Protein AF-0000000066006371 (afdb_homodimer)

Nearest PDB structures (foldseek):
  4v02-assembly1_C  TM=9.378E-01  e=5.968E-17  Aquifex aeolicus
  4v02-assembly1_D  TM=9.259E-01  e=2.250E-16  Aquifex aeolicus
  1hf2-assembly2_C  TM=5.634E-01  e=5.583E-12  Thermotoga maritima
  1hf2-assembly1_A  TM=4.937E-01  e=1.628E-10  Thermotoga maritima
  5xdm-assembly1_B  TM=8.281E-01  e=1.863E-06  Escherichia coli K-12

InterPro domains:
  IPR005526 Septum formation inhibitor MinC, C-terminal [PF03775] (88-187)
  IPR013033 Septum formation inhibitor MinC [MF_00267] (1-191)
  IPR013033 Septum formation inhibitor MinC [PTHR34108] (2-194)
  IPR013033 Septum formation inhibitor MinC [TIGR01222] (77-190)
  IPR016098 Cyclase-associated protein CAP/septum formation inhibitor MinC, C-terminal [G3DSA:2.160.20.70] (82-201)
  IPR036145 Septum formation inhibitor MinC, C-terminal domain superfamily [SSF63848] (86-191)

Foldseek 3Di:
DDAFADDDAAEAEAEDDADDDLVVVLVVLLVVLVDPVNAAHEYEYEPLVNDDPVSSVSSLVSCVVRYVYYDHDYPDPDPPPPPPLEAEACDEDDAPAEAEEAHEYEYNEEDADNYEYHYCAEYEYAEAYAEYYAHVCRPHQFHKYKYQFYNYCKYHRHHAIDGADNVGDGGPRFIWMWHDDPRHIDIDGDVPRVVVVVVVD/DDAFADDDAAEAEDEDDADDDLVVVLVVLLVVLVDPVNAAHEYEYEPLVNDDPVSSVSSLVSCVVRYVYYDHDYPDPDPPPPPDLEAEACDEDDAPAEAEEAHEYEYNEEDADNYEYHYCAEYEYAEAYAEYYAHVCRPHQFHKYKYQFYNYQKYHRHHAIDGADNVGDGGPRFIWMWHDDPRHIDIDGDVPRVVVVVVVD

Radius of gyration: 22.54 Å; Cα contacts (8 Å, |Δi|>4): 1048; chains: 2; bounding box: 61×61×44 Å

pLDDT: mean 82.86, std 14.33, range [37.41, 98.12]

Organism: Aquifex aeolicus (strain VF5) (NCBI:txid224324)

Structure (mmCIF, N/CA/C/O backbone):
data_AF-0000000066006371-model_v1
#
loop_
_entity.id
_entity.type
_entity.pdbx_description
1 polymer 'Probable septum site-determining protein MinC'
#
loop_
_atom_site.group_PDB
_atom_site.id
_atom_site.type_symbol
_atom_site.label_atom_id
_atom_site.label_alt_id
_atom_site.label_comp_id
_atom_site.label_asym_id
_atom_site.label_entity_id
_atom_site.label_seq_id
_atom_site.pdbx_PDB_ins_code
_atom_site.Cartn_x
_atom_site.Cartn_y
_atom_site.Cartn_z
_atom_site.occupancy
_atom_site.B_iso_or_equiv
_atom_site.auth_seq_id
_atom_site.auth_comp_id
_atom_site.auth_asym_id
_atom_site.auth_atom_id
_atom_site.pdbx_PDB_model_num
ATOM 1 N N . MET A 1 1 ? 25.875 15.867 5.223 1 70.38 1 MET A N 1
ATOM 2 C CA . MET A 1 1 ? 25.125 14.664 4.863 1 70.38 1 MET A CA 1
ATOM 3 C C . MET A 1 1 ? 23.656 14.812 5.238 1 70.38 1 MET A C 1
ATOM 5 O O . MET A 1 1 ? 23.328 15.438 6.246 1 70.38 1 MET A O 1
ATOM 9 N N . ILE A 1 2 ? 22.828 14.633 4.234 1 76.44 2 ILE A N 1
ATOM 10 C CA . ILE A 1 2 ? 21.406 14.836 4.473 1 76.44 2 ILE A CA 1
ATOM 11 C C . ILE A 1 2 ? 20.688 13.484 4.504 1 76.44 2 ILE A C 1
ATOM 13 O O . ILE A 1 2 ? 21.062 12.562 3.789 1 76.44 2 ILE A O 1
ATOM 17 N N . GLU A 1 3 ? 19.922 13.398 5.52 1 77.31 3 GLU A N 1
ATOM 18 C CA . GLU A 1 3 ? 19.031 12.242 5.57 1 77.31 3 GLU A CA 1
ATOM 19 C C . GLU A 1 3 ? 17.625 12.625 5.141 1 77.31 3 GLU A C 1
ATOM 21 O O . GLU A 1 3 ? 17.078 13.641 5.586 1 77.31 3 GLU A O 1
ATOM 26 N N . ILE A 1 4 ? 17.141 11.867 4.199 1 71.06 4 ILE A N 1
ATOM 27 C CA . ILE A 1 4 ? 15.789 12.125 3.709 1 71.06 4 ILE A CA 1
ATOM 28 C C . ILE A 1 4 ? 14.914 10.898 3.957 1 71.06 4 ILE A C 1
ATOM 30 O O . ILE A 1 4 ? 15.305 9.773 3.643 1 71.06 4 ILE A O 1
ATOM 34 N N . LYS A 1 5 ? 13.789 11.195 4.727 1 69.19 5 LYS A N 1
ATOM 35 C CA . LYS A 1 5 ? 12.82 10.133 4.992 1 69.19 5 LYS A CA 1
ATOM 36 C C . LYS A 1 5 ? 11.414 10.547 4.57 1 69.19 5 LYS A C 1
ATOM 38 O O . LYS A 1 5 ? 10.961 11.641 4.914 1 69.19 5 LYS A O 1
ATOM 43 N N . GLY A 1 6 ? 10.844 9.766 3.76 1 64.5 6 GLY A N 1
ATOM 44 C CA . GLY A 1 6 ? 9.453 10 3.391 1 64.5 6 GLY A CA 1
ATOM 45 C C . GLY A 1 6 ? 8.469 9.398 4.375 1 64.5 6 GLY A C 1
ATOM 46 O O . GLY A 1 6 ? 8.695 8.312 4.906 1 64.5 6 GLY A O 1
ATOM 47 N N . LYS A 1 7 ? 7.473 10.266 4.781 1 64.75 7 LYS A N 1
ATOM 48 C CA . LYS A 1 7 ? 6.391 9.805 5.648 1 64.75 7 LYS A CA 1
ATOM 49 C C . LYS A 1 7 ? 5.031 10.203 5.082 1 64.75 7 LYS A C 1
ATOM 51 O O . LYS A 1 7 ? 4.949 10.953 4.109 1 64.75 7 LYS A O 1
ATOM 56 N N . THR A 1 8 ? 4.039 9.516 5.523 1 63.09 8 THR A N 1
ATOM 57 C CA . THR A 1 8 ? 2.676 9.914 5.191 1 63.09 8 THR A CA 1
ATOM 58 C C . THR A 1 8 ? 1.874 10.195 6.461 1 63.09 8 THR A C 1
ATOM 60 O O . THR A 1 8 ? 2.131 9.602 7.508 1 63.09 8 THR A O 1
ATOM 63 N N . LEU A 1 9 ? 1.104 11.266 6.434 1 65.38 9 LEU A N 1
ATOM 64 C CA . LEU A 1 9 ? 0.211 11.602 7.535 1 65.38 9 LEU A CA 1
ATOM 65 C C . LEU A 1 9 ? -1.224 11.195 7.215 1 65.38 9 LEU A C 1
ATOM 67 O O . LEU A 1 9 ? -1.752 11.547 6.16 1 65.38 9 LEU A O 1
ATOM 71 N N . PRO A 1 10 ? -1.776 10.422 8.117 1 69.06 10 PRO A N 1
ATOM 72 C CA . PRO A 1 10 ? -3.178 10.062 7.891 1 69.06 10 PRO A CA 1
ATOM 73 C C . PRO A 1 10 ? -4.133 11.227 8.117 1 69.06 10 PRO A C 1
ATOM 75 O O . PRO A 1 10 ? -4.004 11.953 9.109 1 69.06 10 PRO A O 1
ATOM 78 N N . VAL A 1 11 ? -4.941 11.438 7.168 1 73.25 11 VAL A N 1
ATOM 79 C CA . VAL A 1 11 ? -5.938 12.5 7.254 1 73.25 11 VAL A CA 1
ATOM 80 C C . VAL A 1 11 ? -7.316 11.938 6.914 1 73.25 11 VAL A C 1
ATOM 82 O O . VAL A 1 11 ? -7.465 11.156 5.973 1 73.25 11 VAL A O 1
ATOM 85 N N . ILE A 1 12 ? -8.273 12.297 7.77 1 74.56 12 ILE A N 1
ATOM 86 C CA . ILE A 1 12 ? -9.664 11.938 7.496 1 74.56 12 ILE A CA 1
ATOM 87 C C . ILE A 1 12 ? -10.453 13.188 7.125 1 74.56 12 ILE A C 1
ATOM 89 O O . ILE A 1 12 ? -10.422 14.188 7.848 1 74.56 12 ILE A O 1
ATOM 93 N N . GLN A 1 13 ? -10.992 13.109 6.043 1 78.88 13 GLN A N 1
ATOM 94 C CA . GLN A 1 13 ? -11.898 14.18 5.621 1 78.88 13 GLN A CA 1
ATOM 95 C C . GLN A 1 13 ? -13.344 13.836 5.965 1 78.88 13 GLN A C 1
ATOM 97 O O . GLN A 1 13 ? -13.852 12.789 5.57 1 78.88 13 GLN A O 1
ATOM 102 N N . ILE A 1 14 ? -14.031 14.656 6.707 1 83.75 14 ILE A N 1
ATOM 103 C CA . ILE A 1 14 ? -15.438 14.492 7.062 1 83.75 14 ILE A CA 1
ATOM 104 C C . ILE A 1 14 ? -16.266 15.609 6.422 1 83.75 14 ILE A C 1
ATOM 106 O O . ILE A 1 14 ? -16.031 16.797 6.68 1 83.75 14 ILE A O 1
ATOM 110 N N . LYS A 1 15 ? -17.172 15.18 5.637 1 83.69 15 LYS A N 1
ATOM 111 C CA . LYS A 1 15 ? -18.062 16.141 4.988 1 83.69 15 LYS A CA 1
ATOM 112 C C . LYS A 1 15 ? -19.484 16 5.508 1 83.69 15 LYS A C 1
ATOM 114 O O . LYS A 1 15 ? -20.062 14.906 5.484 1 83.69 15 LYS A O 1
ATOM 119 N N . ILE A 1 16 ? -20.016 17.094 5.918 1 84.19 16 ILE A N 1
ATOM 120 C CA . ILE A 1 16 ? -21.406 17.109 6.379 1 84.19 16 ILE A CA 1
ATOM 121 C C . ILE A 1 16 ? -22.328 17.453 5.219 1 84.19 16 ILE A C 1
ATOM 123 O O . ILE A 1 16 ? -22.297 18.578 4.703 1 84.19 16 ILE A O 1
ATOM 127 N N . LYS A 1 17 ? -23.062 16.578 4.656 1 79 17 LYS A N 1
ATOM 128 C CA . LYS A 1 17 ? -23.891 16.766 3.465 1 79 17 LYS A CA 1
ATOM 129 C C . LYS A 1 17 ? -25.203 17.453 3.809 1 79 17 LYS A C 1
ATOM 131 O O . LYS A 1 17 ? -25.656 18.359 3.092 1 79 17 LYS A O 1
ATOM 136 N N . GLU A 1 18 ? -26.031 16.875 4.578 1 72.19 18 GLU A N 1
ATOM 137 C CA . GLU A 1 18 ? -27.344 17.469 4.812 1 72.19 18 GLU A CA 1
ATOM 138 C C . GLU A 1 18 ? -27.609 17.625 6.305 1 72.19 18 GLU A C 1
ATOM 140 O O . GLU A 1 18 ? -27.047 16.906 7.125 1 72.19 18 GLU A O 1
ATOM 145 N N . LYS A 1 19 ? -28.344 18.75 6.453 1 69.88 19 LYS A N 1
ATOM 146 C CA . LYS A 1 19 ? -28.875 18.984 7.801 1 69.88 19 LYS A CA 1
ATOM 147 C C . LYS A 1 19 ? -29.812 17.859 8.219 1 69.88 19 LYS A C 1
ATOM 149 O O . LYS A 1 19 ? -30.781 17.562 7.516 1 69.88 19 LYS A O 1
ATOM 154 N N . GLY A 1 20 ? -29.312 16.812 8.82 1 73.69 20 GLY A N 1
ATOM 155 C CA . GLY A 1 20 ? -30.172 15.758 9.328 1 73.69 20 GLY A CA 1
ATOM 156 C C . GLY A 1 20 ? -30.266 15.734 10.844 1 73.69 20 GLY A C 1
ATOM 157 O O . GLY A 1 20 ? -30.031 16.75 11.5 1 73.69 20 GLY A O 1
ATOM 158 N N . ASN A 1 21 ? -30.844 14.672 11.32 1 84.62 21 ASN A N 1
ATOM 159 C CA . ASN A 1 21 ? -30.906 14.453 12.758 1 84.62 21 ASN A CA 1
ATOM 160 C C . ASN A 1 21 ? -29.516 14.445 13.391 1 84.62 21 ASN A C 1
ATOM 162 O O . ASN A 1 21 ? -28.719 13.555 13.117 1 84.62 21 ASN A O 1
ATOM 166 N N . ILE A 1 22 ? -29.359 15.453 14.18 1 86.88 22 ILE A N 1
ATOM 167 C CA . ILE A 1 22 ? -28.047 15.68 14.766 1 86.88 22 ILE A CA 1
ATOM 168 C C . ILE A 1 22 ? -27.641 14.477 15.625 1 86.88 22 ILE A C 1
ATOM 170 O O . ILE A 1 22 ? -26.469 14.086 15.656 1 86.88 22 ILE A O 1
ATOM 174 N N . ASP A 1 23 ? -28.609 13.93 16.25 1 89.94 23 ASP A N 1
ATOM 175 C CA . ASP A 1 23 ? -28.297 12.789 17.094 1 89.94 23 ASP A CA 1
ATOM 176 C C . ASP A 1 23 ? -27.812 11.594 16.281 1 89.94 23 ASP A C 1
ATOM 178 O O . ASP A 1 23 ? -26.891 10.891 16.688 1 89.94 23 ASP A O 1
ATOM 182 N N . LYS A 1 24 ? -28.422 11.531 15.172 1 88.62 24 LYS A N 1
ATOM 183 C CA . LYS A 1 24 ? -28.016 10.453 14.266 1 88.62 24 LYS A CA 1
ATOM 184 C C . LYS A 1 24 ? -26.609 10.711 13.711 1 88.62 24 LYS A C 1
ATOM 186 O O . LYS A 1 24 ? -25.797 9.781 13.609 1 88.62 24 LYS A O 1
ATOM 191 N N . LEU A 1 25 ? -26.359 11.875 13.414 1 87.25 25 LEU A N 1
ATOM 192 C CA . LEU A 1 25 ? -25.062 12.266 12.875 1 87.25 25 LEU A CA 1
ATOM 193 C C . LEU A 1 25 ? -23.953 12.016 13.898 1 87.25 25 LEU A C 1
ATOM 195 O O . LEU A 1 25 ? -22.906 11.453 13.555 1 87.25 25 LEU A O 1
ATOM 199 N N . LEU A 1 26 ? -24.266 12.367 15.117 1 89.69 26 LEU A N 1
ATOM 200 C CA . LEU A 1 26 ? -23.281 12.227 16.172 1 89.69 26 LEU A CA 1
ATOM 201 C C . LEU A 1 26 ? -22.984 10.75 16.453 1 89.69 26 LEU A C 1
ATOM 203 O O . LEU A 1 26 ? -21.828 10.375 16.672 1 89.69 26 LEU A O 1
ATOM 207 N N . LYS A 1 27 ? -23.969 10.016 16.375 1 88.69 27 LYS A N 1
ATOM 208 C CA . LYS A 1 27 ? -23.812 8.578 16.578 1 88.69 27 LYS A CA 1
ATOM 209 C C . LYS A 1 27 ? -22.953 7.953 15.484 1 88.69 27 LYS A C 1
ATOM 211 O O . LYS A 1 27 ? -22.062 7.156 15.766 1 88.69 27 LYS A O 1
ATOM 216 N N . GLU A 1 28 ? -23.203 8.383 14.32 1 84.56 28 GLU A N 1
ATOM 217 C CA . GLU A 1 28 ? -22.453 7.863 13.18 1 84.56 28 GLU A CA 1
ATOM 218 C C . GLU A 1 28 ? -20.984 8.266 13.258 1 84.56 28 GLU A C 1
ATOM 220 O O . GLU A 1 28 ? -20.094 7.449 12.992 1 84.56 28 GLU A O 1
ATOM 225 N N . LEU A 1 29 ? -20.781 9.469 13.602 1 85.88 29 LEU A N 1
ATOM 226 C CA . LEU A 1 29 ? -19.422 9.992 13.727 1 85.88 29 LEU A CA 1
ATOM 227 C C . LEU A 1 29 ? -18.641 9.227 14.789 1 85.88 29 LEU A C 1
ATOM 229 O O . LEU A 1 29 ? -17.516 8.805 14.547 1 85.88 29 LEU A O 1
ATOM 233 N N . LYS A 1 30 ? -19.266 9 15.906 1 86.19 30 LYS A N 1
ATOM 234 C CA . LYS A 1 30 ? -18.609 8.281 17 1 86.19 30 LYS A CA 1
ATOM 235 C C . LYS A 1 30 ? -18.312 6.84 16.609 1 86.19 30 LYS A C 1
ATOM 237 O O . LYS A 1 30 ? -17.219 6.332 16.891 1 86.19 30 LYS A O 1
ATOM 242 N N . GLU A 1 31 ? -19.219 6.297 15.961 1 82.69 31 GLU A N 1
ATOM 243 C CA . GLU A 1 31 ? -19.047 4.91 15.539 1 82.69 31 GLU A CA 1
ATOM 244 C C . GLU A 1 31 ? -17.891 4.77 14.555 1 82.69 31 GLU A C 1
ATOM 246 O O . GLU A 1 31 ? -17.047 3.885 14.711 1 82.69 31 GLU A O 1
ATOM 251 N N . LYS A 1 32 ? -17.828 5.602 13.648 1 77.19 32 LYS A N 1
ATOM 252 C CA . LYS A 1 32 ? -16.797 5.512 12.609 1 77.19 32 LYS A CA 1
ATOM 253 C C . LYS A 1 32 ? -15.422 5.859 13.164 1 77.19 32 LYS A C 1
ATOM 255 O O . LYS A 1 32 ? -14.445 5.148 12.906 1 77.19 32 LYS A O 1
ATOM 260 N N . LEU A 1 33 ? -15.414 6.879 13.93 1 80.19 33 LEU A N 1
ATOM 261 C CA . LEU A 1 33 ? -14.141 7.398 14.406 1 80.19 33 LEU A CA 1
ATOM 262 C C . LEU A 1 33 ? -13.57 6.512 15.508 1 80.19 33 LEU A C 1
ATOM 264 O O . LEU A 1 33 ? -12.375 6.57 15.805 1 80.19 33 LEU A O 1
ATOM 268 N N . SER A 1 34 ? -14.375 5.703 16.016 1 76.75 34 SER A N 1
ATOM 269 C CA . SER A 1 34 ? -13.922 4.816 17.078 1 76.75 34 SER A CA 1
ATOM 270 C C . SER A 1 34 ? -13.141 3.629 16.516 1 76.75 34 SER A C 1
ATOM 272 O O . SER A 1 34 ? -12.43 2.943 17.25 1 76.75 34 SER A O 1
ATOM 274 N N . HIS A 1 35 ? -13.312 3.432 15.227 1 74.25 35 HIS A N 1
ATOM 275 C CA . HIS A 1 35 ? -12.555 2.348 14.602 1 74.25 35 HIS A CA 1
ATOM 276 C C . HIS A 1 35 ? -11.062 2.648 14.602 1 74.25 35 HIS A C 1
ATOM 278 O O . HIS A 1 35 ? -10.656 3.795 14.406 1 74.25 35 HIS A O 1
ATOM 284 N N . ASN A 1 36 ? -10.305 1.678 14.789 1 70.69 36 ASN A N 1
ATOM 285 C CA . ASN A 1 36 ? -8.859 1.801 14.922 1 70.69 36 ASN A CA 1
ATOM 286 C C . ASN A 1 36 ? -8.227 2.428 13.68 1 70.69 36 ASN A C 1
ATOM 288 O O . ASN A 1 36 ? -7.211 3.117 13.773 1 70.69 36 ASN A O 1
ATOM 292 N N . ILE A 1 37 ? -8.914 2.291 12.625 1 69.94 37 ILE A N 1
ATOM 293 C CA . ILE A 1 37 ? -8.328 2.742 11.375 1 69.94 37 ILE A CA 1
ATOM 294 C C . ILE A 1 37 ? -8.336 4.27 11.312 1 69.94 37 ILE A C 1
ATOM 296 O O . ILE A 1 37 ? -7.594 4.871 10.539 1 69.94 37 ILE A O 1
ATOM 300 N N . PHE A 1 38 ? -9.164 4.883 12.156 1 73.62 38 PHE A N 1
ATOM 301 C CA . PHE A 1 38 ? -9.266 6.34 12.102 1 73.62 38 PHE A CA 1
ATOM 302 C C . PHE A 1 38 ? -8.516 6.973 13.266 1 73.62 38 PHE A C 1
ATOM 304 O O . PHE A 1 38 ? -8.273 8.18 13.273 1 73.62 38 PHE A O 1
ATOM 311 N N . LYS A 1 39 ? -8.164 6.117 14.156 1 69.06 39 LYS A N 1
ATOM 312 C CA . LYS A 1 39 ? -7.555 6.633 15.383 1 69.06 39 LYS A CA 1
ATOM 313 C C . LYS A 1 39 ? -6.27 7.395 15.07 1 69.06 39 LYS A C 1
ATOM 315 O O . LYS A 1 39 ? -5.445 6.938 14.281 1 69.06 39 LYS A O 1
ATOM 320 N N . GLY A 1 40 ? -6.137 8.586 15.727 1 68.38 40 GLY A N 1
ATOM 321 C CA . GLY A 1 40 ? -4.914 9.375 15.656 1 68.38 40 GLY A CA 1
ATOM 322 C C . GLY A 1 40 ? -4.773 10.148 14.359 1 68.38 40 GLY A C 1
ATOM 323 O O . GLY A 1 40 ? -3.709 10.703 14.07 1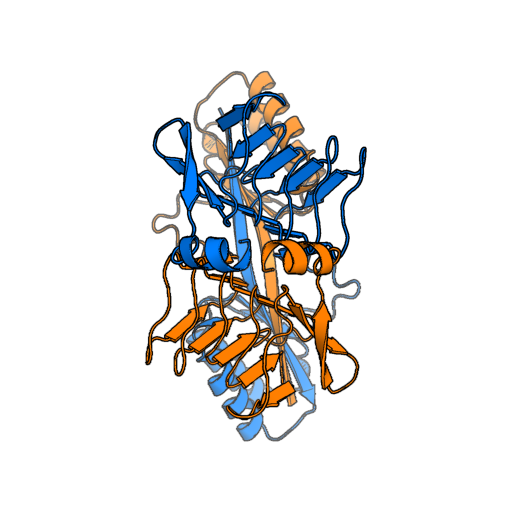 68.38 40 GLY A O 1
ATOM 324 N N . SER A 1 41 ? -5.777 10.188 13.562 1 74.75 41 SER A N 1
ATOM 325 C CA . SER A 1 41 ? -5.734 10.938 12.312 1 74.75 41 SER A CA 1
ATOM 326 C C . SER A 1 41 ? -5.984 12.422 12.539 1 74.75 41 SER A C 1
ATOM 328 O O . SER A 1 41 ? -6.551 12.812 13.562 1 74.75 41 SER A O 1
ATOM 330 N N . LEU A 1 42 ? -5.453 13.148 11.648 1 74.38 42 LEU A N 1
ATOM 331 C CA . LEU A 1 42 ? -5.926 14.523 11.539 1 74.38 42 LEU A CA 1
ATOM 332 C C . LEU A 1 42 ? -7.246 14.586 10.773 1 74.38 42 LEU A C 1
ATOM 334 O O . LEU A 1 42 ? -7.422 13.875 9.773 1 74.38 42 LEU A O 1
ATOM 338 N N . ILE A 1 43 ? -8.172 15.43 11.273 1 79.75 43 ILE A N 1
ATOM 339 C CA . ILE A 1 43 ? -9.484 15.484 10.633 1 79.75 43 ILE A CA 1
ATOM 340 C C . ILE A 1 43 ? -9.648 16.828 9.914 1 79.75 43 ILE A C 1
ATOM 342 O O . ILE A 1 43 ? -9.297 17.875 10.461 1 79.75 43 ILE A O 1
ATOM 346 N N . ILE A 1 44 ? -10.055 16.766 8.734 1 78 44 ILE A N 1
ATOM 347 C CA . ILE A 1 44 ? -10.523 17.953 8.008 1 78 44 ILE A CA 1
ATOM 348 C C . ILE A 1 44 ? -12.047 17.953 7.938 1 78 44 ILE A C 1
ATOM 350 O O . ILE A 1 44 ? -12.648 17.062 7.312 1 78 44 ILE A O 1
ATOM 354 N N . LEU A 1 45 ? -12.664 18.875 8.594 1 84.94 45 LEU A N 1
ATOM 355 C CA . LEU A 1 45 ? -14.117 19 8.609 1 84.94 45 LEU A CA 1
ATOM 356 C C . LEU A 1 45 ? -14.594 19.953 7.527 1 84.94 45 LEU A C 1
ATOM 358 O O . LEU A 1 45 ? -14.195 21.125 7.508 1 84.94 45 LEU A O 1
ATOM 362 N N . GLU A 1 46 ? -15.367 19.344 6.691 1 82.25 46 GLU A N 1
ATOM 363 C CA . GLU A 1 46 ? -15.891 20.156 5.605 1 82.25 46 GLU A CA 1
ATOM 364 C C . GLU A 1 46 ? -17.359 20.516 5.832 1 82.25 46 GLU A C 1
ATOM 366 O O . GLU A 1 46 ? -18.125 19.688 6.352 1 82.25 46 GLU A O 1
ATOM 371 N N . ASN A 1 47 ? -17.75 21.656 5.395 1 83.44 47 ASN A N 1
ATOM 372 C CA . ASN A 1 47 ? -19.109 22.203 5.438 1 83.44 47 ASN A CA 1
ATOM 373 C C . ASN A 1 47 ? -19.641 22.25 6.863 1 83.44 47 ASN A C 1
ATOM 375 O O . ASN A 1 47 ? -20.766 21.812 7.121 1 83.44 47 ASN A O 1
ATOM 379 N N . PRO A 1 48 ? -18.859 22.797 7.758 1 82.25 48 PRO A N 1
ATOM 380 C CA . PRO A 1 48 ? -19.344 22.875 9.133 1 82.25 48 PRO A CA 1
ATOM 381 C C . PRO A 1 48 ? -20.484 23.891 9.289 1 82.25 48 PRO A C 1
ATOM 383 O O . PRO A 1 48 ? -21.203 23.859 10.297 1 82.25 48 PRO A O 1
ATOM 386 N N . GLU A 1 49 ? -20.703 24.641 8.266 1 83.75 49 GLU A N 1
ATOM 387 C CA . GLU A 1 49 ? -21.688 25.719 8.32 1 83.75 49 GLU A CA 1
ATOM 388 C C . GLU A 1 49 ? -23.109 25.172 8.289 1 83.75 49 GLU A C 1
ATOM 390 O O . GLU A 1 49 ? -24.062 25.875 8.625 1 83.75 49 GLU A O 1
ATOM 395 N N . VAL A 1 50 ? -23.25 23.969 7.82 1 85.25 50 VAL A N 1
ATOM 396 C CA . VAL A 1 50 ? -24.578 23.344 7.77 1 85.25 50 VAL A CA 1
ATOM 397 C C . VAL A 1 50 ? -25.078 23.078 9.188 1 85.25 50 VAL A C 1
ATOM 399 O O . VAL A 1 50 ? -26.281 22.984 9.414 1 85.25 50 VAL A O 1
ATOM 402 N N . LEU A 1 51 ? -24.188 23.078 10.156 1 87.12 51 LEU A N 1
ATOM 403 C CA . LEU A 1 51 ? -24.531 22.734 11.531 1 87.12 51 LEU A CA 1
ATOM 404 C C . LEU A 1 51 ? -24.812 23.984 12.352 1 87.12 51 LEU A C 1
ATOM 406 O O . LEU A 1 51 ? -24.219 25.047 12.109 1 87.12 51 LEU A O 1
ATOM 410 N N . LYS A 1 52 ? -25.75 23.828 13.203 1 89.12 52 LYS A N 1
ATOM 411 C CA . LYS A 1 52 ? -25.969 24.875 14.188 1 89.12 52 LYS A CA 1
ATOM 412 C C . LYS A 1 52 ? -24.781 24.984 15.141 1 89.12 52 LYS A C 1
ATOM 414 O O . LYS A 1 52 ? -24.031 24.016 15.336 1 89.12 52 LYS A O 1
ATOM 419 N N . PRO A 1 53 ? -24.625 26.125 15.672 1 90.38 53 PRO A N 1
ATOM 420 C CA . PRO A 1 53 ? -23.484 26.344 16.562 1 90.38 53 PRO A CA 1
ATOM 421 C C . PRO A 1 53 ? -23.391 25.297 17.672 1 90.38 53 PRO A C 1
ATOM 423 O O . PRO A 1 53 ? -22.312 24.797 17.969 1 90.38 53 PRO A O 1
ATOM 426 N N . GLU A 1 54 ? -24.562 25 18.188 1 91 54 GLU A N 1
ATOM 427 C CA . GLU A 1 54 ? -24.562 24 19.25 1 91 54 GLU A CA 1
ATOM 428 C C . GLU A 1 54 ? -24.156 22.625 18.719 1 91 54 GLU A C 1
ATOM 430 O O . GLU A 1 54 ? -23.453 21.875 19.406 1 91 54 GLU A O 1
ATOM 435 N N . GLU A 1 55 ? -24.594 22.391 17.5 1 88.75 55 GLU A N 1
ATOM 436 C CA . GLU A 1 55 ? -24.281 21.125 16.859 1 88.75 55 GLU A CA 1
ATOM 437 C C . GLU A 1 55 ? -22.812 21.047 16.484 1 88.75 55 GLU A C 1
ATOM 439 O O . GLU A 1 55 ? -22.188 19.984 16.641 1 88.75 55 GLU A O 1
ATOM 444 N N . ARG A 1 56 ? -22.312 22.078 16.047 1 88.69 56 ARG A N 1
ATOM 445 C CA . ARG A 1 56 ? -20.891 22.156 15.68 1 88.69 56 ARG A CA 1
ATOM 446 C C . ARG A 1 56 ? -20 21.875 16.891 1 88.69 56 ARG A C 1
ATOM 448 O O . ARG A 1 56 ? -19 21.172 16.766 1 88.69 56 ARG A O 1
ATOM 455 N N . LYS A 1 57 ? -20.422 22.422 17.953 1 90.5 57 LYS A N 1
ATOM 456 C CA . LYS A 1 57 ? -19.641 22.219 19.172 1 90.5 57 LYS A CA 1
ATOM 457 C C . LYS A 1 57 ? -19.609 20.734 19.547 1 90.5 57 LYS A C 1
ATOM 459 O O . LYS A 1 57 ? -18.562 20.219 19.953 1 90.5 57 LYS A O 1
ATOM 464 N N . LYS A 1 58 ? -20.75 20.156 19.406 1 90.94 58 LYS A N 1
ATOM 465 C CA . LYS A 1 58 ? -20.844 18.734 19.719 1 90.94 58 LYS A CA 1
ATOM 466 C C . LYS A 1 58 ? -19.969 17.906 18.781 1 90.94 58 LYS A C 1
ATOM 468 O O . LYS A 1 58 ? -19.281 16.984 19.219 1 90.94 58 LYS A O 1
ATOM 473 N N . VAL A 1 59 ? -19.969 18.281 17.531 1 90.5 59 VAL A N 1
ATOM 474 C CA . VAL A 1 59 ? -19.172 17.578 16.531 1 90.5 59 VAL A CA 1
ATOM 475 C C . VAL A 1 59 ? -17.688 17.766 16.828 1 90.5 59 VAL A C 1
ATOM 477 O O . VAL A 1 59 ? -16.906 16.797 16.797 1 90.5 59 VAL A O 1
ATOM 480 N N . GLU A 1 60 ? -17.312 18.922 17.172 1 88.81 60 GLU A N 1
ATOM 481 C CA . GLU A 1 60 ? -15.922 19.25 17.438 1 88.81 60 GLU A CA 1
ATOM 482 C C . GLU A 1 60 ? -15.414 18.484 18.656 1 88.81 60 GLU A C 1
ATOM 484 O O . GLU A 1 60 ? -14.258 18.062 18.703 1 88.81 60 GLU A O 1
ATOM 489 N N . GLU A 1 61 ? -16.25 18.344 19.609 1 90.38 61 GLU A N 1
ATOM 490 C CA . GLU A 1 61 ? -15.875 17.594 20.812 1 90.38 61 GLU A CA 1
ATOM 491 C C . GLU A 1 61 ? -15.562 16.141 20.484 1 90.38 61 GLU A C 1
ATOM 493 O O . GLU A 1 61 ? -14.602 15.57 21 1 90.38 61 GLU A O 1
ATOM 498 N N . ILE A 1 62 ? -16.344 15.625 19.594 1 88 62 ILE A N 1
ATOM 499 C CA . ILE A 1 62 ? -16.141 14.242 19.188 1 88 62 ILE A CA 1
ATOM 500 C C . ILE A 1 62 ? -14.836 14.125 18.406 1 88 62 ILE A C 1
ATOM 502 O O . ILE A 1 62 ? -14.055 13.195 18.625 1 88 62 ILE A O 1
ATOM 506 N N . LEU A 1 63 ? -14.648 15.078 17.547 1 87.5 63 LEU A N 1
ATOM 507 C CA . LEU A 1 63 ? -13.445 15.07 16.734 1 87.5 63 LEU A CA 1
ATOM 508 C C . LEU A 1 63 ? -12.195 15.188 17.594 1 87.5 63 LEU A C 1
ATOM 510 O O . LEU A 1 63 ? -11.188 14.523 17.344 1 87.5 63 LEU A O 1
ATOM 514 N N . LYS A 1 64 ? -12.227 15.922 18.641 1 85.88 64 LYS A N 1
ATOM 515 C CA . LYS A 1 64 ? -11.094 16.125 19.547 1 85.88 64 LYS A CA 1
ATOM 516 C C . LYS A 1 64 ? -10.805 14.852 20.344 1 85.88 64 LYS A C 1
ATOM 518 O O . LYS A 1 64 ? -9.648 14.578 20.688 1 85.88 64 LYS A O 1
ATOM 523 N N . GLU A 1 65 ? -11.828 14.164 20.547 1 85.25 65 GLU A N 1
ATOM 524 C CA . GLU A 1 65 ? -11.703 12.953 21.359 1 85.25 65 GLU A CA 1
ATOM 525 C C . GLU A 1 65 ? -10.992 11.844 20.594 1 85.25 65 GLU A C 1
ATOM 527 O O . GLU A 1 65 ? -10.242 11.062 21.172 1 85.25 65 GLU A O 1
ATOM 532 N N . PHE A 1 66 ? -11.211 11.82 19.266 1 79.12 66 PHE A N 1
ATOM 533 C CA . PHE A 1 66 ? -10.805 10.633 18.531 1 79.12 66 PHE A CA 1
ATOM 534 C C . PHE A 1 66 ? -9.633 10.938 17.609 1 79.12 66 PHE A C 1
ATOM 536 O O . PHE A 1 66 ? -9.039 10.031 17.016 1 79.12 66 PHE A O 1
ATOM 543 N N . SER A 1 67 ? -9.367 12.195 17.469 1 77.12 67 SER A N 1
ATOM 544 C CA . SER A 1 67 ? -8.359 12.562 16.469 1 77.12 67 SER A CA 1
ATOM 545 C C . SER A 1 67 ? -7.211 13.344 17.109 1 77.12 67 SER A C 1
ATOM 547 O O . SER A 1 67 ? -7.301 13.75 18.266 1 77.12 67 SER A O 1
ATOM 549 N N . ARG A 1 68 ? -6.113 13.391 16.422 1 74.25 68 ARG A N 1
ATOM 550 C CA . ARG A 1 68 ? -4.969 14.18 16.859 1 74.25 68 ARG A CA 1
ATOM 551 C C . ARG A 1 68 ? -5.27 15.672 16.766 1 74.25 68 ARG A C 1
ATOM 553 O O . ARG A 1 68 ? -4.668 16.484 17.484 1 74.25 68 ARG A O 1
ATOM 560 N N . GLY A 1 69 ? -6.207 16.047 15.93 1 74.62 69 GLY A N 1
ATOM 561 C CA . GLY A 1 69 ? -6.617 17.422 15.672 1 74.62 69 GLY A CA 1
ATOM 562 C C . GLY A 1 69 ? -7.566 17.547 14.492 1 74.62 69 GLY A C 1
ATOM 563 O O . GLY A 1 69 ? -7.805 16.578 13.773 1 74.62 69 GLY A O 1
ATOM 564 N N . PHE A 1 70 ? -8.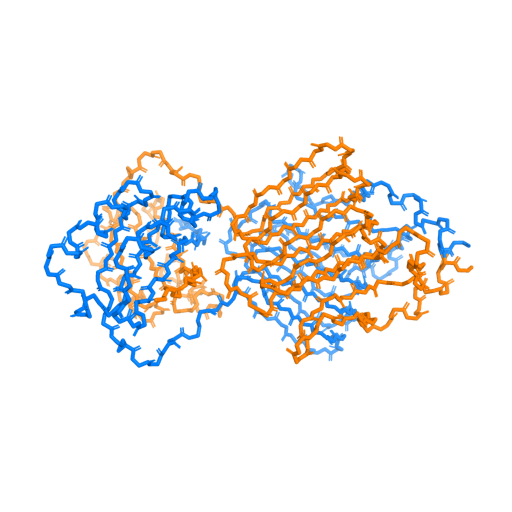312 18.609 14.477 1 74.06 70 PHE A N 1
ATOM 565 C CA . PHE A 1 70 ? -9.164 18.812 13.312 1 74.06 70 PHE A CA 1
ATOM 566 C C . PHE A 1 70 ? -9.094 20.25 12.828 1 74.06 70 PHE A C 1
ATOM 568 O O . PHE A 1 70 ? -8.758 21.156 13.594 1 74.06 70 PHE A O 1
ATOM 575 N N . ILE A 1 71 ? -9.062 20.328 11.578 1 75 71 ILE A N 1
ATOM 576 C CA . ILE A 1 71 ? -9.102 21.656 10.977 1 75 71 ILE A CA 1
ATOM 577 C C . ILE A 1 71 ? -10.352 21.797 10.109 1 75 71 ILE A C 1
ATOM 579 O O . ILE A 1 71 ? -10.906 20.797 9.656 1 75 71 ILE A O 1
ATOM 583 N N . GLU A 1 72 ? -10.852 23.047 10.148 1 76.12 72 GLU A N 1
ATOM 584 C CA . GLU A 1 72 ? -11.961 23.312 9.227 1 76.12 72 GLU A CA 1
ATOM 585 C C . GLU A 1 72 ? -11.453 23.531 7.805 1 76.12 72 GLU A C 1
ATOM 587 O O . GLU A 1 72 ? -10.492 24.25 7.582 1 76.12 72 GLU A O 1
ATOM 592 N N . GLY A 1 73 ? -11.805 22.594 6.93 1 64.25 73 GLY A N 1
ATOM 593 C CA . GLY A 1 73 ? -11.344 22.688 5.555 1 64.25 73 GLY A CA 1
ATOM 594 C C . GLY A 1 73 ? -12.266 23.484 4.664 1 64.25 73 GLY A C 1
ATOM 595 O O . GLY A 1 73 ? -13.461 23.609 4.945 1 64.25 73 GLY A O 1
ATOM 596 N N . LYS A 1 74 ? -11.797 24.594 3.9 1 59.25 74 LYS A N 1
ATOM 597 C CA . LYS A 1 74 ? -12.57 25.25 2.848 1 59.25 74 LYS A CA 1
ATOM 598 C C . LYS A 1 74 ? -12.805 24.297 1.674 1 59.25 74 LYS A C 1
ATOM 600 O O . LYS A 1 74 ? -12.031 23.375 1.451 1 59.25 74 LYS A O 1
ATOM 605 N N . LYS A 1 75 ? -14.07 24.516 0.931 1 50.94 75 LYS A N 1
ATOM 606 C CA . LYS A 1 75 ? -14.398 23.906 -0.35 1 50.94 75 LYS A CA 1
ATOM 607 C C . LYS A 1 75 ? -13.172 23.828 -1.255 1 50.94 75 LYS A C 1
ATOM 609 O O . LYS A 1 75 ? -12.844 24.797 -1.939 1 50.94 75 LYS A O 1
ATOM 614 N N . GLU A 1 76 ? -12.039 23.703 -0.881 1 45.44 76 GLU A N 1
ATOM 615 C CA . GLU A 1 76 ? -11.086 23.938 -1.96 1 45.44 76 GLU A CA 1
ATOM 616 C C . GLU A 1 76 ? -11.344 23.016 -3.139 1 45.44 76 GLU A C 1
ATOM 618 O O . GLU A 1 76 ? -11.688 21.844 -2.951 1 45.44 76 GLU A O 1
ATOM 623 N N . GLY A 1 77 ? -11.547 23.719 -4.324 1 41.16 77 GLY A N 1
ATOM 624 C CA . GLY A 1 77 ? -11.734 23.141 -5.645 1 41.16 77 GLY A CA 1
ATOM 625 C C . GLY A 1 77 ? -11 21.828 -5.832 1 41.16 77 GLY A C 1
ATOM 626 O O . GLY A 1 77 ? -11.617 20.75 -5.797 1 41.16 77 GLY A O 1
ATOM 627 N N . LYS A 1 78 ? -9.773 22.125 -6.629 1 41.59 78 LYS A N 1
ATOM 628 C CA . LYS A 1 78 ? -9.047 21.078 -7.328 1 41.59 78 LYS A CA 1
ATOM 629 C C . LYS A 1 78 ? -8.445 20.078 -6.344 1 41.59 78 LYS A C 1
ATOM 631 O O . LYS A 1 78 ? -7.555 20.422 -5.562 1 41.59 78 LYS A O 1
ATOM 636 N N . GLU A 1 79 ? -9.156 19.391 -5.773 1 44.28 79 GLU A N 1
ATOM 637 C CA . GLU A 1 79 ? -8.766 18.219 -5.008 1 44.28 79 GLU A CA 1
ATOM 638 C C . GLU A 1 79 ? -7.406 17.688 -5.469 1 44.28 79 GLU A C 1
ATOM 640 O O . GLU A 1 79 ? -7.273 17.188 -6.59 1 44.28 79 GLU A O 1
ATOM 645 N N . LYS A 1 80 ? -6.414 18.484 -5.316 1 44.44 80 LYS A N 1
ATOM 646 C CA . LYS A 1 80 ? -5.129 17.906 -5.691 1 44.44 80 LYS A CA 1
ATOM 647 C C . LYS A 1 80 ? -5.086 16.406 -5.387 1 44.44 80 LYS A C 1
ATOM 649 O O . LYS A 1 80 ? -5.539 15.977 -4.328 1 44.44 80 LYS A O 1
ATOM 654 N N . ARG A 1 81 ? -5.121 15.672 -6.391 1 42.47 81 ARG A N 1
ATOM 655 C CA . ARG A 1 81 ? -5.133 14.227 -6.559 1 42.47 81 ARG A CA 1
ATOM 656 C C . ARG A 1 81 ? -4.371 13.539 -5.43 1 42.47 81 ARG A C 1
ATOM 658 O O . ARG A 1 81 ? -3.186 13.805 -5.223 1 42.47 81 ARG A O 1
ATOM 665 N N . GLU A 1 82 ? -5.117 13.297 -4.305 1 47.44 82 GLU A N 1
ATOM 666 C CA . GLU A 1 82 ? -4.754 12.406 -3.207 1 47.44 82 GLU A CA 1
ATOM 667 C C . GLU A 1 82 ? -3.932 11.219 -3.711 1 47.44 82 GLU A C 1
ATOM 669 O O . GLU A 1 82 ? -4.414 10.422 -4.523 1 47.44 82 GLU A O 1
ATOM 674 N N . GLU A 1 83 ? -2.799 11.5 -4.117 1 50.03 83 GLU A N 1
ATOM 675 C CA . GLU A 1 83 ? -2.068 10.359 -4.664 1 50.03 83 GLU A CA 1
ATOM 676 C C . GLU A 1 83 ? -2.203 9.133 -3.766 1 50.03 83 GLU A C 1
ATOM 678 O O . GLU A 1 83 ? -1.985 9.219 -2.557 1 50.03 83 GLU A O 1
ATOM 683 N N . SER A 1 84 ? -3.068 8.297 -4.227 1 56.84 84 SER A N 1
ATOM 684 C CA . SER A 1 84 ? -3.203 7.004 -3.559 1 56.84 84 SER A CA 1
ATOM 685 C C . SER A 1 84 ? -1.848 6.469 -3.109 1 56.84 84 SER A C 1
ATOM 687 O O . SER A 1 84 ? -0.828 6.73 -3.75 1 56.84 84 SER A O 1
ATOM 689 N N . ARG A 1 85 ? -1.828 6 -1.859 1 70 85 ARG A N 1
ATOM 690 C CA . ARG A 1 85 ? -0.591 5.461 -1.304 1 70 85 ARG A CA 1
ATOM 691 C C . ARG A 1 85 ? -0.151 4.211 -2.057 1 70 85 ARG A C 1
ATOM 693 O O . ARG A 1 85 ? 1.044 3.994 -2.266 1 70 85 ARG A O 1
ATOM 700 N N . LEU A 1 86 ? -1.095 3.439 -2.588 1 87.38 86 LEU A N 1
ATOM 701 C CA . LEU A 1 86 ? -0.782 2.262 -3.389 1 87.38 86 LE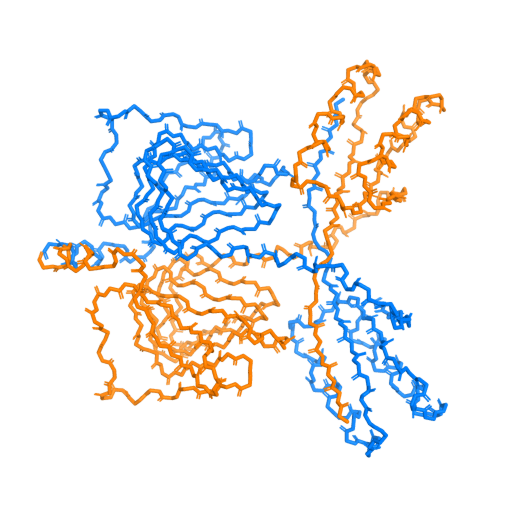U A CA 1
ATOM 702 C C . LEU A 1 86 ? -1.18 2.473 -4.848 1 87.38 86 LEU A C 1
ATOM 704 O O . LEU A 1 86 ? -2.363 2.633 -5.156 1 87.38 86 LEU A O 1
ATOM 708 N N . LEU A 1 87 ? -0.208 2.617 -5.691 1 90.06 87 LEU A N 1
ATOM 709 C CA . LEU A 1 87 ? -0.464 2.68 -7.125 1 90.06 87 LEU A CA 1
ATOM 710 C C . LEU A 1 87 ? -0.665 1.283 -7.703 1 90.06 87 LEU A C 1
ATOM 712 O O . LEU A 1 87 ? 0.212 0.425 -7.582 1 90.06 87 LEU A O 1
ATOM 716 N N . ILE A 1 88 ? -1.786 1.057 -8.312 1 94.31 88 ILE A N 1
ATOM 717 C CA . ILE A 1 88 ? -2.102 -0.254 -8.867 1 94.31 88 ILE A CA 1
ATOM 718 C C . ILE A 1 88 ? -1.969 -0.216 -10.391 1 94.31 88 ILE A C 1
ATOM 720 O O . ILE A 1 88 ? -2.65 0.565 -11.062 1 94.31 88 ILE A O 1
ATOM 724 N N . ILE A 1 89 ? -1.052 -0.98 -10.914 1 96.19 89 ILE A N 1
ATOM 725 C CA . ILE A 1 89 ? -0.85 -1.146 -12.344 1 96.19 89 ILE A CA 1
ATOM 726 C C . ILE A 1 89 ? -1.489 -2.455 -12.805 1 96.19 89 ILE A C 1
ATOM 728 O O . ILE A 1 89 ? -1.013 -3.539 -12.469 1 96.19 89 ILE A O 1
ATOM 732 N N . GLU A 1 90 ? -2.512 -2.363 -13.633 1 94.69 90 GLU A N 1
ATOM 733 C CA . GLU A 1 90 ? -3.287 -3.551 -13.992 1 94.69 90 GLU A CA 1
ATOM 734 C C . GLU A 1 90 ? -2.854 -4.109 -15.344 1 94.69 90 GLU A C 1
ATOM 736 O O . GLU A 1 90 ? -3.693 -4.461 -16.172 1 94.69 90 GLU A O 1
ATOM 741 N N . ARG A 1 91 ? -1.584 -4.074 -15.555 1 94.75 91 ARG A N 1
ATOM 742 C CA . ARG A 1 91 ? -1.034 -4.594 -16.797 1 94.75 91 ARG A CA 1
ATOM 743 C C . ARG A 1 91 ? 0.409 -5.051 -16.625 1 94.75 91 ARG A C 1
ATOM 745 O O . ARG A 1 91 ? 1.069 -4.66 -15.648 1 94.75 91 ARG A O 1
ATOM 752 N N . THR A 1 92 ? 0.81 -5.828 -17.594 1 96.31 92 THR A N 1
ATOM 753 C CA . THR A 1 92 ? 2.215 -6.211 -17.688 1 96.31 92 THR A CA 1
ATOM 754 C C . THR A 1 92 ? 3.059 -5.055 -18.219 1 96.31 92 THR A C 1
ATOM 756 O O . THR A 1 92 ? 2.643 -4.348 -19.125 1 96.31 92 THR A O 1
ATOM 759 N N . LEU A 1 93 ? 4.203 -4.91 -17.656 1 97.81 93 LEU A N 1
ATOM 760 C CA . LEU A 1 93 ? 5.145 -3.9 -18.125 1 97.81 93 LEU A CA 1
ATOM 761 C C . LEU A 1 93 ? 6.109 -4.496 -19.156 1 97.81 93 LEU A C 1
ATOM 763 O O . LEU A 1 93 ? 6.75 -5.516 -18.875 1 97.81 93 LEU A O 1
ATOM 767 N N . ARG A 1 94 ? 6.125 -3.889 -20.219 1 96.31 94 ARG A N 1
ATOM 768 C CA . ARG A 1 94 ? 6.988 -4.344 -21.312 1 96.31 94 ARG A CA 1
ATOM 769 C C . ARG A 1 94 ? 8.312 -3.592 -21.297 1 96.31 94 ARG A C 1
ATOM 771 O O . ARG A 1 94 ? 8.469 -2.592 -20.594 1 96.31 94 ARG A O 1
ATOM 778 N N . ALA A 1 95 ? 9.203 -4.125 -22.172 1 96.31 95 ALA A N 1
ATOM 779 C CA . ALA A 1 95 ? 10.531 -3.525 -22.281 1 96.31 95 ALA A CA 1
ATOM 780 C C . ALA A 1 95 ? 10.438 -2.025 -22.547 1 96.31 95 ALA A C 1
ATOM 782 O O . ALA A 1 95 ? 9.656 -1.585 -23.391 1 96.31 95 ALA A O 1
ATOM 783 N N . GLY A 1 96 ? 11.148 -1.337 -21.688 1 95.94 96 GLY A N 1
ATOM 784 C CA . GLY A 1 96 ? 11.227 0.099 -21.906 1 95.94 96 GLY A CA 1
ATOM 785 C C . GLY A 1 96 ? 10.219 0.879 -21.078 1 95.94 96 GLY A C 1
ATOM 786 O O . GLY A 1 96 ? 10.344 2.094 -20.922 1 95.94 96 GLY A O 1
ATOM 787 N N . GLN A 1 97 ? 9.219 0.212 -20.562 1 96.12 97 GLN A N 1
ATOM 788 C CA . GLN A 1 97 ? 8.227 0.89 -19.75 1 96.12 97 GLN A CA 1
ATOM 789 C C . GLN A 1 97 ? 8.75 1.117 -18.328 1 96.12 97 GLN A C 1
ATOM 791 O O . GLN A 1 97 ? 9.43 0.257 -17.766 1 96.12 97 GLN A O 1
ATOM 796 N N . ARG A 1 98 ? 8.469 2.342 -17.859 1 94.19 98 ARG A N 1
ATOM 797 C CA . ARG A 1 98 ? 8.922 2.734 -16.531 1 94.19 98 ARG A CA 1
ATOM 798 C C . ARG A 1 98 ? 7.773 3.281 -15.695 1 94.19 98 ARG A C 1
ATOM 800 O O . ARG A 1 98 ? 7.004 4.125 -16.172 1 94.19 98 ARG A O 1
ATOM 807 N N . ILE A 1 99 ? 7.578 2.678 -14.5 1 93.75 99 ILE A N 1
ATOM 808 C CA . ILE A 1 99 ? 6.598 3.164 -13.531 1 93.75 99 ILE A CA 1
ATOM 809 C C . ILE A 1 99 ? 7.312 3.719 -12.305 1 93.75 99 ILE A C 1
ATOM 811 O O . ILE A 1 99 ? 8.227 3.084 -11.773 1 93.75 99 ILE A O 1
ATOM 815 N N . GLU A 1 100 ? 6.945 4.898 -11.867 1 87.5 100 GLU A N 1
ATOM 816 C CA . GLU A 1 100 ? 7.5 5.52 -10.672 1 87.5 100 GLU A CA 1
ATOM 817 C C . GLU A 1 100 ? 6.395 6.066 -9.773 1 87.5 100 GLU A C 1
ATOM 819 O O . GLU A 1 100 ? 5.438 6.676 -10.258 1 87.5 100 GLU A O 1
ATOM 824 N N . HIS A 1 101 ? 6.504 5.738 -8.516 1 86.19 101 HIS A N 1
ATOM 825 C CA . HIS A 1 101 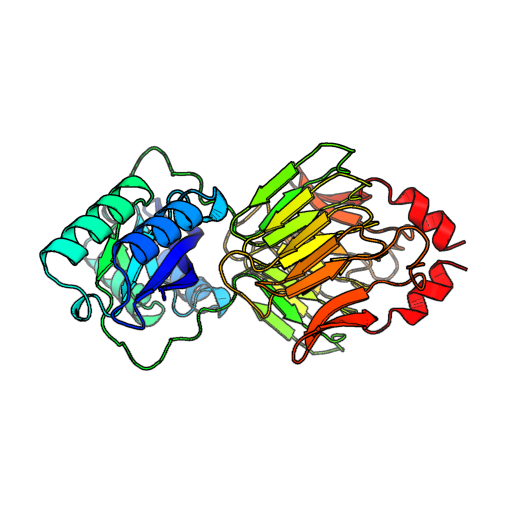? 5.508 6.199 -7.551 1 86.19 101 HIS A CA 1
ATOM 826 C C . HIS A 1 101 ? 6.137 6.434 -6.18 1 86.19 101 HIS A C 1
ATOM 828 O O . HIS A 1 101 ? 6.961 5.637 -5.727 1 86.19 101 HIS A O 1
ATOM 834 N N . ARG A 1 102 ? 5.754 7.387 -5.504 1 78.75 102 ARG A N 1
ATOM 835 C CA . ARG A 1 102 ? 6.32 7.75 -4.211 1 78.75 102 ARG A CA 1
ATOM 836 C C . ARG A 1 102 ? 5.934 6.742 -3.137 1 78.75 102 ARG A C 1
ATOM 838 O O . ARG A 1 102 ? 6.68 6.527 -2.18 1 78.75 102 ARG A O 1
ATOM 845 N N . GLY A 1 103 ? 4.777 6.148 -3.256 1 84.38 103 GLY A N 1
ATOM 846 C CA . GLY A 1 103 ? 4.285 5.156 -2.312 1 84.38 103 GLY A CA 1
ATOM 847 C C . GLY A 1 103 ? 4.59 3.73 -2.732 1 84.38 103 GLY A C 1
ATOM 848 O O . GLY A 1 103 ? 5.688 3.438 -3.203 1 84.38 103 GLY A O 1
ATOM 849 N N . ASP A 1 104 ? 3.678 2.811 -2.432 1 91.31 104 ASP A N 1
ATOM 850 C CA . ASP A 1 104 ? 3.797 1.403 -2.801 1 91.31 104 ASP A CA 1
ATOM 851 C C . ASP A 1 104 ? 3.227 1.152 -4.195 1 91.31 104 ASP A C 1
ATOM 853 O O . ASP A 1 104 ? 2.35 1.886 -4.656 1 91.31 104 ASP A O 1
ATOM 857 N N . ILE A 1 105 ? 3.729 0.193 -4.859 1 93.88 105 ILE A N 1
ATOM 858 C CA . ILE A 1 105 ? 3.25 -0.149 -6.191 1 93.88 105 ILE A CA 1
ATOM 859 C C . ILE A 1 105 ? 2.826 -1.616 -6.23 1 93.88 105 ILE A C 1
ATOM 861 O O . ILE A 1 105 ? 3.545 -2.488 -5.738 1 93.88 105 ILE A O 1
ATOM 865 N N . LEU A 1 106 ? 1.655 -1.826 -6.707 1 97.38 106 LEU A N 1
ATOM 866 C CA . LEU A 1 106 ? 1.129 -3.158 -6.984 1 97.38 106 LEU A CA 1
ATOM 867 C C . LEU A 1 106 ? 0.971 -3.379 -8.484 1 97.38 106 LEU A C 1
ATOM 869 O O . LEU A 1 106 ? 0.239 -2.643 -9.148 1 97.38 106 LEU A O 1
ATOM 873 N N . ILE A 1 107 ? 1.674 -4.328 -8.961 1 97.75 107 ILE A N 1
ATOM 874 C CA . ILE A 1 107 ? 1.574 -4.699 -10.367 1 97.75 107 ILE A CA 1
ATOM 875 C C . ILE A 1 107 ? 0.716 -5.957 -10.508 1 97.75 107 ILE A C 1
ATOM 877 O O . ILE A 1 107 ? 1.09 -7.027 -10.031 1 97.75 107 ILE A O 1
ATOM 881 N N . LEU A 1 108 ? -0.377 -5.805 -11.117 1 96.62 108 LEU A N 1
ATOM 882 C CA . LEU A 1 108 ? -1.217 -6.945 -11.453 1 96.62 108 LEU A CA 1
ATOM 883 C C . LEU A 1 108 ? -0.853 -7.5 -12.828 1 96.62 108 LEU A C 1
ATOM 885 O O . LEU A 1 108 ? -1.645 -7.406 -13.766 1 96.62 108 LEU A O 1
ATOM 889 N N . GLY A 1 109 ? 0.186 -8.109 -12.93 1 95.75 109 GLY A N 1
ATOM 890 C CA . GLY A 1 109 ? 0.842 -8.625 -14.117 1 95.75 109 GLY A CA 1
ATOM 891 C C . GLY A 1 109 ? 2.324 -8.875 -13.922 1 95.75 109 GLY A C 1
ATOM 892 O O . GLY A 1 109 ? 2.779 -9.078 -12.797 1 95.75 109 GLY A O 1
ATOM 893 N N . ASP A 1 110 ? 3.033 -8.898 -15.094 1 95.94 110 ASP A N 1
ATOM 894 C CA . ASP A 1 110 ? 4.469 -9.164 -15.062 1 95.94 110 ASP A CA 1
ATOM 895 C C . ASP A 1 110 ? 5.266 -7.871 -15.234 1 95.94 110 ASP A C 1
ATOM 897 O O . ASP A 1 110 ? 4.734 -6.867 -15.719 1 95.94 110 ASP A O 1
ATOM 901 N N . VAL A 1 111 ? 6.422 -7.898 -14.758 1 97.44 111 VAL A N 1
ATOM 902 C CA . VAL A 1 111 ? 7.438 -6.906 -15.102 1 97.44 111 VAL A CA 1
ATOM 903 C C . VAL A 1 111 ? 8.508 -7.551 -15.977 1 97.44 111 VAL A C 1
ATOM 905 O O . VAL A 1 111 ? 9.359 -8.297 -15.484 1 97.44 111 VAL A O 1
ATOM 908 N N . ASN A 1 112 ? 8.453 -7.246 -17.203 1 96.56 112 ASN A N 1
ATOM 909 C CA . ASN A 1 112 ? 9.328 -7.945 -18.141 1 96.56 112 ASN A CA 1
ATOM 910 C C . ASN A 1 112 ? 10.727 -7.328 -18.172 1 96.56 112 ASN A C 1
ATOM 912 O O . ASN A 1 112 ? 10.961 -6.297 -17.531 1 96.56 112 ASN A O 1
ATOM 916 N N . LYS A 1 113 ? 11.594 -8.047 -18.859 1 95.94 113 LYS A N 1
ATOM 917 C CA . LYS A 1 113 ? 12.984 -7.621 -18.984 1 95.94 113 LYS A CA 1
ATOM 918 C C . LYS A 1 113 ? 13.078 -6.188 -19.5 1 95.94 113 LYS A C 1
ATOM 920 O O . LYS A 1 113 ? 12.352 -5.809 -20.422 1 95.94 113 LYS A O 1
ATOM 925 N N . ASP A 1 114 ? 13.812 -5.367 -18.906 1 96.5 114 ASP A N 1
ATOM 926 C CA . ASP A 1 114 ? 14.156 -4.004 -19.297 1 96.5 114 ASP A CA 1
ATOM 927 C C . ASP A 1 114 ? 13.031 -3.031 -18.953 1 96.5 114 ASP A C 1
ATOM 929 O O . ASP A 1 114 ? 13.102 -1.849 -19.297 1 96.5 114 ASP A O 1
ATOM 933 N N . ALA A 1 115 ? 12.016 -3.543 -18.312 1 97.62 115 ALA A N 1
ATOM 934 C CA . ALA A 1 115 ? 11.055 -2.652 -17.672 1 97.62 115 ALA A CA 1
ATOM 935 C C . ALA A 1 115 ? 11.539 -2.248 -16.281 1 97.62 115 ALA A C 1
ATOM 937 O O . ALA A 1 115 ? 12.336 -2.955 -15.656 1 97.62 115 ALA A O 1
ATOM 938 N N . GLU A 1 116 ? 11.023 -1.051 -15.766 1 96.81 116 GLU A N 1
ATOM 939 C CA . GLU A 1 116 ? 11.516 -0.567 -14.477 1 96.81 116 GLU A CA 1
ATOM 940 C C . GLU A 1 116 ? 10.359 -0.106 -13.586 1 96.81 116 GLU A C 1
ATOM 942 O O . GLU A 1 116 ? 9.469 0.612 -14.039 1 96.81 116 GLU A O 1
ATOM 947 N N . VAL A 1 117 ? 10.414 -0.572 -12.359 1 97.5 117 VAL A N 1
ATOM 948 C CA . VAL A 1 117 ? 9.477 -0.129 -11.336 1 97.5 117 VAL A CA 1
ATOM 949 C C . VAL A 1 117 ? 10.227 0.555 -10.203 1 97.5 117 VAL A C 1
ATOM 951 O O . VAL A 1 117 ? 11.078 -0.06 -9.555 1 97.5 117 VAL A O 1
ATOM 954 N N . LEU A 1 118 ? 9.961 1.846 -9.93 1 92.81 118 LEU A N 1
ATOM 955 C CA . LEU A 1 118 ? 10.609 2.65 -8.898 1 92.81 118 LEU A CA 1
ATOM 956 C C . LEU A 1 118 ? 9.602 3.133 -7.867 1 92.81 118 LEU A C 1
ATOM 958 O O . LEU A 1 118 ? 8.703 3.912 -8.188 1 92.81 118 LEU A O 1
ATOM 962 N N . ALA A 1 119 ? 9.773 2.658 -6.652 1 91.12 119 ALA A N 1
ATOM 963 C CA . ALA A 1 119 ? 8.805 2.988 -5.605 1 91.12 119 ALA A CA 1
ATOM 964 C C . ALA A 1 119 ? 9.5 3.609 -4.395 1 91.12 119 ALA A C 1
ATOM 966 O O . ALA A 1 119 ? 10.586 3.172 -4 1 91.12 119 ALA A O 1
ATOM 967 N N . GLY A 1 120 ? 8.883 4.586 -3.865 1 84.81 120 GLY A N 1
ATOM 968 C CA . GLY A 1 120 ? 9.344 5.078 -2.576 1 84.81 120 GLY A CA 1
ATOM 969 C C . GLY A 1 120 ? 9.148 4.078 -1.452 1 84.81 120 GLY A C 1
ATOM 970 O O . GLY A 1 120 ? 9.898 4.078 -0.475 1 84.81 120 GLY A O 1
ATOM 971 N N . GLY A 1 121 ? 8.086 3.223 -1.6 1 89.06 121 GLY A N 1
ATOM 972 C CA . GLY A 1 121 ? 7.793 2.197 -0.611 1 89.06 121 GLY A CA 1
ATOM 973 C C . GLY A 1 121 ? 8.031 0.79 -1.119 1 89.06 121 GLY A C 1
ATOM 974 O O . GLY A 1 121 ? 9.117 0.481 -1.616 1 89.06 121 GLY A O 1
ATOM 975 N N . ASN A 1 122 ? 7.027 -0.061 -1.041 1 94 122 ASN A N 1
ATOM 976 C CA . ASN A 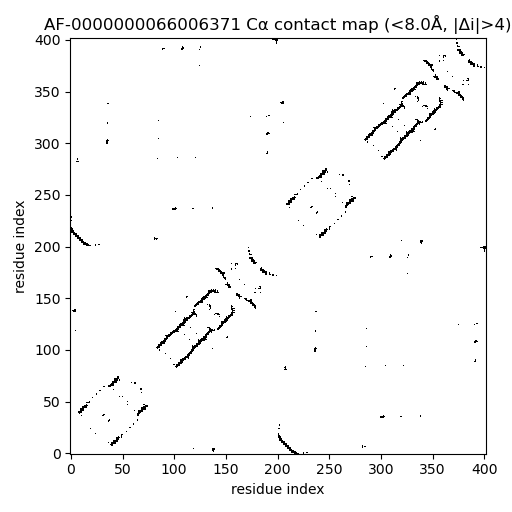1 122 ? 7.105 -1.478 -1.383 1 94 122 ASN A CA 1
ATOM 977 C C . ASN A 1 122 ? 6.688 -1.729 -2.828 1 94 122 ASN A C 1
ATOM 979 O O . ASN A 1 122 ? 6.008 -0.9 -3.436 1 94 122 ASN A O 1
ATOM 983 N N . ILE A 1 123 ? 7.129 -2.807 -3.361 1 97.69 123 ILE A N 1
ATOM 984 C CA . ILE A 1 123 ? 6.723 -3.248 -4.691 1 97.69 123 ILE A CA 1
ATOM 985 C C . ILE A 1 123 ? 6.156 -4.664 -4.617 1 97.69 123 ILE A C 1
ATOM 987 O O . ILE A 1 123 ? 6.801 -5.57 -4.078 1 97.69 123 ILE A O 1
ATOM 991 N N . ILE A 1 124 ? 4.992 -4.816 -5.086 1 97.81 124 ILE A N 1
ATOM 992 C CA . ILE A 1 124 ? 4.348 -6.125 -5.129 1 97.81 124 ILE A CA 1
ATOM 993 C C . ILE A 1 124 ? 4 -6.48 -6.574 1 97.81 124 ILE A C 1
ATOM 995 O O . ILE A 1 124 ? 3.275 -5.742 -7.246 1 97.81 124 ILE A O 1
ATOM 999 N N . VAL A 1 125 ? 4.516 -7.57 -7.039 1 97.25 125 VAL A N 1
ATOM 1000 C CA . VAL A 1 125 ? 4.266 -8.039 -8.398 1 97.25 125 VAL A CA 1
ATOM 1001 C C . VAL A 1 125 ? 3.459 -9.336 -8.352 1 97.25 125 VAL A C 1
ATOM 1003 O O . VAL A 1 125 ? 3.979 -10.383 -7.969 1 97.25 125 VAL A O 1
ATOM 1006 N N . MET A 1 126 ? 2.24 -9.219 -8.773 1 94.88 126 MET A N 1
ATOM 1007 C CA . MET A 1 126 ? 1.4 -10.414 -8.875 1 94.88 126 MET A CA 1
ATOM 1008 C C . MET A 1 126 ? 1.663 -11.164 -10.172 1 94.88 126 MET A C 1
ATOM 1010 O O . MET A 1 126 ? 0.735 -11.422 -10.938 1 94.88 126 MET A O 1
ATOM 1014 N N . GLY A 1 127 ? 2.795 -11.453 -10.453 1 93.69 127 GLY A N 1
ATOM 1015 C CA . GLY A 1 127 ? 3.334 -12.148 -11.609 1 93.69 127 GLY A CA 1
ATOM 1016 C C . GLY A 1 127 ? 4.836 -12.336 -11.547 1 93.69 127 GLY A C 1
ATOM 1017 O O . GLY A 1 127 ? 5.398 -12.539 -10.469 1 93.69 127 GLY A O 1
ATOM 1018 N N . LYS A 1 128 ? 5.418 -12.398 -12.703 1 94.25 128 LYS A N 1
ATOM 1019 C CA . LYS A 1 128 ? 6.863 -12.578 -12.805 1 94.25 128 LYS A CA 1
ATOM 1020 C C . LYS A 1 128 ? 7.594 -11.234 -12.789 1 94.25 128 LYS A C 1
ATOM 1022 O O . LYS A 1 128 ? 7.164 -10.289 -13.453 1 94.25 128 LYS A O 1
ATOM 1027 N N . LEU A 1 129 ? 8.609 -11.188 -11.992 1 96.06 129 LEU A N 1
ATOM 1028 C CA . LEU A 1 129 ? 9.516 -10.047 -12.023 1 96.06 129 LEU A CA 1
ATOM 1029 C C . LEU A 1 129 ? 10.82 -10.406 -12.734 1 96.06 129 LEU A C 1
ATOM 1031 O O . LEU A 1 129 ? 11.664 -11.102 -12.172 1 96.06 129 LEU A O 1
ATOM 1035 N N . ARG A 1 130 ? 10.914 -9.875 -13.914 1 95.69 130 ARG A N 1
ATOM 1036 C CA . ARG A 1 130 ? 12.094 -10.164 -14.711 1 95.69 130 ARG A CA 1
ATOM 1037 C C . ARG A 1 130 ? 12.906 -8.898 -14.969 1 95.69 130 ARG A C 1
ATOM 1039 O O . ARG A 1 130 ? 14.062 -8.969 -15.391 1 95.69 130 ARG A O 1
ATOM 1046 N N . GLY A 1 131 ? 12.305 -7.738 -14.688 1 96.88 131 GLY A N 1
ATOM 1047 C CA . GLY A 1 131 ? 12.969 -6.473 -14.953 1 96.88 131 GLY A CA 1
ATOM 1048 C C . GLY A 1 131 ? 13.68 -5.91 -13.734 1 96.88 131 GLY A C 1
ATOM 1049 O O . GLY A 1 131 ? 14.328 -6.648 -12.992 1 96.88 131 GLY A O 1
ATOM 1050 N N . VAL A 1 132 ? 13.602 -4.574 -13.641 1 96.75 132 VAL A N 1
ATOM 1051 C CA . VAL A 1 132 ? 14.281 -3.842 -12.578 1 96.75 132 VAL A CA 1
ATOM 1052 C C . VAL A 1 132 ? 13.258 -3.342 -11.562 1 96.75 132 VAL A C 1
ATOM 1054 O O . VAL A 1 132 ? 12.227 -2.768 -11.93 1 96.75 132 VAL A O 1
ATOM 1057 N N . ALA A 1 133 ? 13.531 -3.625 -10.305 1 98 133 ALA A N 1
ATOM 1058 C CA . ALA A 1 13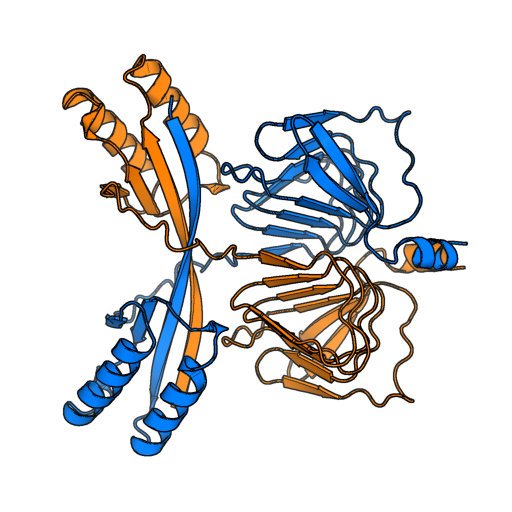3 ? 12.664 -3.137 -9.227 1 98 133 ALA A CA 1
ATOM 1059 C C . ALA A 1 133 ? 13.477 -2.416 -8.156 1 98 133 ALA A C 1
ATOM 1061 O O . ALA A 1 133 ? 14.414 -2.984 -7.59 1 98 133 ALA A O 1
ATOM 1062 N N . LYS A 1 134 ? 13.148 -1.133 -7.902 1 95.25 134 LYS A N 1
ATOM 1063 C CA . LYS A 1 134 ? 13.805 -0.326 -6.875 1 95.25 134 LYS A CA 1
ATOM 1064 C C . LYS A 1 134 ? 12.797 0.165 -5.84 1 95.25 134 LYS A C 1
ATOM 1066 O O . LYS A 1 134 ? 11.945 1.005 -6.145 1 95.25 134 LYS A O 1
ATOM 1071 N N . ALA A 1 135 ? 12.898 -0.368 -4.652 1 94.5 135 ALA A N 1
ATOM 1072 C CA . ALA A 1 135 ? 11.961 -0.057 -3.572 1 94.5 135 ALA A CA 1
ATOM 1073 C C . ALA A 1 135 ? 12.648 0.766 -2.482 1 94.5 135 ALA A C 1
ATOM 1075 O O . ALA A 1 135 ? 13.875 0.8 -2.398 1 94.5 135 ALA A O 1
ATOM 1076 N N . GLY A 1 136 ? 11.836 1.425 -1.678 1 88.44 136 GLY A N 1
ATOM 1077 C CA . GLY A 1 136 ? 12.359 2.172 -0.544 1 88.44 136 GLY A CA 1
ATOM 1078 C C . GLY A 1 136 ? 13.211 3.357 -0.953 1 88.44 136 GLY A C 1
ATOM 1079 O O . GLY A 1 136 ? 14.148 3.73 -0.239 1 88.44 136 GLY A O 1
ATOM 1080 N N . LEU A 1 137 ? 12.914 3.934 -2.043 1 83.69 137 LEU A N 1
ATOM 1081 C CA . LEU A 1 137 ? 13.797 4.934 -2.627 1 83.69 137 LEU A CA 1
ATOM 1082 C C . LEU A 1 137 ? 13.734 6.242 -1.841 1 83.69 137 LEU A C 1
ATOM 1084 O O . LEU A 1 137 ? 14.602 7.105 -1.999 1 83.69 137 LEU A O 1
ATOM 1088 N N . ILE A 1 138 ? 12.734 6.359 -1.045 1 74.88 138 ILE A N 1
ATOM 1089 C CA . ILE A 1 138 ? 12.641 7.574 -0.243 1 74.88 138 ILE A CA 1
ATOM 1090 C C . ILE A 1 138 ? 13.281 7.34 1.124 1 74.88 138 ILE A C 1
ATOM 1092 O O . ILE A 1 138 ? 12.867 7.945 2.119 1 74.88 138 ILE A O 1
ATOM 1096 N N . GLY A 1 139 ? 14.148 6.402 1.203 1 74.69 139 GLY A N 1
ATOM 1097 C CA . GLY A 1 139 ? 14.922 6.152 2.41 1 74.69 139 GLY A CA 1
ATOM 1098 C C . GLY A 1 139 ? 14.312 5.086 3.299 1 74.69 139 GLY A C 1
ATOM 1099 O O . GLY A 1 139 ? 14.57 5.051 4.504 1 74.69 139 GLY A O 1
ATOM 1100 N N . ASP A 1 140 ? 13.398 4.27 2.855 1 80.25 140 ASP A N 1
ATOM 1101 C CA . ASP A 1 140 ? 12.781 3.188 3.617 1 80.25 140 ASP A CA 1
ATOM 1102 C C . ASP A 1 140 ? 13.555 1.881 3.436 1 80.25 140 ASP A C 1
ATOM 1104 O O . ASP A 1 140 ? 13.273 1.118 2.506 1 80.25 140 ASP A O 1
ATOM 1108 N N . HIS A 1 141 ? 14.398 1.584 4.332 1 85.75 141 HIS A N 1
ATOM 1109 C CA . HIS A 1 141 ? 15.227 0.385 4.242 1 85.75 141 HIS A CA 1
ATOM 1110 C C . HIS A 1 141 ? 14.438 -0.86 4.625 1 85.75 141 HIS A C 1
ATOM 1112 O O . HIS A 1 141 ? 14.898 -1.984 4.406 1 85.75 141 HIS A O 1
ATOM 1118 N N . SER A 1 142 ? 13.312 -0.654 5.105 1 88.56 142 SER A N 1
ATOM 1119 C CA . SER A 1 142 ? 12.484 -1.79 5.504 1 88.56 142 SER A CA 1
ATOM 1120 C C . SER A 1 142 ? 11.539 -2.205 4.383 1 88.56 142 SER A C 1
ATOM 1122 O O . SER A 1 142 ? 10.781 -3.168 4.531 1 88.56 142 SER A O 1
ATOM 1124 N N . ALA A 1 143 ? 11.594 -1.517 3.268 1 91.75 143 ALA A N 1
ATOM 1125 C CA . ALA A 1 143 ? 10.727 -1.849 2.139 1 91.75 143 ALA A CA 1
ATOM 1126 C C . ALA A 1 143 ? 11 -3.264 1.638 1 91.75 143 ALA A C 1
ATOM 1128 O O . ALA A 1 143 ? 12.102 -3.797 1.828 1 91.75 143 ALA A O 1
ATOM 1129 N N . VAL A 1 144 ? 9.977 -3.824 0.976 1 96.75 144 VAL A N 1
ATOM 1130 C CA . VAL A 1 144 ? 10.133 -5.172 0.438 1 96.75 144 VAL A CA 1
ATOM 1131 C C . VAL A 1 144 ? 9.719 -5.191 -1.032 1 96.75 144 VAL A C 1
ATOM 1133 O O . VAL A 1 144 ? 9.008 -4.297 -1.497 1 96.75 144 VAL A O 1
ATOM 1136 N N . ILE A 1 145 ? 10.203 -6.145 -1.716 1 98.12 145 ILE A N 1
ATOM 1137 C CA . ILE A 1 145 ? 9.781 -6.488 -3.07 1 98.12 145 ILE A CA 1
ATOM 1138 C C . ILE A 1 145 ? 9.258 -7.922 -3.098 1 98.12 145 ILE A C 1
ATOM 1140 O O . ILE A 1 145 ? 9.953 -8.852 -2.691 1 98.12 145 ILE A O 1
ATOM 1144 N N . VAL A 1 146 ? 8.055 -8.062 -3.5 1 97.56 146 VAL A N 1
ATOM 1145 C CA . VAL A 1 146 ? 7.414 -9.367 -3.525 1 97.56 146 VAL A CA 1
ATOM 1146 C C . VAL A 1 146 ? 7.047 -9.742 -4.961 1 97.56 146 VAL A C 1
ATOM 1148 O O . VAL A 1 146 ? 6.582 -8.891 -5.727 1 97.56 146 VAL A O 1
ATOM 1151 N N . ALA A 1 147 ? 7.195 -10.992 -5.27 1 95.56 147 ALA A N 1
ATOM 1152 C CA . ALA A 1 147 ? 6.777 -11.469 -6.586 1 95.56 147 ALA A CA 1
ATOM 1153 C C . ALA A 1 147 ? 6.398 -12.945 -6.543 1 95.56 147 ALA A C 1
ATOM 1155 O O . ALA A 1 147 ? 6.887 -13.695 -5.691 1 95.56 147 ALA A O 1
ATOM 1156 N N . LEU A 1 148 ? 5.621 -13.32 -7.492 1 92.25 148 LEU A N 1
ATOM 1157 C CA . LEU A 1 148 ? 5.285 -14.727 -7.621 1 92.25 148 LEU A CA 1
ATOM 1158 C C . LEU A 1 148 ? 6.461 -15.523 -8.188 1 92.25 148 LEU A C 1
ATOM 1160 O O . LEU A 1 148 ? 6.703 -16.656 -7.777 1 92.25 148 LEU A O 1
ATOM 1164 N N . LYS A 1 149 ? 7.086 -14.938 -9.078 1 91.56 149 LYS A N 1
ATOM 1165 C CA . LYS A 1 149 ? 8.336 -15.445 -9.633 1 91.56 149 LYS A CA 1
ATOM 1166 C C . LYS A 1 149 ? 9.406 -14.359 -9.672 1 91.56 149 LYS A C 1
ATOM 1168 O O . LYS A 1 149 ? 9.25 -13.352 -10.359 1 91.56 149 LYS A O 1
ATOM 1173 N N . MET A 1 150 ? 10.477 -14.602 -8.945 1 92.88 150 MET A N 1
ATOM 1174 C CA . MET A 1 150 ? 11.516 -13.594 -8.75 1 92.88 150 MET A CA 1
ATOM 1175 C C . MET A 1 150 ? 12.742 -13.891 -9.609 1 92.88 150 MET A C 1
ATOM 1177 O O . MET A 1 150 ? 13.617 -14.656 -9.203 1 92.88 150 MET A O 1
ATOM 1181 N N . GLU A 1 151 ? 12.805 -13.312 -10.789 1 94.25 151 GLU A N 1
ATOM 1182 C CA . GLU A 1 151 ? 13.938 -13.445 -11.703 1 94.25 151 GLU A CA 1
ATOM 1183 C C . GLU A 1 151 ? 14.367 -12.086 -12.242 1 94.25 151 GLU A C 1
ATOM 1185 O O . GLU A 1 151 ? 14.453 -11.891 -13.453 1 94.25 151 GLU A O 1
ATOM 1190 N N . PRO A 1 152 ? 14.742 -11.188 -11.352 1 95.69 152 PRO A N 1
ATOM 1191 C CA . PRO A 1 152 ? 14.977 -9.797 -11.758 1 95.69 152 PRO A CA 1
ATOM 1192 C C . PRO A 1 152 ? 16.359 -9.594 -12.391 1 95.69 152 PRO A C 1
ATOM 1194 O O . PRO A 1 152 ? 17.266 -10.375 -12.148 1 95.69 152 PRO A O 1
ATOM 1197 N N . GLN A 1 153 ? 16.375 -8.547 -13.188 1 95.25 153 GLN A N 1
ATOM 1198 C CA . GLN A 1 153 ? 17.672 -8.039 -13.625 1 95.25 153 GLN A CA 1
ATOM 1199 C C . GLN A 1 153 ? 18.406 -7.336 -12.477 1 95.25 153 GLN A C 1
ATOM 1201 O O . GLN A 1 153 ? 19.609 -7.465 -12.328 1 95.25 153 GLN A O 1
ATOM 1206 N N . LEU A 1 154 ? 17.656 -6.594 -11.742 1 95.44 154 LEU A N 1
ATOM 1207 C CA . LEU A 1 154 ? 18.203 -5.812 -10.641 1 95.44 154 LEU A CA 1
ATOM 1208 C C . LEU A 1 154 ? 17.156 -5.562 -9.562 1 95.44 154 LEU A C 1
ATOM 1210 O O . LEU A 1 154 ? 16.016 -5.242 -9.875 1 95.44 154 LEU A O 1
ATOM 1214 N N . LEU A 1 155 ? 17.594 -5.812 -8.305 1 97.06 155 LEU A N 1
ATOM 1215 C CA . LEU A 1 155 ? 16.797 -5.406 -7.148 1 97.06 155 LEU A CA 1
ATOM 1216 C C . LEU A 1 155 ? 17.547 -4.352 -6.328 1 97.06 155 LEU A C 1
ATOM 1218 O O . LEU A 1 155 ? 18.75 -4.488 -6.082 1 97.06 155 LEU A O 1
ATOM 1222 N N . GLN A 1 156 ? 16.781 -3.365 -6.012 1 95.69 156 GLN A N 1
ATOM 1223 C CA . GLN A 1 156 ? 17.328 -2.385 -5.074 1 95.69 156 GLN A CA 1
ATOM 1224 C C . GLN A 1 156 ? 16.328 -2.084 -3.959 1 95.69 156 GLN A C 1
ATOM 1226 O O . GLN A 1 156 ? 15.125 -1.938 -4.211 1 95.69 156 GLN A O 1
ATOM 1231 N N . ILE A 1 157 ? 16.828 -2.08 -2.789 1 95.44 157 ILE A N 1
ATOM 1232 C CA . ILE A 1 157 ? 16.047 -1.632 -1.644 1 95.44 157 ILE A CA 1
ATOM 1233 C C . ILE A 1 157 ? 16.828 -0.592 -0.852 1 95.44 157 ILE A C 1
ATOM 1235 O O . ILE A 1 157 ? 17.891 -0.896 -0.303 1 95.44 157 ILE A O 1
ATOM 1239 N N . GLY A 1 158 ? 16.203 0.652 -0.802 1 87.88 158 GLY A N 1
ATOM 1240 C CA . GLY A 1 158 ? 17.016 1.73 -0.256 1 87.88 158 GLY A CA 1
ATOM 1241 C C . GLY A 1 158 ? 18.297 1.952 -1.017 1 87.88 158 GLY A C 1
ATOM 1242 O O . GLY A 1 158 ? 18.281 2.23 -2.217 1 87.88 158 GLY A O 1
ATOM 1243 N N . LYS A 1 159 ? 19.344 1.785 -0.34 1 85.06 159 LYS A N 1
ATOM 1244 C CA . LYS A 1 159 ? 20.641 2.021 -0.963 1 85.06 159 LYS A CA 1
ATOM 1245 C C . LYS A 1 159 ? 21.297 0.709 -1.402 1 85.06 159 LYS A C 1
ATOM 1247 O O . LYS A 1 159 ? 22.297 0.714 -2.113 1 85.06 159 LYS A O 1
ATOM 1252 N N . LYS A 1 160 ? 20.766 -0.398 -1.047 1 93.25 160 LYS A N 1
ATOM 1253 C CA . LYS A 1 160 ? 21.359 -1.697 -1.34 1 93.25 160 LYS A CA 1
ATOM 1254 C C . LYS A 1 160 ? 20.891 -2.227 -2.693 1 93.25 160 LYS A C 1
ATOM 1256 O O . LYS A 1 160 ? 19.719 -2.104 -3.039 1 93.25 160 LYS A O 1
ATOM 1261 N N . LYS A 1 161 ? 21.812 -2.83 -3.381 1 94.25 161 LYS A N 1
ATOM 1262 C CA . LYS A 1 161 ? 21.516 -3.357 -4.707 1 94.25 161 LYS A CA 1
ATOM 1263 C C . LYS A 1 161 ? 21.922 -4.82 -4.828 1 94.25 161 LYS A C 1
ATOM 1265 O O . LYS A 1 161 ? 22.938 -5.234 -4.242 1 94.25 161 LYS A O 1
ATOM 1270 N N . ALA A 1 162 ? 21.141 -5.559 -5.492 1 92.31 162 ALA A N 1
ATOM 1271 C CA . ALA A 1 162 ? 21.453 -6.934 -5.875 1 92.31 162 ALA A CA 1
ATOM 1272 C C . ALA A 1 162 ? 21.266 -7.141 -7.375 1 92.31 162 ALA A C 1
ATOM 1274 O O . ALA A 1 162 ? 20.141 -7.055 -7.883 1 92.31 162 ALA A O 1
ATOM 1275 N N . ILE A 1 163 ? 22.375 -7.348 -8.094 1 87.56 163 ILE A N 1
ATOM 1276 C CA . ILE A 1 163 ? 22.344 -7.586 -9.539 1 87.56 163 ILE A CA 1
ATOM 1277 C C . ILE A 1 163 ? 22.312 -9.086 -9.812 1 87.56 163 ILE A C 1
ATOM 1279 O O . ILE A 1 163 ? 23.047 -9.859 -9.188 1 87.56 163 ILE A O 1
ATOM 1283 N N . MET A 1 164 ? 21.312 -9.414 -10.547 1 81.69 164 MET A N 1
ATOM 1284 C CA . MET A 1 164 ? 21.25 -10.836 -10.875 1 81.69 164 MET A CA 1
ATOM 1285 C C . MET A 1 164 ? 21.672 -11.078 -12.32 1 81.69 164 MET A C 1
ATOM 1287 O O . MET A 1 164 ? 21.344 -10.281 -13.211 1 81.69 164 MET A O 1
ATOM 1291 N N . SER A 1 165 ? 22.609 -11.891 -12.555 1 66.06 165 SER A N 1
ATOM 1292 C CA . SER A 1 165 ? 23 -12.242 -13.914 1 66.06 165 SER A CA 1
ATOM 1293 C C . SER A 1 165 ? 21.953 -13.141 -14.57 1 66.06 165 SER A C 1
ATOM 1295 O O . SER A 1 165 ? 21.203 -13.836 -13.891 1 66.06 165 SER A O 1
ATOM 1297 N N . GLU A 1 166 ? 21.516 -12.875 -15.844 1 56.38 166 GLU A N 1
ATOM 1298 C CA . GLU A 1 166 ? 20.547 -13.633 -16.625 1 56.38 166 GLU A CA 1
ATOM 1299 C C . GLU A 1 166 ? 20.656 -15.125 -16.344 1 56.38 166 GLU A C 1
ATOM 1301 O O . GLU A 1 166 ? 19.641 -15.82 -16.234 1 56.38 166 GLU A O 1
ATOM 1306 N N . ALA A 1 167 ? 21.922 -15.594 -16.453 1 56.34 167 ALA A N 1
ATOM 1307 C CA . ALA A 1 167 ? 22.266 -17.016 -16.312 1 56.34 167 ALA A CA 1
ATOM 1308 C C . ALA A 1 167 ? 22.062 -17.484 -14.875 1 56.34 167 ALA A C 1
ATOM 1310 O O . ALA A 1 167 ? 22.047 -18.688 -14.602 1 56.34 167 ALA A O 1
ATOM 1311 N N . ASP A 1 168 ? 21.672 -16.516 -13.992 1 62.19 168 ASP A N 1
ATOM 1312 C CA . ASP A 1 168 ? 22.047 -16.859 -12.625 1 62.19 168 ASP A CA 1
ATOM 1313 C C . ASP A 1 168 ? 20.812 -17.297 -11.82 1 62.19 168 ASP A C 1
ATOM 1315 O O . ASP A 1 168 ? 20.891 -18.25 -11.039 1 62.19 168 ASP A O 1
ATOM 1319 N N . ARG A 1 169 ? 19.609 -16.469 -12.008 1 74.19 169 ARG A N 1
ATOM 1320 C CA . ARG A 1 169 ? 18.688 -16.938 -10.977 1 74.19 169 ARG A CA 1
ATOM 1321 C C . ARG A 1 169 ? 17.438 -17.547 -11.602 1 74.19 169 ARG A C 1
ATOM 1323 O O . ARG A 1 169 ? 16.766 -16.922 -12.422 1 74.19 169 ARG A O 1
ATOM 1330 N N . ASN A 1 170 ? 17.312 -18.812 -11.375 1 81.19 170 ASN A N 1
ATOM 1331 C CA . ASN A 1 170 ? 16.031 -19.469 -11.602 1 81.19 170 ASN A CA 1
ATOM 1332 C C . ASN A 1 170 ? 15.156 -19.438 -10.352 1 81.19 170 ASN A C 1
ATOM 1334 O O . ASN A 1 170 ? 15.57 -19.906 -9.289 1 81.19 170 ASN A O 1
ATOM 1338 N N . SER A 1 171 ? 14.078 -18.859 -10.547 1 83.88 171 SER A N 1
ATOM 1339 C CA . SER A 1 171 ? 13.148 -18.812 -9.422 1 83.88 171 SER A CA 1
ATOM 1340 C C . SER A 1 171 ? 12.828 -20.219 -8.922 1 83.88 171 SER A C 1
ATOM 1342 O O . SER A 1 171 ? 12.695 -21.156 -9.719 1 83.88 171 SER A O 1
ATOM 1344 N N . PRO A 1 172 ? 12.664 -20.391 -7.637 1 81.62 172 PRO A N 1
ATOM 1345 C CA . PRO A 1 172 ? 12.32 -21.703 -7.086 1 81.62 172 PRO A CA 1
ATOM 1346 C C . PRO A 1 172 ? 10.898 -22.141 -7.434 1 81.62 172 PRO A C 1
ATOM 1348 O O . PRO A 1 172 ? 10.523 -23.281 -7.18 1 81.62 172 PRO A O 1
ATOM 1351 N N . GLY A 1 173 ? 10.133 -21.281 -8.039 1 80.25 173 GLY A N 1
ATOM 1352 C CA . GLY A 1 173 ? 8.797 -21.672 -8.453 1 80.25 173 GLY A CA 1
ATOM 1353 C C . GLY A 1 173 ? 7.723 -21.312 -7.441 1 80.25 173 GLY A C 1
ATOM 1354 O O . GLY A 1 173 ? 6.602 -21.828 -7.508 1 80.25 173 GLY A O 1
ATOM 1355 N N . TYR A 1 174 ? 8.109 -20.609 -6.438 1 85.88 174 TYR A N 1
ATOM 1356 C CA . TYR A 1 174 ? 7.145 -20.125 -5.453 1 85.88 174 TYR A CA 1
ATOM 1357 C C . TYR A 1 174 ? 7.367 -18.656 -5.152 1 85.88 174 TYR A C 1
ATOM 1359 O O . TYR A 1 174 ? 8.445 -18.109 -5.426 1 85.88 174 TYR A O 1
ATOM 1367 N N . PRO A 1 175 ? 6.367 -18.016 -4.609 1 91.75 175 PRO A N 1
ATOM 1368 C CA . PRO A 1 175 ? 6.5 -16.594 -4.312 1 91.75 175 PRO A CA 1
ATOM 1369 C C . PRO A 1 175 ? 7.586 -16.297 -3.279 1 91.75 175 PRO A C 1
ATOM 1371 O O . PRO A 1 175 ? 7.758 -17.062 -2.326 1 91.75 175 PRO A O 1
ATOM 1374 N N . GLU A 1 176 ? 8.195 -15.242 -3.498 1 94.38 176 GLU A N 1
ATOM 1375 C CA . GLU A 1 176 ? 9.289 -14.844 -2.617 1 94.38 176 GLU A CA 1
ATOM 1376 C C . GLU A 1 176 ? 9.188 -13.367 -2.246 1 94.38 176 GLU A C 1
ATOM 1378 O O . GLU A 1 176 ? 8.555 -12.578 -2.961 1 94.38 176 GLU A O 1
ATOM 1383 N N . VAL A 1 177 ? 9.781 -13.039 -1.168 1 96.44 177 VAL A N 1
ATOM 1384 C CA . VAL A 1 177 ? 9.922 -11.656 -0.712 1 96.44 177 VAL A CA 1
ATOM 1385 C C . VAL A 1 177 ? 11.398 -11.305 -0.584 1 96.44 177 VAL A C 1
ATOM 1387 O O . VAL A 1 177 ? 12.195 -12.094 -0.07 1 96.44 177 VAL A O 1
ATOM 1390 N N . ALA A 1 178 ? 11.781 -10.211 -1.186 1 97.38 178 ALA A N 1
ATOM 1391 C CA . ALA A 1 178 ? 13.117 -9.641 -1.014 1 97.38 178 ALA A CA 1
ATOM 1392 C C . ALA A 1 178 ? 13.117 -8.57 0.073 1 97.38 178 ALA A C 1
ATOM 1394 O O . ALA A 1 178 ? 12.273 -7.672 0.07 1 97.38 178 ALA A O 1
ATOM 1395 N N . LYS A 1 179 ? 14.023 -8.664 0.935 1 97.06 179 LYS A N 1
ATOM 1396 C CA . LYS A 1 179 ? 14.156 -7.684 2.014 1 97.06 179 LYS A CA 1
ATOM 1397 C C . LYS A 1 179 ? 15.609 -7.527 2.439 1 97.06 179 LYS A C 1
ATOM 1399 O O . LYS A 1 179 ? 16.469 -8.328 2.061 1 97.06 179 LYS A O 1
ATOM 1404 N N . ILE A 1 180 ? 15.82 -6.469 3.201 1 95.81 180 ILE A N 1
ATOM 1405 C CA . ILE A 1 180 ? 17.172 -6.242 3.697 1 95.81 180 ILE A CA 1
ATOM 1406 C C . ILE A 1 180 ? 17.359 -6.965 5.027 1 95.81 180 ILE A C 1
ATOM 1408 O O . ILE A 1 180 ? 16.547 -6.836 5.934 1 95.81 180 ILE A O 1
ATOM 1412 N N . GLU A 1 181 ? 18.312 -7.777 5.066 1 93.94 181 GLU A N 1
ATOM 1413 C CA . GLU A 1 181 ? 18.812 -8.398 6.293 1 93.94 181 GLU A CA 1
ATOM 1414 C C . GLU A 1 181 ? 20.312 -8.148 6.469 1 93.94 181 GLU A C 1
ATOM 1416 O O . GLU A 1 181 ? 21.125 -8.695 5.723 1 93.94 181 GLU A O 1
ATOM 1421 N N . GLY A 1 182 ? 20.641 -7.336 7.465 1 91.25 182 GLY A N 1
ATOM 1422 C CA . GLY A 1 182 ? 22.016 -6.902 7.574 1 91.25 182 GLY A CA 1
ATOM 1423 C C . GLY A 1 182 ? 22.438 -5.961 6.465 1 91.25 182 GLY A C 1
ATOM 1424 O O . GLY A 1 182 ? 21.891 -4.863 6.336 1 91.25 182 GLY A O 1
ATOM 1425 N N . GLU A 1 183 ? 23.406 -6.383 5.68 1 90.25 183 GLU A N 1
ATOM 1426 C CA . GLU A 1 183 ? 23.922 -5.52 4.621 1 90.25 183 GLU A CA 1
ATOM 1427 C C . GLU A 1 183 ? 23.531 -6.047 3.242 1 90.25 183 GLU A C 1
ATOM 1429 O O . GLU A 1 183 ? 23.984 -5.523 2.223 1 90.25 183 GLU A O 1
ATOM 1434 N N . ASP A 1 184 ? 22.688 -6.996 3.299 1 94.5 184 ASP A N 1
ATOM 1435 C CA . ASP A 1 184 ? 22.391 -7.641 2.021 1 94.5 184 ASP A CA 1
ATOM 1436 C C . ASP A 1 184 ? 20.891 -7.73 1.782 1 94.5 184 ASP A C 1
ATOM 1438 O O . ASP A 1 184 ? 20.094 -7.703 2.73 1 94.5 184 ASP A O 1
ATOM 1442 N N . ILE A 1 185 ? 20.578 -7.84 0.562 1 95.94 185 ILE A N 1
ATOM 1443 C CA . ILE A 1 185 ? 19.234 -8.234 0.177 1 95.94 185 ILE A CA 1
ATOM 1444 C C . ILE A 1 185 ? 19.109 -9.758 0.199 1 95.94 185 ILE A C 1
ATOM 1446 O O . ILE A 1 185 ? 19.938 -10.461 -0.396 1 95.94 185 ILE A O 1
ATOM 1450 N N . VAL A 1 186 ? 18.141 -10.219 0.884 1 95.81 186 VAL A N 1
ATOM 1451 C CA . VAL A 1 186 ? 17.906 -11.664 0.942 1 95.81 186 VAL A CA 1
ATOM 1452 C C . VAL A 1 186 ? 16.531 -11.984 0.343 1 95.81 186 VAL A C 1
ATOM 1454 O O . VAL A 1 186 ? 15.617 -11.164 0.406 1 95.81 186 VAL A O 1
ATOM 1457 N N . LEU A 1 187 ? 16.453 -13.172 -0.218 1 94.5 187 LEU A N 1
ATOM 1458 C CA . LEU A 1 187 ? 15.195 -13.695 -0.729 1 94.5 187 LEU A CA 1
ATOM 1459 C C . LEU A 1 187 ? 14.648 -14.797 0.174 1 94.5 187 LEU A C 1
ATOM 1461 O O . LEU A 1 187 ? 15.391 -15.711 0.553 1 94.5 187 LEU A O 1
ATOM 1465 N N . GLU A 1 188 ? 13.375 -14.68 0.546 1 94.12 188 GLU A N 1
ATOM 1466 C CA . GLU A 1 188 ? 12.742 -15.68 1.396 1 94.12 188 GLU A CA 1
ATOM 1467 C C . GLU A 1 188 ? 11.414 -16.141 0.806 1 94.12 188 GLU A C 1
ATOM 1469 O O . GLU A 1 188 ? 10.664 -15.344 0.239 1 94.12 188 GLU A O 1
ATOM 1474 N N . PRO A 1 189 ? 11.188 -17.469 0.954 1 93.56 189 PRO A N 1
ATOM 1475 C CA . PRO A 1 189 ? 9.852 -17.922 0.562 1 93.56 189 PRO A CA 1
ATOM 1476 C C . PRO A 1 189 ? 8.742 -17.328 1.422 1 93.56 189 PRO A C 1
ATOM 1478 O O . PRO A 1 189 ? 8.953 -17.047 2.605 1 93.56 189 PRO A O 1
ATOM 1481 N N . ILE A 1 190 ? 7.637 -17.062 0.767 1 91.75 190 ILE A N 1
ATOM 1482 C CA . ILE A 1 190 ? 6.461 -16.672 1.537 1 91.75 190 ILE A CA 1
ATOM 1483 C C . ILE A 1 190 ? 5.879 -17.891 2.246 1 91.75 190 ILE A C 1
ATOM 1485 O O . ILE A 1 190 ? 5.926 -19 1.715 1 91.75 190 ILE A O 1
ATOM 1489 N N . GLU A 1 191 ? 5.398 -17.688 3.451 1 85.38 191 GLU A N 1
ATOM 1490 C CA . GLU A 1 191 ? 4.863 -18.812 4.203 1 85.38 191 GLU A CA 1
ATOM 1491 C C . GLU A 1 191 ? 3.826 -19.578 3.385 1 85.38 191 GLU A C 1
ATOM 1493 O O . GLU A 1 191 ? 2.906 -18.984 2.824 1 85.38 191 GLU A O 1
ATOM 1498 N N . GLY A 1 192 ? 4.039 -20.859 3.359 1 78.62 192 GLY A N 1
ATOM 1499 C CA . GLY A 1 192 ? 3.131 -21.734 2.635 1 78.62 192 GLY A CA 1
ATOM 1500 C C . GLY A 1 192 ? 3.459 -21.844 1.157 1 78.62 192 GLY A C 1
ATOM 1501 O O . GLY A 1 192 ? 2.701 -22.438 0.389 1 78.62 192 GLY A O 1
ATOM 1502 N N . ALA A 1 193 ? 4.508 -21.234 0.742 1 72.31 193 ALA A N 1
ATOM 1503 C CA . ALA A 1 193 ? 4.883 -21.141 -0.666 1 72.31 193 ALA A CA 1
ATOM 1504 C C . ALA A 1 193 ? 5.07 -22.531 -1.271 1 72.31 193 ALA A C 1
ATOM 1506 O O . ALA A 1 193 ? 4.82 -22.734 -2.461 1 72.31 193 ALA A O 1
ATOM 1507 N N . GLU A 1 194 ? 5.559 -23.406 -0.42 1 66.94 194 GLU A N 1
ATOM 1508 C CA . GLU A 1 194 ? 5.848 -24.75 -0.904 1 66.94 194 GLU A CA 1
ATOM 1509 C C . GLU A 1 194 ? 4.594 -25.422 -1.459 1 66.94 194 GLU A C 1
ATOM 1511 O O . GLU A 1 194 ? 4.68 -26.297 -2.318 1 66.94 194 GLU A O 1
ATOM 1516 N N . ARG A 1 195 ? 3.525 -24.953 -0.952 1 69.62 195 ARG A N 1
ATOM 1517 C CA . ARG A 1 195 ? 2.275 -25.562 -1.399 1 69.62 195 ARG A CA 1
ATOM 1518 C C . ARG A 1 195 ? 1.94 -25.125 -2.824 1 69.62 195 ARG A C 1
ATOM 1520 O O . ARG A 1 195 ? 1.207 -25.828 -3.531 1 69.62 195 ARG A O 1
ATOM 1527 N N . TRP A 1 196 ? 2.494 -24.078 -3.076 1 67.69 196 TRP A N 1
ATOM 1528 C CA . TRP A 1 196 ? 2.232 -23.547 -4.406 1 67.69 196 TRP A CA 1
ATOM 1529 C C . TRP A 1 196 ? 3.035 -24.297 -5.465 1 67.69 196 TRP A C 1
ATOM 1531 O O . TRP A 1 196 ? 2.646 -24.328 -6.637 1 67.69 196 TRP A O 1
ATOM 1541 N N . LEU A 1 197 ? 4.176 -24.75 -4.926 1 57.81 197 LEU A N 1
ATOM 1542 C CA . LEU A 1 197 ? 4.961 -25.594 -5.812 1 57.81 197 LEU A CA 1
ATOM 1543 C C . LEU A 1 197 ? 4.105 -26.719 -6.387 1 57.81 197 LEU A C 1
ATOM 1545 O O . LEU A 1 197 ? 4.262 -27.094 -7.555 1 57.81 197 LEU A O 1
ATOM 1549 N N . LYS A 1 198 ? 3.348 -27.219 -5.5 1 52.19 198 LYS A N 1
ATOM 1550 C CA . LYS A 1 198 ? 2.498 -28.312 -5.934 1 52.19 198 LYS A CA 1
ATOM 1551 C C . LYS A 1 198 ? 1.453 -27.844 -6.941 1 52.19 198 LYS A C 1
ATOM 1553 O O . LYS A 1 198 ? 1.011 -28.625 -7.793 1 52.19 198 LYS A O 1
ATOM 1558 N N . LEU A 1 199 ? 1.157 -26.688 -6.754 1 46.81 199 LEU A N 1
ATOM 1559 C CA . LEU A 1 199 ? 0.226 -26.125 -7.727 1 46.81 199 LEU A CA 1
ATOM 1560 C C . LEU A 1 199 ? 0.893 -25.969 -9.094 1 46.81 199 LEU A C 1
ATOM 1562 O O . LEU A 1 199 ? 0.218 -26 -10.125 1 46.81 199 LEU A O 1
ATOM 1566 N N . LEU A 1 200 ? 2.229 -25.766 -9.023 1 43.28 200 LEU A N 1
ATOM 1567 C CA . LEU A 1 200 ? 3.023 -25.594 -10.234 1 43.28 200 LEU A CA 1
ATOM 1568 C C . LEU A 1 200 ? 3.379 -26.953 -10.836 1 43.28 200 LEU A C 1
ATOM 1570 O O . LEU A 1 200 ? 3.691 -27.047 -12.023 1 43.28 200 LEU A O 1
ATOM 1574 N N . LEU A 1 201 ? 3.553 -27.984 -10.078 1 37.41 201 LEU A N 1
ATOM 1575 C CA . LEU A 1 201 ? 3.789 -29.312 -10.656 1 37.41 201 LEU A CA 1
ATOM 1576 C C . LEU A 1 201 ? 2.477 -29.953 -11.094 1 37.41 201 LEU A C 1
ATOM 1578 O O . LEU A 1 201 ? 1.468 -29.859 -10.391 1 37.41 201 LEU A O 1
ATOM 1582 N N . MET B 1 1 ? -26.328 13.18 6.906 1 70.38 1 MET B N 1
ATOM 1583 C CA . MET B 1 1 ? -25.484 12.133 6.332 1 70.38 1 MET B CA 1
ATOM 1584 C C . MET B 1 1 ? -24.031 12.602 6.203 1 70.38 1 MET B C 1
ATOM 1586 O O . MET B 1 1 ? -23.781 13.781 5.949 1 70.38 1 MET B O 1
ATOM 1590 N N . ILE B 1 2 ? -23.172 11.836 6.809 1 76.62 2 ILE B N 1
ATOM 1591 C CA . ILE B 1 2 ? -21.766 12.242 6.816 1 76.62 2 ILE B CA 1
ATOM 1592 C C . ILE B 1 2 ? -20.969 11.375 5.852 1 76.62 2 ILE B C 1
ATOM 1594 O O . ILE B 1 2 ? -21.266 10.188 5.68 1 76.62 2 ILE B O 1
ATOM 1598 N N . GLU B 1 3 ? -20.234 12.086 5.094 1 77.38 3 GLU B N 1
ATOM 1599 C CA . GLU B 1 3 ? -19.266 11.367 4.262 1 77.38 3 GLU B CA 1
ATOM 1600 C C . GLU B 1 3 ? -17.875 11.422 4.871 1 77.38 3 GLU B C 1
ATOM 1602 O O . GLU B 1 3 ? -17.406 12.492 5.289 1 77.38 3 GLU B O 1
ATOM 1607 N N . ILE B 1 4 ? -17.328 10.25 5.008 1 71.62 4 ILE B N 1
ATOM 1608 C CA . ILE B 1 4 ? -15.984 10.164 5.566 1 71.62 4 ILE B CA 1
ATOM 1609 C C . ILE B 1 4 ? -15.039 9.539 4.547 1 71.62 4 ILE B C 1
ATOM 1611 O O . ILE B 1 4 ? -15.344 8.5 3.955 1 71.62 4 ILE B O 1
ATOM 1615 N N . LYS B 1 5 ? -13.938 10.375 4.25 1 69.31 5 LYS B N 1
ATOM 1616 C CA . LYS B 1 5 ? -12.914 9.883 3.334 1 69.31 5 LYS B CA 1
ATOM 1617 C C . LYS B 1 5 ? -11.523 9.961 3.967 1 69.31 5 LYS B C 1
ATOM 1619 O O . LYS B 1 5 ? -11.148 11 4.512 1 69.31 5 LYS B O 1
ATOM 1624 N N . GLY B 1 6 ? -10.891 8.875 3.994 1 64.88 6 GLY B N 1
ATOM 1625 C CA . GLY B 1 6 ? -9.516 8.867 4.457 1 64.88 6 GLY B CA 1
ATOM 1626 C C . GLY B 1 6 ? -8.516 9.211 3.365 1 64.88 6 GLY B C 1
ATOM 1627 O O . GLY B 1 6 ? -8.688 8.805 2.213 1 64.88 6 GLY B O 1
ATOM 1628 N N . LYS B 1 7 ? -7.59 10.18 3.723 1 64.62 7 LYS B N 1
ATOM 1629 C CA . LYS B 1 7 ? -6.508 10.531 2.809 1 64.62 7 LYS B CA 1
ATOM 1630 C C . LYS B 1 7 ? -5.156 10.5 3.52 1 64.62 7 LYS B C 1
ATOM 1632 O O . LYS B 1 7 ? -5.094 10.359 4.742 1 64.62 7 LYS B O 1
ATOM 1637 N N . THR B 1 8 ? -4.133 10.383 2.746 1 63.03 8 THR B N 1
ATOM 1638 C CA . THR B 1 8 ? -2.789 10.516 3.293 1 63.03 8 THR B CA 1
ATOM 1639 C C . THR B 1 8 ? -2.037 11.656 2.613 1 63.03 8 THR B C 1
ATOM 1641 O O . THR B 1 8 ? -2.281 11.953 1.442 1 63.03 8 THR B O 1
ATOM 1644 N N . LEU B 1 9 ? -1.334 12.438 3.418 1 65.31 9 LEU B N 1
ATOM 1645 C CA . LEU B 1 9 ? -0.493 13.508 2.893 1 65.31 9 LEU B CA 1
ATOM 1646 C C . LEU B 1 9 ? 0.972 13.086 2.869 1 65.31 9 LEU B C 1
ATOM 1648 O O . LEU B 1 9 ? 1.506 12.625 3.881 1 65.31 9 LEU B O 1
ATOM 1652 N N . PRO B 1 10 ? 1.563 13.219 1.696 1 69.12 10 PRO B N 1
ATOM 1653 C CA . PRO B 1 10 ? 2.99 12.891 1.636 1 69.12 10 PRO B CA 1
ATOM 1654 C C . PRO B 1 10 ? 3.865 13.938 2.328 1 69.12 10 PRO B C 1
ATOM 1656 O O . PRO B 1 10 ? 3.666 15.141 2.135 1 69.12 10 PRO B O 1
ATOM 1659 N N . VAL B 1 11 ? 4.652 13.461 3.182 1 73.5 11 VAL B N 1
ATOM 1660 C CA . VAL B 1 11 ? 5.578 14.328 3.904 1 73.5 11 VAL B CA 1
ATOM 1661 C C . VAL B 1 11 ? 6.996 13.781 3.785 1 73.5 11 VAL B C 1
ATOM 1663 O O . VAL B 1 11 ? 7.215 12.57 3.895 1 73.5 11 VAL B O 1
ATOM 1666 N N . ILE B 1 12 ? 7.914 14.688 3.469 1 74.56 12 ILE B N 1
ATOM 1667 C CA . ILE B 1 12 ? 9.328 14.336 3.447 1 74.56 12 ILE B CA 1
ATOM 1668 C C . ILE B 1 12 ? 10.047 15 4.621 1 74.56 12 ILE B C 1
ATOM 1670 O O . ILE B 1 12 ? 9.93 16.203 4.824 1 74.56 12 ILE B O 1
ATOM 1674 N N . GLN B 1 13 ? 10.617 14.211 5.344 1 79 13 GLN B N 1
ATOM 1675 C CA . GLN B 1 13 ? 11.461 14.719 6.418 1 79 13 GLN B CA 1
ATOM 1676 C C . GLN B 1 13 ? 12.922 14.82 5.973 1 79 13 GLN B C 1
ATOM 1678 O O . GLN B 1 13 ? 13.508 13.836 5.52 1 79 13 GLN B O 1
ATOM 1683 N N . ILE B 1 14 ? 13.539 15.961 6.047 1 83.5 14 ILE B N 1
ATOM 1684 C CA . ILE B 1 14 ? 14.945 16.188 5.719 1 83.5 14 ILE B CA 1
ATOM 1685 C C . ILE B 1 14 ? 15.711 16.578 6.98 1 83.5 14 ILE B C 1
ATOM 1687 O O . ILE B 1 14 ? 15.398 17.578 7.633 1 83.5 14 ILE B O 1
ATOM 1691 N N . LYS B 1 15 ? 16.656 15.766 7.258 1 83.88 15 LYS B N 1
ATOM 1692 C CA . LYS B 1 15 ? 17.5 16.031 8.422 1 83.88 15 LYS B CA 1
ATOM 1693 C C . LYS B 1 15 ? 18.922 16.406 7.996 1 83.88 15 LYS B C 1
ATOM 1695 O O . LYS B 1 15 ? 19.562 15.648 7.262 1 83.88 15 LYS B O 1
ATOM 1700 N N . ILE B 1 16 ? 19.375 17.5 8.516 1 84.12 16 ILE B N 1
ATOM 1701 C CA . ILE B 1 16 ? 20.734 17.922 8.234 1 84.12 16 ILE B CA 1
ATOM 1702 C C . ILE B 1 16 ? 21.672 17.406 9.328 1 84.12 16 ILE B C 1
ATOM 1704 O O . ILE B 1 16 ? 21.562 17.812 10.484 1 84.12 16 ILE B O 1
ATOM 1708 N N . LYS B 1 17 ? 22.484 16.453 9.117 1 79.12 17 LYS B N 1
ATOM 1709 C CA . LYS B 1 17 ? 23.312 15.797 10.117 1 79.12 17 LYS B CA 1
ATOM 1710 C C . LYS B 1 17 ? 24.578 16.609 10.398 1 79.12 17 LYS B C 1
ATOM 1712 O O . LYS B 1 17 ? 24.984 16.75 11.547 1 79.12 17 LYS B O 1
ATOM 1717 N N . GLU B 1 18 ? 25.406 16.812 9.477 1 72.38 18 GLU B N 1
ATOM 1718 C CA . GLU B 1 18 ? 26.672 17.5 9.766 1 72.38 18 GLU B CA 1
ATOM 1719 C C . GLU B 1 18 ? 26.875 18.688 8.836 1 72.38 18 GLU B C 1
ATOM 1721 O O . GLU B 1 18 ? 26.328 18.719 7.734 1 72.38 18 GLU B O 1
ATOM 1726 N N . LYS B 1 19 ? 27.562 19.625 9.555 1 69.75 19 LYS B N 1
ATOM 1727 C CA . LYS B 1 19 ? 28.016 20.766 8.789 1 69.75 19 LYS B CA 1
ATOM 1728 C C . LYS B 1 19 ? 29.016 20.359 7.711 1 69.75 19 LYS B C 1
ATOM 1730 O O . LYS B 1 19 ? 30.031 19.703 8.008 1 69.75 19 LYS B O 1
ATOM 1735 N N . GLY B 1 20 ? 28.562 19.984 6.535 1 74.12 20 GLY B N 1
ATOM 1736 C CA . GLY B 1 20 ? 29.469 19.656 5.445 1 74.12 20 GLY B CA 1
ATOM 1737 C C . GLY B 1 20 ? 29.531 20.719 4.367 1 74.12 20 GLY B C 1
ATOM 1738 O O . GLY B 1 20 ? 29.219 21.891 4.625 1 74.12 20 GLY B O 1
ATOM 1739 N N . ASN B 1 21 ? 30.188 20.344 3.299 1 84.62 21 ASN B N 1
ATOM 1740 C CA . ASN B 1 21 ? 30.219 21.219 2.133 1 84.62 21 ASN B CA 1
ATOM 1741 C C . ASN B 1 21 ? 28.828 21.578 1.644 1 84.62 21 ASN B C 1
ATOM 1743 O O . ASN B 1 21 ? 28.078 20.703 1.178 1 84.62 21 ASN B O 1
ATOM 1747 N N . ILE B 1 22 ? 28.562 22.828 1.798 1 86.88 22 ILE B N 1
ATOM 1748 C CA . ILE B 1 22 ? 27.219 23.312 1.508 1 86.88 22 ILE B CA 1
ATOM 1749 C C . ILE B 1 22 ? 26.891 23.047 0.042 1 86.88 22 ILE B C 1
ATOM 1751 O O . ILE B 1 22 ? 25.75 22.734 -0.29 1 86.88 22 ILE B O 1
ATOM 1755 N N . ASP B 1 23 ? 27.875 23.172 -0.754 1 89.81 23 ASP B N 1
ATOM 1756 C CA . ASP B 1 23 ? 27.625 22.969 -2.176 1 89.81 23 ASP B CA 1
ATOM 1757 C C . ASP B 1 23 ? 27.234 21.516 -2.453 1 89.81 23 ASP B C 1
ATOM 1759 O O . ASP B 1 23 ? 26.344 21.25 -3.268 1 89.81 23 ASP B O 1
ATOM 1763 N N . LYS B 1 24 ? 27.891 20.719 -1.716 1 88.69 24 LYS B N 1
ATOM 1764 C CA . LYS B 1 24 ? 27.578 19.297 -1.855 1 88.69 24 LYS B CA 1
ATOM 1765 C C . LYS B 1 24 ? 26.188 18.984 -1.318 1 88.69 24 LYS B C 1
ATOM 1767 O O . LYS B 1 24 ? 25.438 18.203 -1.924 1 88.69 24 LYS B O 1
ATOM 1772 N N . LEU B 1 25 ? 25.859 19.578 -0.292 1 87.31 25 LEU B N 1
ATOM 1773 C CA . LEU B 1 25 ? 24.547 19.375 0.327 1 87.31 25 LEU B CA 1
ATOM 1774 C C . LEU B 1 25 ? 23.438 19.859 -0.6 1 87.31 25 LEU B C 1
ATOM 1776 O O . LEU B 1 25 ? 22.438 19.156 -0.782 1 87.31 25 LEU B O 1
ATOM 1780 N N . LEU B 1 26 ? 23.672 21 -1.195 1 89.56 26 LEU B N 1
ATOM 1781 C CA . LEU B 1 26 ? 22.672 21.578 -2.072 1 89.56 26 LEU B CA 1
ATOM 1782 C C . LEU B 1 26 ? 22.469 20.719 -3.316 1 89.56 26 LEU B C 1
ATOM 1784 O O . LEU B 1 26 ? 21.344 20.531 -3.771 1 89.56 26 LEU B O 1
ATOM 1788 N N . LYS B 1 27 ? 23.5 20.219 -3.754 1 88.75 27 LYS B N 1
ATOM 1789 C CA . LYS B 1 27 ? 23.438 19.359 -4.926 1 88.75 27 LYS B CA 1
ATOM 1790 C C . LYS B 1 27 ? 22.656 18.078 -4.621 1 88.75 27 LYS B C 1
ATOM 1792 O O . LYS B 1 27 ? 21.797 17.656 -5.41 1 88.75 27 LYS B O 1
ATOM 1797 N N . GLU B 1 28 ? 22.922 17.562 -3.498 1 84.56 28 GLU B N 1
ATOM 1798 C CA . GLU B 1 28 ? 22.234 16.344 -3.08 1 84.56 28 GLU B CA 1
ATOM 1799 C C . GLU B 1 28 ? 20.734 16.578 -2.891 1 84.56 28 GLU B C 1
ATOM 1801 O O . GLU B 1 28 ? 19.922 15.758 -3.307 1 84.56 28 GLU B O 1
ATOM 1806 N N . LEU B 1 29 ? 20.438 17.641 -2.285 1 85.81 29 LEU B N 1
ATOM 1807 C CA . LEU B 1 29 ? 19.047 18.016 -2.035 1 85.81 29 LEU B CA 1
ATOM 1808 C C . LEU B 1 29 ? 18.281 18.188 -3.346 1 85.81 29 LEU B C 1
ATOM 1810 O O . LEU B 1 29 ? 17.188 17.641 -3.506 1 85.81 29 LEU B O 1
ATOM 1814 N N . LYS B 1 30 ? 18.906 18.859 -4.27 1 8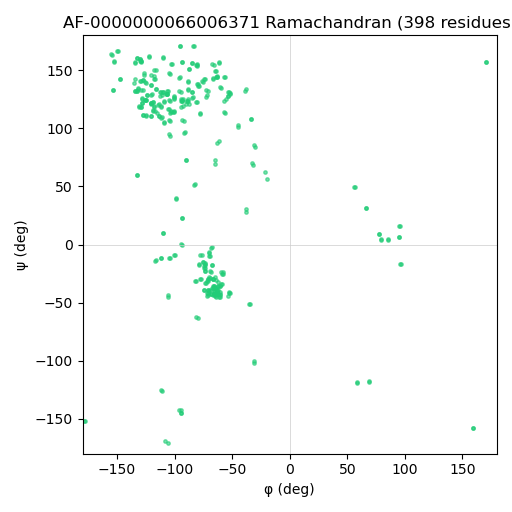6.06 30 LYS B N 1
ATOM 1815 C CA . LYS B 1 30 ? 18.266 19.094 -5.562 1 86.06 30 LYS B CA 1
ATOM 1816 C C . LYS B 1 30 ? 18.062 17.781 -6.324 1 86.06 30 LYS B C 1
ATOM 1818 O O . LYS B 1 30 ? 17 17.562 -6.914 1 86.06 30 LYS B O 1
ATOM 1823 N N . GLU B 1 31 ? 19.016 17 -6.238 1 82.81 31 GLU B N 1
ATOM 1824 C CA . GLU B 1 31 ? 18.953 15.727 -6.934 1 82.81 31 GLU B CA 1
ATOM 1825 C C . GLU B 1 31 ? 17.844 14.852 -6.371 1 82.81 31 GLU B C 1
ATOM 1827 O O . GLU B 1 31 ? 17.047 14.281 -7.129 1 82.81 31 GLU B O 1
ATOM 1832 N N . LYS B 1 32 ? 17.75 14.789 -5.145 1 77.38 32 LYS B N 1
ATOM 1833 C CA . LYS B 1 32 ? 16.766 13.922 -4.504 1 77.38 32 LYS B CA 1
ATOM 1834 C C . LYS B 1 32 ? 15.352 14.469 -4.688 1 77.38 32 LYS B C 1
ATOM 1836 O O . LYS B 1 32 ? 14.43 13.727 -5.035 1 77.38 32 LYS B O 1
ATOM 1841 N N . LEU B 1 33 ? 15.242 15.719 -4.496 1 80.19 33 LEU B N 1
ATOM 1842 C CA . LEU B 1 33 ? 13.922 16.344 -4.5 1 80.19 33 LEU B CA 1
ATOM 1843 C C . LEU B 1 33 ? 13.383 16.469 -5.922 1 80.19 33 LEU B C 1
ATOM 1845 O O . LEU B 1 33 ? 12.18 16.641 -6.121 1 80.19 33 LEU B O 1
ATOM 1849 N N . SER B 1 34 ? 14.234 16.312 -6.828 1 76.88 34 SER B N 1
ATOM 1850 C CA . SER B 1 34 ? 13.82 16.422 -8.227 1 76.88 34 SER B CA 1
ATOM 1851 C C . SER B 1 34 ? 13.133 15.141 -8.695 1 76.88 34 SER B C 1
ATOM 1853 O O . SER B 1 34 ? 12.453 15.141 -9.727 1 76.88 34 SER B O 1
ATOM 1855 N N . HIS B 1 35 ? 13.359 14.094 -7.918 1 74.44 35 HIS B N 1
ATOM 1856 C CA . HIS B 1 35 ? 12.695 12.844 -8.273 1 74.44 35 HIS B CA 1
ATOM 1857 C C . HIS B 1 35 ? 11.18 12.953 -8.109 1 74.44 35 HIS B C 1
ATOM 1859 O O . HIS B 1 35 ? 10.703 13.594 -7.172 1 74.44 35 HIS B O 1
ATOM 1865 N N . ASN B 1 36 ? 10.492 12.367 -8.961 1 71.19 36 ASN B N 1
ATOM 1866 C CA . ASN B 1 36 ? 9.031 12.453 -9.016 1 71.19 36 ASN B CA 1
ATOM 1867 C C . ASN B 1 36 ? 8.398 11.977 -7.715 1 71.19 36 ASN B C 1
ATOM 1869 O O . ASN B 1 36 ? 7.328 12.453 -7.324 1 71.19 36 ASN B O 1
ATOM 1873 N N . ILE B 1 37 ? 9.109 11.188 -7.043 1 70.56 37 ILE B N 1
ATOM 1874 C CA . ILE B 1 37 ? 8.523 10.57 -5.855 1 70.56 37 ILE B CA 1
ATOM 1875 C C . ILE B 1 37 ? 8.43 11.602 -4.734 1 70.56 37 ILE B C 1
ATOM 1877 O O . ILE B 1 37 ? 7.66 11.43 -3.785 1 70.56 37 ILE B O 1
ATOM 1881 N N . PHE B 1 38 ? 9.18 12.672 -4.863 1 73.81 38 PHE B N 1
ATOM 1882 C CA . PHE B 1 38 ? 9.18 13.664 -3.793 1 73.81 38 PHE B CA 1
ATOM 1883 C C . PHE B 1 38 ? 8.367 14.891 -4.188 1 73.81 38 PHE B C 1
ATOM 1885 O O . PHE B 1 38 ? 8.047 15.727 -3.344 1 73.81 38 PHE B O 1
ATOM 1892 N N . LYS B 1 39 ? 8.062 14.891 -5.434 1 69.19 39 LYS B N 1
ATOM 1893 C CA . LYS B 1 39 ? 7.391 16.078 -5.949 1 69.19 39 LYS B CA 1
ATOM 1894 C C . LYS B 1 39 ? 6.066 16.328 -5.223 1 69.19 39 LYS B C 1
ATOM 1896 O O . LYS B 1 39 ? 5.293 15.391 -5.008 1 69.19 39 LYS B O 1
ATOM 1901 N N . GLY B 1 40 ? 5.859 17.609 -4.844 1 68.44 40 GLY B N 1
ATOM 1902 C CA . GLY B 1 40 ? 4.594 18.047 -4.273 1 68.44 40 GLY B CA 1
ATOM 1903 C C . GLY B 1 40 ? 4.43 17.656 -2.814 1 68.44 40 GLY B C 1
ATOM 1904 O O . GLY B 1 40 ? 3.342 17.781 -2.252 1 68.44 40 GLY B O 1
ATOM 1905 N N . SER B 1 41 ? 5.438 17.172 -2.188 1 74.94 41 SER B N 1
ATOM 1906 C CA . SER B 1 41 ? 5.375 16.797 -0.778 1 74.94 41 SER B CA 1
ATOM 1907 C C . SER B 1 41 ? 5.52 18.031 0.125 1 74.94 41 SER B C 1
ATOM 1909 O O . SER B 1 41 ? 6.023 19.062 -0.304 1 74.94 41 SER B O 1
ATOM 1911 N N . LEU B 1 42 ? 4.973 17.859 1.246 1 74.31 42 LEU B N 1
ATOM 1912 C CA . LEU B 1 42 ? 5.352 18.781 2.318 1 74.31 42 LEU B CA 1
ATOM 1913 C C . LEU B 1 42 ? 6.68 18.359 2.943 1 74.31 42 LEU B C 1
ATOM 1915 O O . LEU B 1 42 ? 6.926 17.172 3.152 1 74.31 42 LEU B O 1
ATOM 1919 N N . ILE B 1 43 ? 7.531 19.375 3.205 1 79.69 43 ILE B N 1
ATOM 1920 C CA . ILE B 1 43 ? 8.852 19.047 3.736 1 79.69 43 ILE B CA 1
ATOM 1921 C C . ILE B 1 43 ? 8.945 19.484 5.195 1 79.69 43 ILE B C 1
ATOM 1923 O O . ILE B 1 43 ? 8.508 20.578 5.551 1 79.69 43 ILE B O 1
ATOM 1927 N N . ILE B 1 44 ? 9.383 18.641 6 1 78.25 44 ILE B N 1
ATOM 1928 C CA . ILE B 1 44 ? 9.789 18.984 7.363 1 78.25 44 ILE B CA 1
ATOM 1929 C C . ILE B 1 44 ? 11.312 19.031 7.449 1 78.25 44 ILE B C 1
ATOM 1931 O O . ILE B 1 44 ? 11.977 18.016 7.277 1 78.25 44 ILE B O 1
ATOM 1935 N N . LEU B 1 45 ? 11.844 20.172 7.68 1 84.75 45 LEU B N 1
ATOM 1936 C CA . LEU B 1 45 ? 13.281 20.375 7.793 1 84.75 45 LEU B CA 1
ATOM 1937 C C . LEU B 1 45 ? 13.727 20.312 9.25 1 84.75 45 LEU B C 1
ATOM 1939 O O . LEU B 1 45 ? 13.25 21.094 10.086 1 84.75 45 LEU B O 1
ATOM 1943 N N . GLU B 1 46 ? 14.555 19.344 9.414 1 82.38 46 GLU B N 1
ATOM 1944 C CA . GLU B 1 46 ? 15.055 19.172 10.781 1 82.38 46 GLU B CA 1
ATOM 1945 C C . GLU B 1 46 ? 16.484 19.672 10.906 1 82.38 46 GLU B C 1
ATOM 1947 O O . GLU B 1 46 ? 17.297 19.5 9.984 1 82.38 46 GLU B O 1
ATOM 1952 N N . ASN B 1 47 ? 16.828 20.188 12.047 1 83.31 47 ASN B N 1
ATOM 1953 C CA . ASN B 1 47 ? 18.141 20.688 12.438 1 83.31 47 ASN B CA 1
ATOM 1954 C C . ASN B 1 47 ? 18.641 21.766 11.477 1 83.31 47 ASN B C 1
ATOM 1956 O O . ASN B 1 47 ? 19.781 21.703 11.016 1 83.31 47 ASN B O 1
ATOM 1960 N N . PRO B 1 48 ? 17.797 22.734 11.219 1 82 48 PRO B N 1
ATOM 1961 C CA . PRO B 1 48 ? 18.25 23.812 10.328 1 82 48 PRO B CA 1
ATOM 1962 C C . PRO B 1 48 ? 19.312 24.688 10.961 1 82 48 PRO B C 1
ATOM 1964 O O . PRO B 1 48 ? 20 25.438 10.25 1 82 48 PRO B O 1
ATOM 1967 N N . GLU B 1 49 ? 19.5 24.484 12.219 1 83.56 49 GLU B N 1
ATOM 1968 C CA . GLU B 1 49 ? 20.406 25.344 12.977 1 83.56 49 GLU B CA 1
ATOM 1969 C C . GLU B 1 49 ? 21.859 25.031 12.648 1 83.56 49 GLU B C 1
ATOM 1971 O O . GLU B 1 49 ? 22.766 25.828 12.938 1 83.56 49 GLU B O 1
ATOM 1976 N N . VAL B 1 50 ? 22.094 23.875 12.133 1 85.06 50 VAL B N 1
ATOM 1977 C CA . VAL B 1 50 ? 23.453 23.484 11.766 1 85.06 50 VAL B CA 1
ATOM 1978 C C . VAL B 1 50 ? 23.938 24.328 10.594 1 85.06 50 VAL B C 1
ATOM 1980 O O . VAL B 1 50 ? 25.141 24.516 10.398 1 85.06 50 VAL B O 1
ATOM 1983 N N . LEU B 1 51 ? 23.031 24.969 9.875 1 87 51 LEU B N 1
ATOM 1984 C CA . LEU B 1 51 ? 23.344 25.734 8.672 1 87 51 LEU B CA 1
ATOM 1985 C C . LEU B 1 51 ? 23.531 27.203 9 1 87 51 LEU B C 1
ATOM 1987 O O . LEU B 1 51 ? 22.891 27.734 9.906 1 87 51 LEU B O 1
ATOM 1991 N N . LYS B 1 52 ? 24.438 27.766 8.305 1 89 52 LYS B N 1
ATOM 1992 C CA . LYS B 1 52 ? 24.562 29.219 8.375 1 89 52 LYS B CA 1
ATOM 1993 C C . LYS B 1 52 ? 23.344 29.891 7.742 1 89 52 LYS B C 1
ATOM 1995 O O . LYS B 1 52 ? 22.672 29.312 6.895 1 89 52 LYS B O 1
ATOM 2000 N N . PRO B 1 53 ? 23.109 31.078 8.18 1 90.25 53 PRO B N 1
ATOM 2001 C CA . PRO B 1 53 ? 21.922 31.781 7.668 1 90.25 53 PRO B CA 1
ATOM 2002 C C . PRO B 1 53 ? 21.875 31.828 6.145 1 90.25 53 PRO B C 1
ATOM 2004 O O . PRO B 1 53 ? 20.812 31.625 5.551 1 90.25 53 PRO B O 1
ATOM 2007 N N . GLU B 1 54 ? 23.047 32.062 5.602 1 90.81 54 GLU B N 1
ATOM 2008 C CA . GLU B 1 54 ? 23.094 32.094 4.145 1 90.81 54 GLU B CA 1
ATOM 2009 C C . GLU B 1 54 ? 22.797 30.75 3.527 1 90.81 54 GLU B C 1
ATOM 2011 O O . GLU B 1 54 ? 22.125 30.656 2.496 1 90.81 54 GLU B O 1
ATOM 2016 N N . GLU B 1 55 ? 23.281 29.75 4.242 1 88.69 55 GLU B N 1
ATOM 2017 C CA . GLU B 1 55 ? 23.062 28.375 3.779 1 88.69 55 GLU B CA 1
ATOM 2018 C C . GLU B 1 55 ? 21.609 27.953 3.941 1 88.69 55 GLU B C 1
ATOM 2020 O O . GLU B 1 55 ? 21.047 27.281 3.072 1 88.69 55 GLU B O 1
ATOM 2025 N N . ARG B 1 56 ? 21.047 28.344 4.969 1 88.62 56 ARG B N 1
ATOM 2026 C CA . ARG B 1 56 ? 19.641 28.047 5.238 1 88.62 56 ARG B CA 1
ATOM 2027 C C . ARG B 1 56 ? 18.734 28.625 4.168 1 88.62 56 ARG B C 1
ATOM 2029 O O . ARG B 1 56 ? 17.781 27.984 3.725 1 88.62 56 ARG B O 1
ATOM 2036 N N . LYS B 1 57 ? 19.078 29.812 3.83 1 90.25 57 LYS B N 1
ATOM 2037 C CA . LYS B 1 57 ? 18.297 30.484 2.801 1 90.25 57 LYS B CA 1
ATOM 2038 C C . LYS B 1 57 ? 18.344 29.719 1.481 1 90.25 57 LYS B C 1
ATOM 2040 O O . LYS B 1 57 ? 17.328 29.578 0.803 1 90.25 57 LYS B O 1
ATOM 2045 N N . LYS B 1 58 ? 19.531 29.297 1.201 1 90.75 58 LYS B N 1
ATOM 2046 C CA . LYS B 1 58 ? 19.703 28.531 -0.032 1 90.75 58 LYS B CA 1
ATOM 2047 C C . LYS B 1 58 ? 18.906 27.234 0.013 1 90.75 58 LYS B C 1
ATOM 2049 O O . LYS B 1 58 ? 18.281 26.844 -0.975 1 90.75 58 LYS B O 1
ATOM 2054 N N . VAL B 1 59 ? 18.922 26.578 1.151 1 90.44 59 VAL B N 1
ATOM 2055 C CA . VAL B 1 59 ? 18.203 25.328 1.334 1 90.44 59 VAL B CA 1
ATOM 2056 C C . VAL B 1 59 ? 16.703 25.578 1.217 1 90.44 59 VAL B C 1
ATOM 2058 O O . VAL B 1 59 ? 16 24.828 0.523 1 90.44 59 VAL B O 1
ATOM 2061 N N . GLU B 1 60 ? 16.25 26.609 1.793 1 88.56 60 GLU B N 1
ATOM 2062 C CA . GLU B 1 60 ? 14.836 26.938 1.783 1 88.56 60 GLU B CA 1
ATOM 2063 C C . GLU B 1 60 ? 14.344 27.234 0.368 1 88.56 60 GLU B C 1
ATOM 2065 O O . GLU B 1 60 ? 13.219 26.875 0.008 1 88.56 60 GLU B O 1
ATOM 2070 N N . GLU B 1 61 ? 15.164 27.859 -0.375 1 90.06 61 GLU B N 1
ATOM 2071 C CA . GLU B 1 61 ? 14.812 28.172 -1.758 1 90.06 61 GLU B CA 1
ATOM 2072 C C . GLU B 1 61 ? 14.602 26.891 -2.57 1 90.06 61 GLU B C 1
ATOM 2074 O O . GLU B 1 61 ? 13.664 26.797 -3.365 1 90.06 61 GLU B O 1
ATOM 2079 N N . ILE B 1 62 ? 15.445 25.953 -2.295 1 88 62 ILE B N 1
ATOM 2080 C CA . ILE B 1 62 ? 15.344 24.688 -2.994 1 88 62 ILE B CA 1
ATOM 2081 C C . ILE B 1 62 ? 14.07 23.953 -2.564 1 88 62 ILE B C 1
ATOM 2083 O O . ILE B 1 62 ? 13.344 23.422 -3.4 1 88 62 ILE B O 1
ATOM 2087 N N . LEU B 1 63 ? 13.844 24 -1.283 1 87.38 63 LEU B N 1
ATOM 2088 C CA . LEU B 1 63 ? 12.672 23.328 -0.745 1 87.38 63 LEU B CA 1
ATOM 2089 C C . LEU B 1 63 ? 11.391 23.938 -1.307 1 87.38 63 LEU B C 1
ATOM 2091 O O . LEU B 1 63 ? 10.445 23.219 -1.636 1 87.38 63 LEU B O 1
ATOM 2095 N N . LYS B 1 64 ? 11.336 25.203 -1.523 1 85.75 64 LYS B N 1
ATOM 2096 C CA . LYS B 1 64 ? 10.172 25.906 -2.051 1 85.75 64 LYS B CA 1
ATOM 2097 C C . LYS B 1 64 ? 9.945 25.578 -3.523 1 85.75 64 LYS B C 1
ATOM 2099 O O . LYS B 1 64 ? 8.805 25.547 -3.992 1 85.75 64 LYS B O 1
ATOM 2104 N N . GLU B 1 65 ? 11.023 25.312 -4.125 1 85.12 65 GLU B N 1
ATOM 2105 C CA . GLU B 1 65 ? 10.961 25.031 -5.555 1 85.12 65 GLU B CA 1
ATOM 2106 C C . GLU B 1 65 ? 10.344 23.656 -5.828 1 85.12 65 GLU B C 1
ATOM 2108 O O . GLU B 1 65 ? 9.633 23.484 -6.812 1 85.12 65 GLU B O 1
ATOM 2113 N N . PHE B 1 66 ? 10.594 22.703 -4.906 1 79.25 66 PHE B N 1
ATOM 2114 C CA . PHE B 1 66 ? 10.281 21.328 -5.242 1 79.25 66 PHE B CA 1
ATOM 2115 C C . PHE B 1 66 ? 9.109 20.812 -4.406 1 79.25 66 PHE B C 1
ATOM 2117 O O . PHE B 1 66 ? 8.586 19.734 -4.66 1 79.25 66 PHE B O 1
ATOM 2124 N N . SER B 1 67 ? 8.773 21.578 -3.416 1 77.12 67 SER B N 1
ATOM 2125 C CA . SER B 1 67 ? 7.773 21.062 -2.488 1 77.12 67 SER B CA 1
ATOM 2126 C C . SER B 1 67 ? 6.566 21.984 -2.41 1 77.12 67 SER B C 1
ATOM 2128 O O . SER B 1 67 ? 6.598 23.109 -2.936 1 77.12 67 SER B O 1
ATOM 2130 N N . ARG B 1 68 ? 5.48 21.469 -1.907 1 74.38 68 ARG B N 1
ATOM 2131 C CA . ARG B 1 68 ? 4.277 22.266 -1.679 1 74.38 68 ARG B CA 1
ATOM 2132 C C . ARG B 1 68 ? 4.488 23.266 -0.546 1 74.38 68 ARG B C 1
ATOM 2134 O O . ARG B 1 68 ? 3.816 24.297 -0.488 1 74.38 68 ARG B O 1
ATOM 2141 N N . GLY B 1 69 ? 5.445 22.969 0.324 1 75.25 69 GLY B N 1
ATOM 2142 C CA . GLY B 1 69 ? 5.773 23.781 1.486 1 75.25 69 GLY B CA 1
ATOM 2143 C C . GLY B 1 69 ? 6.738 23.094 2.438 1 75.25 69 GLY B C 1
ATOM 2144 O O . GLY B 1 69 ? 7.051 21.906 2.268 1 75.25 69 GLY B O 1
ATOM 2145 N N . PHE B 1 70 ? 7.355 23.906 3.146 1 73.75 70 PHE B N 1
ATOM 2146 C CA . PHE B 1 70 ? 8.219 23.281 4.145 1 73.75 70 PHE B CA 1
ATOM 2147 C C . PHE B 1 70 ? 8.047 23.953 5.504 1 73.75 70 PHE B C 1
ATOM 2149 O O . PHE B 1 70 ? 7.633 25.109 5.586 1 73.75 70 PHE B O 1
ATOM 2156 N N . ILE B 1 71 ? 8.094 23.094 6.484 1 74.69 71 ILE B N 1
ATOM 2157 C CA . ILE B 1 71 ? 8.062 23.594 7.855 1 74.69 71 ILE B CA 1
ATOM 2158 C C . ILE B 1 71 ? 9.328 23.156 8.594 1 74.69 71 ILE B C 1
ATOM 2160 O O . ILE B 1 71 ? 9.961 22.172 8.219 1 74.69 71 ILE B O 1
ATOM 2164 N N . GLU B 1 72 ? 9.75 24.078 9.484 1 75.88 72 GLU B N 1
ATOM 2165 C CA . GLU B 1 72 ? 10.859 23.688 10.352 1 75.88 72 GLU B CA 1
ATOM 2166 C C . GLU B 1 72 ? 10.383 22.781 11.492 1 75.88 72 GLU B C 1
ATOM 2168 O O . GLU B 1 72 ? 9.383 23.094 12.141 1 75.88 72 GLU B O 1
ATOM 2173 N N . GLY B 1 73 ? 10.789 21.562 11.461 1 64.19 73 GLY B N 1
ATOM 2174 C CA . GLY B 1 73 ? 10.359 20.625 12.477 1 64.19 73 GLY B CA 1
ATOM 2175 C C . GLY B 1 73 ? 11.258 20.609 13.703 1 64.19 73 GLY B C 1
ATOM 2176 O O . GLY B 1 73 ? 12.438 20.969 13.609 1 64.19 73 GLY B O 1
ATOM 2177 N N . LYS B 1 74 ? 10.734 20.859 15.055 1 58.72 74 LYS B N 1
ATOM 2178 C CA . LYS B 1 74 ? 11.492 20.609 16.281 1 58.72 74 LYS B CA 1
ATOM 2179 C C . LYS B 1 74 ? 11.805 19.125 16.438 1 58.72 74 LYS B C 1
ATOM 2181 O O . LYS B 1 74 ? 11.102 18.266 15.898 1 58.72 74 LYS B O 1
ATOM 2186 N N . LYS B 1 75 ? 13.055 18.844 17.141 1 50.88 75 LYS B N 1
ATOM 2187 C CA . LYS B 1 75 ? 13.453 17.516 17.625 1 50.88 75 LYS B CA 1
ATOM 2188 C C . LYS B 1 75 ? 12.25 16.75 18.172 1 50.88 75 LYS B C 1
ATOM 2190 O O . LYS B 1 75 ? 11.891 16.906 19.344 1 50.88 75 LYS B O 1
ATOM 2195 N N . GLU B 1 76 ? 11.109 16.906 17.812 1 45.19 76 GLU B N 1
ATOM 2196 C CA . GLU B 1 76 ? 10.18 16.25 18.719 1 45.19 76 GLU B CA 1
ATOM 2197 C C . GLU B 1 76 ? 10.508 14.766 18.875 1 45.19 76 GLU B C 1
ATOM 2199 O O . GLU B 1 76 ? 10.906 14.117 17.906 1 45.19 76 GLU B O 1
ATOM 2204 N N . GLY B 1 77 ? 10.688 14.406 20.203 1 41.06 77 GLY B N 1
ATOM 2205 C CA . GLY B 1 77 ? 10.938 13.078 20.734 1 41.06 77 GLY B CA 1
ATOM 2206 C C . GLY B 1 77 ? 10.297 11.977 19.922 1 41.06 77 GLY B C 1
ATOM 2207 O O . GLY B 1 77 ? 10.977 11.281 19.156 1 41.06 77 GLY B O 1
ATOM 2208 N N . LYS B 1 78 ? 9.039 11.57 20.625 1 41.19 78 LYS B N 1
ATOM 2209 C CA . LYS B 1 78 ? 8.406 10.281 20.359 1 41.19 78 LYS B CA 1
ATOM 2210 C C . LYS B 1 78 ? 7.898 10.195 18.922 1 41.19 78 LYS B C 1
ATOM 2212 O O . LYS B 1 78 ? 7.012 10.953 18.531 1 41.19 78 LYS B O 1
ATOM 2217 N N . GLU B 1 79 ? 8.664 10.078 18.062 1 44.28 79 GLU B N 1
ATOM 2218 C CA . GLU B 1 79 ? 8.375 9.672 16.688 1 44.28 79 GLU B CA 1
ATOM 2219 C C . GLU B 1 79 ? 7.035 8.945 16.594 1 44.28 79 GLU B C 1
ATOM 2221 O O . GLU B 1 79 ? 6.922 7.781 17 1 44.28 79 GLU B O 1
ATOM 2226 N N . LYS B 1 80 ? 6.012 9.586 17.031 1 44.56 80 LYS B N 1
ATOM 2227 C CA . LYS B 1 80 ? 4.77 8.836 16.844 1 44.56 80 LYS B CA 1
ATOM 2228 C C . LYS B 1 80 ? 4.812 8 15.57 1 44.56 80 LYS B C 1
ATOM 2230 O O . LYS B 1 80 ? 5.258 8.477 14.523 1 44.56 80 LYS B O 1
ATOM 2235 N N . ARG B 1 81 ? 4.926 6.77 15.766 1 42.47 81 ARG B N 1
ATOM 2236 C CA . ARG B 1 81 ? 5.027 5.637 14.844 1 42.47 81 ARG B CA 1
ATOM 2237 C C . ARG B 1 81 ? 4.273 5.914 13.547 1 42.47 81 ARG B C 1
ATOM 2239 O O . ARG B 1 81 ? 3.062 6.148 13.57 1 42.47 81 ARG B O 1
ATOM 2246 N N . GLU B 1 82 ? 4.973 6.633 12.617 1 47.69 82 GLU B N 1
ATOM 2247 C CA . GLU B 1 82 ? 4.605 6.777 11.211 1 47.69 82 GLU B CA 1
ATOM 2248 C C . GLU B 1 82 ? 3.92 5.52 10.688 1 47.69 82 GLU B C 1
ATOM 2250 O O . GLU B 1 82 ? 4.508 4.438 10.703 1 47.69 82 GLU B O 1
ATOM 2255 N N . GLU B 1 83 ? 2.789 5.316 11.133 1 50.19 83 GLU B N 1
ATOM 2256 C CA . GLU B 1 83 ? 2.172 4.074 10.68 1 50.19 83 GLU B CA 1
ATOM 2257 C C . GLU B 1 83 ? 2.357 3.875 9.18 1 50.19 83 GLU B C 1
ATOM 2259 O O . GLU B 1 83 ? 2.096 4.785 8.391 1 50.19 83 GLU B O 1
ATOM 2264 N N . SER B 1 84 ? 3.281 3.008 8.938 1 56.91 84 SER B N 1
ATOM 2265 C CA . SER B 1 84 ? 3.492 2.594 7.551 1 56.91 84 SER B CA 1
ATOM 2266 C C . SER B 1 84 ? 2.17 2.459 6.809 1 56.91 84 SER B C 1
ATOM 2268 O O . SER B 1 84 ? 1.146 2.119 7.406 1 56.91 84 SER B O 1
ATOM 2270 N N . ARG B 1 85 ? 2.139 3.055 5.621 1 69.62 85 ARG B N 1
ATOM 2271 C CA . ARG B 1 85 ? 0.931 3 4.805 1 69.62 85 ARG B CA 1
ATOM 2272 C C . ARG B 1 85 ? 0.587 1.562 4.43 1 69.62 85 ARG B C 1
ATOM 2274 O O . ARG B 1 85 ? -0.586 1.186 4.402 1 69.62 85 ARG B O 1
ATOM 2281 N N . LEU B 1 86 ? 1.574 0.683 4.258 1 87.38 86 LEU B N 1
ATOM 2282 C CA . LEU B 1 86 ? 1.356 -0.731 3.971 1 87.38 86 LEU B CA 1
ATOM 2283 C C . LEU B 1 86 ? 1.778 -1.596 5.152 1 87.38 86 LEU B C 1
ATOM 2285 O O . LEU B 1 86 ? 2.957 -1.626 5.52 1 87.38 86 LEU B O 1
ATOM 2289 N N . LEU B 1 87 ? 0.837 -2.168 5.812 1 90.06 87 LEU B N 1
ATOM 2290 C CA . LEU B 1 87 ? 1.126 -3.127 6.875 1 90.06 87 LEU B CA 1
ATOM 2291 C C . LEU B 1 87 ? 1.427 -4.504 6.293 1 90.06 87 LEU B C 1
ATOM 2293 O O . LEU B 1 87 ? 0.602 -5.074 5.574 1 90.06 87 LEU B O 1
ATOM 2297 N N . ILE B 1 88 ? 2.578 -5.031 6.598 1 94.31 88 ILE B N 1
ATOM 2298 C CA . ILE B 1 88 ? 2.988 -6.324 6.066 1 94.31 88 ILE B CA 1
ATOM 2299 C C . ILE B 1 88 ? 2.891 -7.387 7.156 1 94.31 88 ILE B C 1
ATOM 2301 O O . ILE B 1 88 ? 3.535 -7.273 8.203 1 94.31 88 ILE B O 1
ATOM 2305 N N . ILE B 1 89 ? 2.041 -8.352 6.945 1 96.19 89 ILE B N 1
ATOM 2306 C CA . ILE B 1 89 ? 1.885 -9.508 7.828 1 96.19 89 ILE B CA 1
ATOM 2307 C C . ILE B 1 89 ? 2.619 -10.711 7.238 1 96.19 89 ILE B C 1
ATOM 2309 O O . ILE B 1 89 ? 2.205 -11.258 6.215 1 96.19 89 ILE B O 1
ATOM 2313 N N . GLU B 1 90 ? 3.66 -11.156 7.926 1 94.75 90 GLU B N 1
ATOM 2314 C CA . GLU B 1 90 ? 4.516 -12.188 7.352 1 94.75 90 GLU B CA 1
ATOM 2315 C C . GLU B 1 90 ? 4.16 -13.57 7.898 1 94.75 90 GLU B C 1
ATOM 2317 O O . GLU B 1 90 ? 5.043 -14.344 8.266 1 94.75 90 GLU B O 1
ATOM 2322 N N . ARG B 1 91 ? 2.898 -13.789 8.023 1 94.81 91 ARG B N 1
ATOM 2323 C CA . ARG B 1 91 ? 2.414 -15.078 8.516 1 94.81 91 ARG B CA 1
ATOM 2324 C C . ARG B 1 91 ? 0.998 -15.352 8.031 1 94.81 91 ARG B C 1
ATOM 2326 O O . ARG B 1 91 ? 0.291 -14.438 7.609 1 94.81 91 ARG B O 1
ATOM 2333 N N . THR B 1 92 ? 0.67 -16.609 8.156 1 96.38 92 THR B N 1
ATOM 2334 C CA . THR B 1 92 ? -0.705 -17.031 7.906 1 96.38 92 THR B CA 1
ATOM 2335 C C . THR B 1 92 ? -1.606 -16.656 9.078 1 96.38 92 THR B C 1
ATOM 2337 O O . THR B 1 92 ? -1.213 -16.781 10.242 1 96.38 92 THR B O 1
ATOM 2340 N N . LEU B 1 93 ? -2.781 -16.234 8.758 1 97.75 93 LEU B N 1
ATOM 2341 C CA . LEU B 1 93 ? -3.77 -15.922 9.789 1 97.75 93 LEU B CA 1
ATOM 2342 C C . LEU B 1 93 ? -4.672 -17.125 10.047 1 97.75 93 LEU B C 1
ATOM 2344 O O . LEU B 1 93 ? -5.254 -17.688 9.117 1 97.75 93 LEU B O 1
ATOM 2348 N N . ARG B 1 94 ? -4.707 -17.469 11.242 1 96.38 94 ARG B N 1
ATOM 2349 C CA . ARG B 1 94 ? -5.512 -18.609 11.656 1 96.38 94 ARG B CA 1
ATOM 2350 C C . ARG B 1 94 ? -6.879 -18.172 12.156 1 96.38 94 ARG B C 1
ATOM 2352 O O . ARG B 1 94 ? -7.109 -16.984 12.375 1 96.38 94 ARG B O 1
ATOM 2359 N N . ALA B 1 95 ? -7.707 -19.219 12.359 1 96.31 95 ALA B N 1
ATOM 2360 C CA . ALA B 1 95 ? -9.07 -18.953 12.82 1 96.31 95 ALA B CA 1
ATOM 2361 C C . ALA B 1 95 ? -9.062 -18.094 14.078 1 96.31 95 ALA B C 1
ATOM 2363 O O . ALA B 1 95 ? -8.289 -18.344 15.008 1 96.31 95 ALA B O 1
ATOM 2364 N N . GLY B 1 96 ? -9.844 -17.047 13.945 1 96.06 96 GLY B N 1
ATOM 2365 C CA . GLY B 1 96 ? -10 -16.203 15.117 1 96.06 96 GLY B CA 1
ATOM 2366 C C . GLY B 1 96 ? -9.062 -15.008 15.125 1 96.06 96 GLY B C 1
ATOM 2367 O O . GLY B 1 96 ? -9.273 -14.055 15.883 1 96.06 96 GLY B O 1
ATOM 2368 N N . GLN B 1 97 ? -8.039 -15.047 14.32 1 96.06 97 GLN B N 1
ATOM 2369 C CA . GLN B 1 97 ? -7.109 -13.922 14.25 1 96.06 97 GLN B CA 1
ATOM 2370 C C . GLN B 1 97 ? -7.676 -12.789 13.406 1 96.06 97 GLN B C 1
ATOM 2372 O O . GLN B 1 97 ? -8.312 -13.031 12.375 1 96.06 97 GLN B O 1
ATOM 2377 N N . ARG B 1 98 ? -7.48 -11.586 13.961 1 94.19 98 ARG B N 1
ATOM 2378 C CA . ARG B 1 98 ? -7.996 -10.391 13.289 1 94.19 98 ARG B CA 1
ATOM 2379 C C . ARG B 1 98 ? -6.906 -9.344 13.125 1 94.19 98 ARG B C 1
ATOM 2381 O O . ARG B 1 98 ? -6.18 -9.039 14.078 1 94.19 98 ARG B O 1
ATOM 2388 N N . ILE B 1 99 ? -6.711 -8.891 11.859 1 93.75 99 ILE B N 1
ATOM 2389 C CA . ILE B 1 99 ? -5.793 -7.797 11.555 1 93.75 99 ILE B CA 1
ATOM 2390 C C . ILE B 1 99 ? -6.578 -6.582 11.07 1 93.75 99 ILE B C 1
ATOM 2392 O O . ILE B 1 99 ? -7.465 -6.707 10.227 1 93.75 99 ILE B O 1
ATOM 2396 N N . GLU B 1 100 ? -6.301 -5.422 11.609 1 87.31 100 GLU B N 1
ATOM 2397 C CA . GLU B 1 100 ? -6.926 -4.172 11.188 1 87.31 100 GLU B CA 1
ATOM 2398 C C . GLU B 1 100 ? -5.883 -3.076 10.977 1 87.31 100 GLU B C 1
ATOM 2400 O O . GLU B 1 100 ? -4.953 -2.934 11.773 1 87.31 100 GLU B O 1
ATOM 2405 N N . HIS B 1 101 ? -6 -2.416 9.859 1 86 101 HIS B N 1
ATOM 2406 C CA . HIS B 1 101 ? -5.059 -1.347 9.539 1 86 101 HIS B CA 1
ATOM 2407 C C . HIS B 1 101 ? -5.734 -0.247 8.727 1 86 101 HIS B C 1
ATOM 2409 O O . HIS B 1 101 ? -6.52 -0.532 7.816 1 86 101 HIS B O 1
ATOM 2415 N N . ARG B 1 102 ? -5.43 0.926 8.93 1 78.38 102 ARG B N 1
ATOM 2416 C CA . ARG B 1 102 ? -6.055 2.066 8.266 1 78.38 102 ARG B CA 1
ATOM 2417 C C . ARG B 1 102 ? -5.629 2.15 6.809 1 78.38 102 ARG B C 1
ATOM 2419 O O . ARG B 1 102 ? -6.387 2.637 5.961 1 78.38 102 ARG B O 1
ATOM 2426 N N . GLY B 1 103 ? -4.438 1.724 6.496 1 84.31 103 GLY B N 1
ATOM 2427 C CA . GLY B 1 103 ? -3.908 1.735 5.145 1 84.31 103 GLY B CA 1
ATOM 2428 C C . GLY B 1 103 ? -4.105 0.419 4.414 1 84.31 103 GLY B C 1
ATOM 2429 O O . GLY B 1 103 ? -5.168 -0.198 4.512 1 84.31 103 GLY B O 1
ATOM 2430 N N . ASP B 1 104 ? -3.148 0.047 3.574 1 91.31 104 ASP B N 1
ATOM 2431 C CA . ASP B 1 104 ? -3.164 -1.207 2.828 1 91.31 104 ASP B CA 1
ATOM 2432 C C . ASP B 1 104 ? -2.543 -2.34 3.645 1 91.31 104 ASP B C 1
ATOM 2434 O O . ASP B 1 104 ? -1.702 -2.098 4.512 1 91.31 104 ASP B O 1
ATOM 2438 N N . ILE B 1 105 ? -2.965 -3.518 3.408 1 93.88 105 ILE B N 1
ATOM 2439 C CA . ILE B 1 105 ? -2.434 -4.68 4.113 1 93.88 105 ILE B CA 1
ATOM 2440 C C . ILE B 1 105 ? -1.915 -5.703 3.107 1 93.88 105 ILE B C 1
ATOM 2442 O O . ILE B 1 105 ? -2.588 -6.008 2.119 1 93.88 105 ILE B O 1
ATOM 2446 N N . LEU B 1 106 ? -0.721 -6.113 3.33 1 97.44 106 LEU B N 1
ATOM 2447 C CA . LEU B 1 106 ? -0.104 -7.207 2.59 1 97.44 106 LEU B CA 1
ATOM 2448 C C . LEU B 1 106 ? 0.104 -8.422 3.49 1 97.44 106 LEU B C 1
ATOM 2450 O O . LEU B 1 106 ? 0.805 -8.336 4.5 1 97.44 106 LEU B O 1
ATOM 2454 N N . ILE B 1 107 ? -0.51 -9.477 3.117 1 97.75 107 ILE B N 1
ATOM 2455 C CA . ILE B 1 107 ? -0.352 -10.734 3.842 1 97.75 107 ILE B CA 1
ATOM 2456 C C . ILE B 1 107 ? 0.588 -11.656 3.07 1 97.75 107 ILE B C 1
ATOM 2458 O O . ILE B 1 107 ? 0.275 -12.078 1.956 1 97.75 107 ILE B O 1
ATOM 2462 N N . LEU B 1 108 ? 1.681 -11.914 3.645 1 96.62 108 LEU B N 1
ATOM 2463 C CA . LEU B 1 108 ? 2.598 -12.906 3.09 1 96.62 108 LEU B CA 1
ATOM 2464 C C . LEU B 1 108 ? 2.309 -14.289 3.652 1 96.62 108 LEU B C 1
ATOM 2466 O O . LEU B 1 108 ? 3.121 -14.852 4.395 1 96.62 108 LEU B O 1
ATOM 2470 N N . GLY B 1 109 ? 1.316 -14.852 3.262 1 95.69 109 GLY B N 1
ATOM 2471 C CA . GLY B 1 109 ? 0.724 -16.094 3.713 1 95.69 109 GLY B CA 1
ATOM 2472 C C . GLY B 1 109 ? -0.743 -16.234 3.35 1 95.69 109 GLY B C 1
ATOM 2473 O O . GLY B 1 109 ? -1.211 -15.602 2.398 1 95.69 109 GLY B O 1
ATOM 2474 N N . ASP B 1 110 ? -1.42 -17.125 4.145 1 95.88 110 ASP B N 1
ATOM 2475 C CA . ASP B 1 110 ? -2.836 -17.375 3.896 1 95.88 110 ASP B CA 1
ATOM 2476 C C . ASP B 1 110 ? -3.711 -16.656 4.914 1 95.88 110 ASP B C 1
ATOM 2478 O O . ASP B 1 110 ? -3.232 -16.25 5.977 1 95.88 110 ASP B O 1
ATOM 2482 N N . VAL B 1 111 ? -4.879 -16.406 4.523 1 97.38 111 VAL B N 1
ATOM 2483 C CA . VAL B 1 111 ? -5.945 -16.016 5.441 1 97.38 111 VAL B CA 1
ATOM 2484 C C . VAL B 1 111 ? -6.953 -17.156 5.57 1 97.38 111 VAL B C 1
ATOM 2486 O O . VAL B 1 111 ? -7.762 -17.391 4.664 1 97.38 111 VAL B O 1
ATOM 2489 N N . ASN B 1 112 ? -6.883 -17.797 6.66 1 96.56 112 ASN B N 1
ATOM 2490 C CA . ASN B 1 112 ? -7.684 -19.016 6.797 1 96.56 112 ASN B CA 1
ATOM 2491 C C . ASN B 1 112 ? -9.117 -18.688 7.223 1 96.56 112 ASN B C 1
ATOM 2493 O O . ASN B 1 112 ? -9.438 -17.547 7.512 1 96.56 112 ASN B O 1
ATOM 2497 N N . LYS B 1 113 ? -9.922 -19.766 7.172 1 95.94 113 LYS B N 1
ATOM 2498 C CA . LYS B 1 113 ? -11.336 -19.641 7.523 1 95.94 113 LYS B CA 1
ATOM 2499 C C . LYS B 1 113 ? -11.508 -19.016 8.906 1 95.94 113 LYS B C 1
ATOM 2501 O O . LYS B 1 113 ? -10.789 -19.359 9.844 1 95.94 113 LYS B O 1
ATOM 2506 N N . ASP B 1 114 ? -12.305 -18.062 9.055 1 96.44 114 ASP B N 1
ATOM 2507 C CA . ASP B 1 114 ? -12.734 -17.406 10.289 1 96.44 114 ASP B CA 1
ATOM 2508 C C . ASP B 1 114 ? -11.68 -16.422 10.766 1 96.44 114 ASP B C 1
ATOM 2510 O O . ASP B 1 114 ? -11.812 -15.836 11.852 1 96.44 114 ASP B O 1
ATOM 2514 N N . ALA B 1 115 ? -10.648 -16.25 9.984 1 97.62 115 ALA B N 1
ATOM 2515 C CA . ALA B 1 115 ? -9.766 -15.102 10.188 1 97.62 115 ALA B CA 1
ATOM 2516 C C . ALA B 1 115 ? -10.305 -13.859 9.484 1 97.62 115 ALA B C 1
ATOM 2518 O O . ALA B 1 115 ? -11.07 -13.969 8.523 1 97.62 115 ALA B O 1
ATOM 2519 N N . GLU B 1 116 ? -9.883 -12.617 9.992 1 96.75 116 GLU B N 1
ATOM 2520 C CA . GLU B 1 116 ? -10.438 -11.398 9.422 1 96.75 116 GLU B CA 1
ATOM 2521 C C . GLU B 1 116 ? -9.344 -10.367 9.156 1 96.75 116 GLU B C 1
ATOM 2523 O O . GLU B 1 116 ? -8.484 -10.133 10.008 1 96.75 116 GLU B O 1
ATOM 2528 N N . VAL B 1 117 ? -9.391 -9.82 7.973 1 97.44 117 VAL B N 1
ATOM 2529 C CA . VAL B 1 117 ? -8.508 -8.727 7.598 1 97.44 117 VAL B CA 1
ATOM 2530 C C . VAL B 1 117 ? -9.336 -7.484 7.266 1 97.44 117 VAL B C 1
ATOM 2532 O O . VAL B 1 117 ? -10.164 -7.508 6.352 1 97.44 117 VAL B O 1
ATOM 2535 N N . LEU B 1 118 ? -9.164 -6.367 7.992 1 92.81 118 LEU B N 1
ATOM 2536 C CA . LEU B 1 118 ? -9.891 -5.113 7.824 1 92.81 118 LEU B CA 1
ATOM 2537 C C . LEU B 1 118 ? -8.93 -3.977 7.469 1 92.81 118 LEU B C 1
ATOM 2539 O O . LEU B 1 118 ? -8.07 -3.611 8.273 1 92.81 118 LEU B O 1
ATOM 2543 N N . ALA B 1 119 ? -9.109 -3.451 6.281 1 90.88 119 ALA B N 1
ATOM 2544 C CA . ALA B 1 119 ? -8.195 -2.416 5.805 1 90.88 119 ALA B CA 1
ATOM 2545 C C . ALA B 1 119 ? -8.961 -1.165 5.375 1 90.88 119 ALA B C 1
ATOM 2547 O O . ALA B 1 119 ? -10.023 -1.259 4.758 1 90.88 119 ALA B O 1
ATOM 2548 N N . GLY B 1 120 ? -8.422 -0.065 5.707 1 84.69 120 GLY B N 1
ATOM 2549 C CA . GLY B 1 120 ? -8.938 1.165 5.137 1 84.69 120 GLY B CA 1
ATOM 2550 C C . GLY B 1 120 ? -8.703 1.275 3.643 1 84.69 120 GLY B C 1
ATOM 2551 O O . GLY B 1 120 ? -9.477 1.93 2.934 1 84.69 120 GLY B O 1
ATOM 2552 N N . GLY B 1 121 ? -7.59 0.646 3.172 1 88.88 121 GLY B N 1
ATOM 2553 C CA . GLY B 1 121 ? -7.246 0.652 1.759 1 88.88 121 GLY B CA 1
ATOM 2554 C C . GLY B 1 121 ? -7.387 -0.71 1.105 1 88.88 121 GLY B C 1
ATOM 2555 O O . GLY B 1 121 ? -8.438 -1.349 1.204 1 88.88 121 GLY B O 1
ATOM 2556 N N . ASN B 1 122 ? -6.34 -1.192 0.466 1 94 122 ASN B N 1
ATOM 2557 C CA . ASN B 1 122 ? -6.316 -2.43 -0.306 1 94 122 ASN B CA 1
ATOM 2558 C C . ASN B 1 122 ? -5.848 -3.609 0.541 1 94 122 ASN B C 1
ATOM 2560 O O . ASN B 1 122 ? -5.207 -3.42 1.575 1 94 122 ASN B O 1
ATOM 2564 N N . ILE B 1 123 ? -6.203 -4.777 0.135 1 97.69 123 ILE B N 1
ATOM 2565 C CA . ILE B 1 123 ? -5.734 -6.008 0.765 1 97.69 123 ILE B CA 1
ATOM 2566 C C . ILE B 1 123 ? -5.086 -6.906 -0.282 1 97.69 123 ILE B C 1
ATOM 2568 O O . ILE B 1 123 ? -5.684 -7.195 -1.32 1 97.69 123 ILE B O 1
ATOM 2572 N N . ILE B 1 124 ? -3.906 -7.266 -0.036 1 97.81 124 ILE B N 1
ATOM 2573 C CA . ILE B 1 124 ? -3.178 -8.172 -0.918 1 97.81 124 ILE B CA 1
ATOM 2574 C C . ILE B 1 124 ? -2.77 -9.43 -0.149 1 97.81 124 ILE B C 1
ATOM 2576 O O . ILE B 1 124 ? -2.068 -9.344 0.862 1 97.81 124 ILE B O 1
ATOM 2580 N N . VAL B 1 125 ? -3.197 -10.555 -0.606 1 97.19 125 VAL B N 1
ATOM 2581 C CA . VAL B 1 125 ? -2.881 -11.836 0.016 1 97.19 125 VAL B CA 1
ATOM 2582 C C . VAL B 1 125 ? -1.996 -12.656 -0.917 1 97.19 125 VAL B C 1
ATOM 2584 O O . VAL B 1 125 ? -2.459 -13.148 -1.951 1 97.19 125 VAL B O 1
ATOM 2587 N N . MET B 1 126 ? -0.78 -12.797 -0.508 1 94.88 126 MET B N 1
ATOM 2588 C CA . MET B 1 126 ? 0.134 -13.641 -1.272 1 94.88 126 MET B CA 1
ATOM 2589 C C . MET B 1 126 ? -0.044 -15.109 -0.904 1 94.88 126 MET B C 1
ATOM 2591 O O . MET B 1 126 ? 0.921 -15.789 -0.544 1 94.88 126 MET B O 1
ATOM 2595 N N . GLY B 1 127 ? -1.14 -15.586 -0.924 1 93.62 127 GLY B N 1
ATOM 2596 C CA . GLY B 1 127 ? -1.601 -16.938 -0.622 1 93.62 127 GLY B CA 1
ATOM 2597 C C . GLY B 1 127 ? -3.09 -17.109 -0.843 1 93.62 127 GLY B C 1
ATOM 2598 O O . GLY B 1 127 ? -3.666 -16.516 -1.756 1 93.62 127 GLY B O 1
ATOM 2599 N N . LYS B 1 128 ? -3.631 -18.031 -0.081 1 94.25 128 LYS B N 1
ATOM 2600 C CA . LYS B 1 128 ? -5.059 -18.312 -0.179 1 94.25 128 LYS B CA 1
ATOM 2601 C C . LYS B 1 128 ? -5.867 -17.422 0.747 1 94.25 128 LYS B C 1
ATOM 2603 O O . LYS B 1 128 ? -5.48 -17.188 1.896 1 94.25 128 LYS B O 1
ATOM 2608 N N . LEU B 1 129 ? -6.918 -16.891 0.195 1 96.06 129 LEU B N 1
ATOM 2609 C CA . LEU B 1 129 ? -7.891 -16.172 1.006 1 96.06 129 LEU B CA 1
ATOM 2610 C C . LEU B 1 129 ? -9.148 -17 1.209 1 96.06 129 LEU B C 1
ATOM 2612 O O . LEU B 1 129 ? -9.961 -17.141 0.291 1 96.06 129 LEU B O 1
ATOM 2616 N N . ARG B 1 130 ? -9.258 -17.469 2.41 1 95.69 130 ARG B N 1
ATOM 2617 C CA . ARG B 1 130 ? -10.398 -18.312 2.732 1 95.69 130 ARG B CA 1
ATOM 2618 C C . ARG B 1 130 ? -11.281 -17.672 3.795 1 95.69 130 ARG B C 1
ATOM 2620 O O . ARG B 1 130 ? -12.414 -18.094 4.008 1 95.69 130 ARG B O 1
ATOM 2627 N N . GLY B 1 131 ? -10.75 -16.641 4.445 1 96.88 131 GLY B N 1
ATOM 2628 C CA . GLY B 1 131 ? -11.492 -15.977 5.512 1 96.88 131 GLY B CA 1
ATOM 2629 C C . GLY B 1 131 ? -12.273 -14.766 5.035 1 96.88 131 GLY B C 1
ATOM 2630 O O . GLY B 1 131 ? -12.883 -14.789 3.967 1 96.88 131 GLY B O 1
ATOM 2631 N N . VAL B 1 132 ? -12.266 -13.75 5.93 1 96.69 132 VAL B N 1
ATOM 2632 C CA . VAL B 1 132 ? -13.023 -12.523 5.684 1 96.69 132 VAL B CA 1
ATOM 2633 C C . VAL B 1 132 ? -12.062 -11.383 5.352 1 96.69 132 VAL B C 1
ATOM 2635 O O . VAL B 1 132 ? -11.07 -11.18 6.051 1 96.69 132 VAL B O 1
ATOM 2638 N N . ALA B 1 133 ? -12.352 -10.703 4.258 1 98 133 ALA B N 1
ATOM 2639 C CA . ALA B 1 133 ? -11.547 -9.539 3.877 1 98 133 ALA B CA 1
ATOM 2640 C C . ALA B 1 133 ? -12.43 -8.328 3.615 1 98 133 ALA B C 1
ATOM 2642 O O . ALA B 1 133 ? -13.344 -8.383 2.785 1 98 133 ALA B O 1
ATOM 2643 N N . LYS B 1 134 ? -12.203 -7.223 4.352 1 95.19 134 LYS B N 1
ATOM 2644 C CA . LYS B 1 134 ? -12.93 -5.969 4.188 1 95.19 134 LYS B CA 1
ATOM 2645 C C . LYS B 1 134 ? -11.984 -4.824 3.842 1 95.19 134 LYS B C 1
ATOM 2647 O O . LYS B 1 134 ? -11.18 -4.398 4.68 1 95.19 134 LYS B O 1
ATOM 2652 N N . ALA B 1 135 ? -12.078 -4.352 2.631 1 94.44 135 ALA B N 1
ATOM 2653 C CA . ALA B 1 135 ? -11.195 -3.305 2.121 1 94.44 135 ALA B CA 1
ATOM 2654 C C . ALA B 1 135 ? -11.961 -1.998 1.922 1 94.44 135 ALA B C 1
ATOM 2656 O O . ALA B 1 135 ? -13.195 -1.995 1.848 1 94.44 135 ALA B O 1
ATOM 2657 N N . GLY B 1 136 ? -11.219 -0.914 1.844 1 88.31 136 GLY B N 1
ATOM 2658 C CA . GLY B 1 136 ? -11.82 0.381 1.564 1 88.31 136 GLY B CA 1
ATOM 2659 C C . GLY B 1 136 ? -12.734 0.863 2.672 1 88.31 136 GLY B C 1
ATOM 2660 O O . GLY B 1 136 ? -13.711 1.57 2.412 1 88.31 136 GLY B O 1
ATOM 2661 N N . LEU B 1 137 ? -12.445 0.509 3.854 1 83.56 137 LEU B N 1
ATOM 2662 C CA . LEU B 1 137 ? -13.383 0.736 4.953 1 83.56 137 LEU B CA 1
ATOM 2663 C C . LEU B 1 137 ? -13.422 2.211 5.332 1 83.56 137 LEU B C 1
ATOM 2665 O O . LEU B 1 137 ? -14.336 2.65 6.035 1 83.56 137 LEU B O 1
ATOM 2669 N N . ILE B 1 138 ? -12.438 2.93 4.898 1 74.5 138 ILE B N 1
ATOM 2670 C CA . ILE B 1 138 ? -12.445 4.355 5.207 1 74.5 138 ILE B CA 1
ATOM 2671 C C . ILE B 1 138 ? -13.102 5.129 4.062 1 74.5 138 ILE B C 1
ATOM 2673 O O . ILE B 1 138 ? -12.75 6.285 3.807 1 74.5 138 ILE B O 1
ATOM 2677 N N . GLY B 1 139 ? -13.906 4.48 3.305 1 74.31 139 GLY B N 1
ATOM 2678 C CA . GLY B 1 139 ? -14.688 5.125 2.26 1 74.31 139 GLY B CA 1
ATOM 2679 C C . GLY B 1 139 ? -14.039 5.051 0.893 1 74.31 139 GLY B C 1
ATOM 2680 O O . GLY B 1 139 ? -14.32 5.867 0.017 1 74.31 139 GLY B O 1
ATOM 2681 N N . ASP B 1 140 ? -13.078 4.215 0.645 1 79.88 140 ASP B N 1
ATOM 2682 C CA . ASP B 1 140 ? -12.414 4.039 -0.643 1 79.88 140 ASP B CA 1
ATOM 2683 C C . ASP B 1 140 ? -13.086 2.949 -1.468 1 79.88 140 ASP B C 1
ATOM 2685 O O . ASP B 1 140 ? -12.742 1.772 -1.358 1 79.88 140 ASP B O 1
ATOM 2689 N N . HIS B 1 141 ? -13.945 3.324 -2.32 1 85.75 141 HIS B N 1
ATOM 2690 C CA . HIS B 1 141 ? -14.695 2.377 -3.135 1 85.75 141 HIS B CA 1
ATOM 2691 C C . HIS B 1 141 ? -13.836 1.823 -4.266 1 85.75 141 HIS B C 1
ATOM 2693 O O . HIS B 1 141 ? -14.219 0.853 -4.926 1 85.75 141 HIS B O 1
ATOM 2699 N N . SER B 1 142 ? -12.727 2.383 -4.43 1 88.44 142 SER B N 1
ATOM 2700 C CA . SER B 1 142 ? -11.844 1.926 -5.496 1 88.44 142 SER B CA 1
ATOM 2701 C C . SER B 1 142 ? -10.844 0.899 -4.984 1 88.44 142 SER B C 1
ATOM 2703 O O . SER B 1 142 ? -10.031 0.379 -5.75 1 88.44 142 SER B O 1
ATOM 2705 N N . ALA B 1 143 ? -10.922 0.573 -3.709 1 91.81 143 ALA B N 1
ATOM 2706 C CA . ALA B 1 143 ? -10.008 -0.409 -3.133 1 91.81 143 ALA B CA 1
ATOM 2707 C C . ALA B 1 143 ? -10.172 -1.771 -3.799 1 91.81 143 ALA B C 1
ATOM 2709 O O . ALA B 1 143 ? -11.234 -2.076 -4.344 1 91.81 143 ALA B O 1
ATOM 2710 N N . VAL B 1 144 ? -9.094 -2.564 -3.705 1 96.81 144 VAL B N 1
ATOM 2711 C CA . VAL B 1 144 ? -9.148 -3.898 -4.293 1 96.81 144 VAL B CA 1
ATOM 2712 C C . VAL B 1 144 ? -8.695 -4.934 -3.264 1 96.81 144 VAL B C 1
ATOM 2714 O O . VAL B 1 144 ? -8.039 -4.598 -2.279 1 96.81 144 VAL B O 1
ATOM 2717 N N . ILE B 1 145 ? -9.102 -6.137 -3.473 1 98.12 145 ILE B N 1
ATOM 2718 C CA . ILE B 1 145 ? -8.633 -7.316 -2.758 1 98.12 145 ILE B CA 1
ATOM 2719 C C . ILE B 1 145 ? -8.016 -8.305 -3.744 1 98.12 145 ILE B C 1
ATOM 2721 O O . ILE B 1 145 ? -8.656 -8.711 -4.711 1 98.12 145 ILE B O 1
ATOM 2725 N N . VAL B 1 146 ? -6.789 -8.602 -3.531 1 97.56 146 VAL B N 1
ATOM 2726 C CA . VAL B 1 146 ? -6.066 -9.492 -4.43 1 97.56 146 VAL B CA 1
ATOM 2727 C C . VAL B 1 146 ? -5.641 -10.75 -3.676 1 97.56 146 VAL B C 1
ATOM 2729 O O . VAL B 1 146 ? -5.211 -10.68 -2.521 1 97.56 146 VAL B O 1
ATOM 2732 N N . ALA B 1 147 ? -5.699 -11.875 -4.355 1 95.5 147 ALA B N 1
ATOM 2733 C CA . ALA B 1 147 ? -5.219 -13.117 -3.756 1 95.5 147 ALA B CA 1
ATOM 2734 C C . ALA B 1 147 ? -4.746 -14.094 -4.828 1 95.5 147 ALA B C 1
ATOM 2736 O O . ALA B 1 147 ? -5.203 -14.039 -5.973 1 95.5 147 ALA B O 1
ATOM 2737 N N . LEU B 1 148 ? -3.914 -14.969 -4.398 1 92.25 148 LEU B N 1
ATOM 2738 C CA . LEU B 1 148 ? -3.482 -16.016 -5.305 1 92.25 148 LEU B CA 1
ATOM 2739 C C . LEU B 1 148 ? -4.586 -17.062 -5.504 1 92.25 148 LEU B C 1
ATOM 2741 O O . LEU B 1 148 ? -4.766 -17.578 -6.609 1 92.25 148 LEU B O 1
ATOM 2745 N N . LYS B 1 149 ? -5.219 -17.328 -4.484 1 91.5 149 LYS B N 1
ATOM 2746 C CA . LYS B 1 149 ? -6.418 -18.156 -4.496 1 91.5 149 LYS B CA 1
ATOM 2747 C C . LYS B 1 149 ? -7.555 -17.484 -3.723 1 91.5 149 LYS B C 1
ATOM 2749 O O . LYS B 1 149 ? -7.445 -17.266 -2.516 1 91.5 149 LYS B O 1
ATOM 2754 N N . MET B 1 150 ? -8.641 -17.219 -4.43 1 92.88 150 MET B N 1
ATOM 2755 C CA . MET B 1 150 ? -9.742 -16.438 -3.875 1 92.88 150 MET B CA 1
ATOM 2756 C C . MET B 1 150 ? -10.922 -17.344 -3.521 1 92.88 150 MET B C 1
ATOM 2758 O O . MET B 1 150 ? -11.766 -17.625 -4.375 1 92.88 150 MET B O 1
ATOM 2762 N N . GLU B 1 151 ? -11 -17.766 -2.285 1 94.19 151 GLU B N 1
ATOM 2763 C CA . GLU B 1 151 ? -12.094 -18.578 -1.769 1 94.19 151 GLU B CA 1
ATOM 2764 C C . GLU B 1 151 ? -12.602 -18.031 -0.433 1 94.19 151 GLU B C 1
ATOM 2766 O O . GLU B 1 151 ? -12.664 -18.766 0.554 1 94.19 151 GLU B O 1
ATOM 2771 N N . PRO B 1 152 ? -13.055 -16.812 -0.427 1 95.69 152 PRO B N 1
ATOM 2772 C CA . PRO B 1 152 ? -13.367 -16.141 0.84 1 95.69 152 PRO B CA 1
ATOM 2773 C C . PRO B 1 152 ? -14.742 -16.531 1.391 1 95.69 152 PRO B C 1
ATOM 2775 O O . PRO B 1 152 ? -15.609 -16.969 0.635 1 95.69 152 PRO B O 1
ATOM 2778 N N . GLN B 1 153 ? -14.812 -16.391 2.682 1 95.19 153 GLN B N 1
ATOM 2779 C CA . GLN B 1 153 ? -16.125 -16.422 3.312 1 95.19 153 GLN B CA 1
ATOM 2780 C C . GLN B 1 153 ? -16.922 -15.156 2.992 1 95.19 153 GLN B C 1
ATOM 2782 O O . GLN B 1 153 ? -18.125 -15.219 2.764 1 95.19 153 GLN B O 1
ATOM 2787 N N . LEU B 1 154 ? -16.25 -14.062 3.027 1 95.44 154 LEU B N 1
ATOM 2788 C CA . LEU B 1 154 ? -16.875 -12.766 2.797 1 95.44 154 LEU B CA 1
ATOM 2789 C C . LEU B 1 154 ? -15.875 -11.758 2.25 1 95.44 154 LEU B C 1
ATOM 2791 O O . LEU B 1 154 ? -14.742 -11.688 2.729 1 95.44 154 LEU B O 1
ATOM 2795 N N . LEU B 1 155 ? -16.312 -11.055 1.189 1 97.06 155 LEU B N 1
ATOM 2796 C CA . LEU B 1 155 ? -15.578 -9.898 0.689 1 97.06 155 LEU B CA 1
ATOM 2797 C C . LEU B 1 155 ? -16.406 -8.625 0.844 1 97.06 155 LEU B C 1
ATOM 2799 O O . LEU B 1 155 ? -17.609 -8.617 0.542 1 97.06 155 LEU B O 1
ATOM 2803 N N . GLN B 1 156 ? -15.727 -7.656 1.343 1 95.56 156 GLN B N 1
ATOM 2804 C CA . GLN B 1 156 ? -16.359 -6.34 1.369 1 95.56 156 GLN B CA 1
ATOM 2805 C C . GLN B 1 156 ? -15.406 -5.27 0.832 1 95.56 156 GLN B C 1
ATOM 2807 O O . GLN B 1 156 ? -14.211 -5.273 1.146 1 95.56 156 GLN B O 1
ATOM 2812 N N . ILE B 1 157 ? -15.938 -4.465 0.006 1 95.44 157 ILE B N 1
ATOM 2813 C CA . ILE B 1 157 ? -15.211 -3.287 -0.456 1 95.44 157 ILE B CA 1
ATOM 2814 C C . ILE B 1 157 ? -16.094 -2.047 -0.292 1 95.44 157 ILE B C 1
ATOM 2816 O O . ILE B 1 157 ? -17.141 -1.935 -0.923 1 95.44 157 ILE B O 1
ATOM 2820 N N . GLY B 1 158 ? -15.539 -1.104 0.576 1 87.81 158 GLY B N 1
ATOM 2821 C CA . GLY B 1 158 ? -16.422 -0.011 0.938 1 87.81 158 GLY B CA 1
ATOM 2822 C C . GLY B 1 158 ? -17.703 -0.479 1.594 1 87.81 158 GLY B C 1
ATOM 2823 O O . GLY B 1 158 ? -17.672 -1.139 2.635 1 87.81 158 GLY B O 1
ATOM 2824 N N . LYS B 1 159 ? -18.766 -0.192 0.96 1 85.19 159 LYS B N 1
ATOM 2825 C CA . LYS B 1 159 ? -20.047 -0.551 1.53 1 85.19 159 LYS B CA 1
ATOM 2826 C C . LYS B 1 159 ? -20.609 -1.82 0.886 1 85.19 159 LYS B C 1
ATOM 2828 O O . LYS B 1 159 ? -21.594 -2.385 1.359 1 85.19 159 LYS B O 1
ATOM 2833 N N . LYS B 1 160 ? -20.016 -2.295 -0.14 1 93.06 160 LYS B N 1
ATOM 2834 C CA . LYS B 1 160 ? -20.516 -3.449 -0.875 1 93.06 160 LYS B CA 1
ATOM 2835 C C . LYS B 1 160 ? -19.984 -4.754 -0.292 1 93.06 160 LYS B C 1
ATOM 2837 O O . LYS B 1 160 ? -18.812 -4.84 0.07 1 93.06 160 LYS B O 1
ATOM 2842 N N . LYS B 1 161 ? -20.891 -5.715 -0.259 1 94.06 161 LYS B N 1
ATOM 2843 C CA . LYS B 1 161 ? -20.516 -7.012 0.3 1 94.06 161 LYS B CA 1
ATOM 2844 C C . LYS B 1 161 ? -20.844 -8.141 -0.67 1 94.06 161 LYS B C 1
ATOM 2846 O O . LYS B 1 161 ? -21.844 -8.078 -1.397 1 94.06 161 LYS B O 1
ATOM 2851 N N . ALA B 1 162 ? -19.953 -9.102 -0.714 1 92.25 162 ALA B N 1
ATOM 2852 C CA . ALA B 1 162 ? -20.172 -10.359 -1.434 1 92.25 162 ALA B CA 1
ATOM 2853 C C . ALA B 1 162 ? -19.922 -11.562 -0.525 1 92.25 162 ALA B C 1
ATOM 2855 O O . ALA B 1 162 ? -18.797 -11.781 -0.064 1 92.25 162 ALA B O 1
ATOM 2856 N N . ILE B 1 163 ? -20.984 -12.289 -0.191 1 87.44 163 ILE B N 1
ATOM 2857 C CA . ILE B 1 163 ? -20.906 -13.484 0.647 1 87.44 163 ILE B CA 1
ATOM 2858 C C . ILE B 1 163 ? -20.781 -14.727 -0.231 1 87.44 163 ILE B C 1
ATOM 2860 O O . ILE B 1 163 ? -21.469 -14.859 -1.241 1 87.44 163 ILE B O 1
ATOM 2864 N N . MET B 1 164 ? -19.734 -15.406 0.064 1 81.56 164 MET B N 1
ATOM 2865 C CA . MET B 1 164 ? -19.562 -16.625 -0.718 1 81.56 164 MET B CA 1
ATOM 2866 C C . MET B 1 164 ? -19.938 -17.859 0.103 1 81.56 164 MET B C 1
ATOM 2868 O O . MET B 1 164 ? -19.656 -17.922 1.302 1 81.56 164 MET B O 1
ATOM 2872 N N . SER B 1 165 ? -20.828 -18.641 -0.34 1 65.38 165 SER B N 1
ATOM 2873 C CA . SER B 1 165 ? -21.172 -19.891 0.354 1 65.38 165 SER B CA 1
ATOM 2874 C C . SER B 1 165 ? -20.047 -20.922 0.222 1 65.38 165 SER B C 1
ATOM 2876 O O . SER B 1 165 ? -19.266 -20.875 -0.729 1 65.38 165 SER B O 1
ATOM 2878 N N . GLU B 1 166 ? -19.594 -21.594 1.317 1 56.22 166 GLU B N 1
ATOM 2879 C CA . GLU B 1 166 ? -18.547 -22.625 1.367 1 56.22 166 GLU B CA 1
ATOM 2880 C C . GLU B 1 166 ? -18.562 -23.484 0.111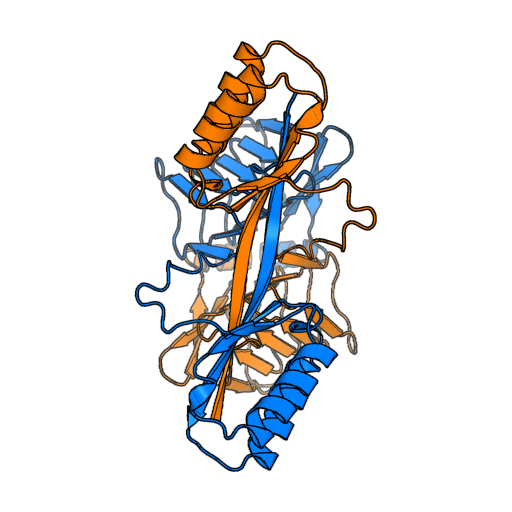 1 56.22 166 GLU B C 1
ATOM 2882 O O . GLU B 1 166 ? -17.516 -23.828 -0.43 1 56.22 166 GLU B O 1
ATOM 2887 N N . ALA B 1 167 ? -19.812 -23.984 -0.178 1 56 167 ALA B N 1
ATOM 2888 C CA . ALA B 1 167 ? -20.062 -24.906 -1.288 1 56 167 ALA B CA 1
ATOM 2889 C C . ALA B 1 167 ? -19.859 -24.203 -2.631 1 56 167 ALA B C 1
ATOM 2891 O O . ALA B 1 167 ? -19.766 -24.859 -3.67 1 56 167 ALA B O 1
ATOM 2892 N N . ASP B 1 168 ? -19.547 -22.891 -2.549 1 61.53 168 ASP B N 1
ATOM 2893 C CA . ASP B 1 168 ? -19.922 -22.188 -3.768 1 61.53 168 ASP B CA 1
ATOM 2894 C C . ASP B 1 168 ? -18.703 -21.844 -4.605 1 61.53 168 ASP B C 1
ATOM 2896 O O . ASP B 1 168 ? -18.719 -21.969 -5.832 1 61.53 168 ASP B O 1
ATOM 2900 N N . ARG B 1 169 ? -17.547 -21.281 -3.846 1 73.75 169 ARG B N 1
ATOM 2901 C CA . ARG B 1 169 ? -16.625 -20.812 -4.879 1 73.75 169 ARG B CA 1
ATOM 2902 C C . ARG B 1 169 ? -15.32 -21.594 -4.859 1 73.75 169 ARG B C 1
ATOM 2904 O O . ARG B 1 169 ? -14.656 -21.672 -3.822 1 73.75 169 ARG B O 1
ATOM 2911 N N . ASN B 1 170 ? -15.125 -22.328 -5.895 1 81.06 170 ASN B N 1
ATOM 2912 C CA . ASN B 1 170 ? -13.797 -22.875 -6.176 1 81.06 170 ASN B CA 1
ATOM 2913 C C . ASN B 1 170 ? -12.969 -21.891 -7 1 81.06 170 ASN B C 1
ATOM 2915 O O . ASN B 1 170 ? -13.375 -21.484 -8.086 1 81.06 170 ASN B O 1
ATOM 2919 N N . SER B 1 171 ? -11.914 -21.562 -6.418 1 83.94 171 SER B N 1
ATOM 2920 C CA . SER B 1 171 ? -11.031 -20.672 -7.16 1 83.94 171 SER B CA 1
ATOM 2921 C C . SER B 1 171 ? -10.633 -21.281 -8.5 1 83.94 171 SER B C 1
ATOM 2923 O O . SER B 1 171 ? -10.422 -22.484 -8.602 1 83.94 171 SER B O 1
ATOM 2925 N N . PRO B 1 172 ? -10.492 -20.469 -9.516 1 81.56 172 PRO B N 1
ATOM 2926 C CA . PRO B 1 172 ? -10.086 -20.969 -10.828 1 81.56 172 PRO B CA 1
ATOM 2927 C C . PRO B 1 172 ? -8.633 -21.438 -10.859 1 81.56 172 PRO B C 1
ATOM 2929 O O . PRO B 1 172 ? -8.188 -22.031 -11.836 1 81.56 172 PRO B O 1
ATOM 2932 N N . GLY B 1 173 ? -7.91 -21.203 -9.797 1 80.38 173 GLY B N 1
ATOM 2933 C CA . GLY B 1 173 ? -6.543 -21.688 -9.75 1 80.38 173 GLY B CA 1
ATOM 2934 C C . GLY B 1 173 ? -5.523 -20.656 -10.18 1 80.38 173 GLY B C 1
ATOM 2935 O O . GLY B 1 173 ? -4.371 -21 -10.469 1 80.38 173 GLY B O 1
ATOM 2936 N N . TYR B 1 174 ? -5.965 -19.484 -10.398 1 85.94 174 TYR B N 1
ATOM 2937 C CA . TYR B 1 174 ? -5.062 -18.375 -10.719 1 85.94 174 TYR B CA 1
ATOM 2938 C C . TYR B 1 174 ? -5.383 -17.141 -9.883 1 85.94 174 TYR B C 1
ATOM 2940 O O . TYR B 1 174 ? -6.48 -17.031 -9.336 1 85.94 174 TYR B O 1
ATOM 2948 N N . PRO B 1 175 ? -4.438 -16.25 -9.789 1 91.75 175 PRO B N 1
ATOM 2949 C CA . PRO B 1 175 ? -4.668 -15.047 -8.984 1 91.75 175 PRO B CA 1
ATOM 2950 C C . PRO B 1 175 ? -5.797 -14.18 -9.531 1 91.75 175 PRO B C 1
ATOM 2952 O O . PRO B 1 175 ? -5.945 -14.047 -10.75 1 91.75 175 PRO B O 1
ATOM 2955 N N . GLU B 1 176 ? -6.469 -13.633 -8.641 1 94.44 176 GLU B N 1
ATOM 2956 C CA . GLU B 1 176 ? -7.609 -12.797 -9 1 94.44 176 GLU B CA 1
ATOM 2957 C C . GLU B 1 176 ? -7.609 -11.492 -8.203 1 94.44 176 GLU B C 1
ATOM 2959 O O . GLU B 1 176 ? -7.016 -11.414 -7.129 1 94.44 176 GLU B O 1
ATOM 2964 N N . VAL B 1 177 ? -8.25 -10.539 -8.758 1 96.5 177 VAL B N 1
ATOM 2965 C CA . VAL B 1 177 ? -8.492 -9.258 -8.094 1 96.5 177 VAL B CA 1
ATOM 2966 C C . VAL B 1 177 ? -9.992 -9.016 -7.973 1 96.5 177 VAL B C 1
ATOM 2968 O O . VAL B 1 177 ? -10.75 -9.25 -8.922 1 96.5 177 VAL B O 1
ATOM 2971 N N . ALA B 1 178 ? -10.414 -8.688 -6.789 1 97.31 178 ALA B N 1
ATOM 2972 C CA . ALA B 1 178 ? -11.789 -8.25 -6.543 1 97.31 178 ALA B CA 1
ATOM 2973 C C . ALA B 1 178 ? -11.883 -6.73 -6.543 1 97.31 178 ALA B C 1
ATOM 2975 O O . ALA B 1 178 ? -11.102 -6.051 -5.875 1 97.31 178 ALA B O 1
ATOM 2976 N N . LYS B 1 179 ? -12.812 -6.238 -7.227 1 97.06 179 LYS B N 1
ATOM 2977 C CA . LYS B 1 179 ? -13.031 -4.793 -7.293 1 97.06 179 LYS B CA 1
ATOM 2978 C C . LYS B 1 179 ? -14.5 -4.473 -7.516 1 97.06 179 LYS B C 1
ATOM 2980 O O . LYS B 1 179 ? -15.297 -5.359 -7.844 1 97.06 179 LYS B O 1
ATOM 2985 N N . ILE B 1 180 ? -14.805 -3.199 -7.305 1 95.88 180 ILE B N 1
ATOM 2986 C CA . ILE B 1 180 ? -16.188 -2.771 -7.527 1 95.88 180 ILE B CA 1
ATOM 2987 C C . ILE B 1 180 ? -16.359 -2.344 -8.984 1 95.88 180 ILE B C 1
ATOM 2989 O O . ILE B 1 180 ? -15.57 -1.554 -9.508 1 95.88 180 ILE B O 1
ATOM 2993 N N . GLU B 1 181 ? -17.25 -2.941 -9.617 1 94 181 GLU B N 1
ATOM 2994 C CA . GLU B 1 181 ? -17.75 -2.535 -10.938 1 94 181 GLU B CA 1
ATOM 2995 C C . GLU B 1 181 ? -19.266 -2.336 -10.922 1 94 181 GLU B C 1
ATOM 2997 O O . GLU B 1 181 ? -20.016 -3.301 -10.805 1 94 181 GLU B O 1
ATOM 3002 N N . GLY B 1 182 ? -19.656 -1.095 -11.062 1 91.31 182 GLY B N 1
ATOM 3003 C CA . GLY B 1 182 ? -21.078 -0.802 -10.867 1 91.31 182 GLY B CA 1
ATOM 3004 C C . GLY B 1 182 ? -21.516 -0.959 -9.43 1 91.31 182 GLY B C 1
ATOM 3005 O O . GLY B 1 182 ? -21.047 -0.248 -8.539 1 91.31 182 GLY B O 1
ATOM 3006 N N . GLU B 1 183 ? -22.438 -1.874 -9.195 1 90.31 183 GLU B N 1
ATOM 3007 C CA . GLU B 1 183 ? -22.984 -2.059 -7.852 1 90.31 183 GLU B CA 1
ATOM 3008 C C . GLU B 1 183 ? -22.516 -3.383 -7.246 1 90.31 183 GLU B C 1
ATOM 3010 O O . GLU B 1 183 ? -22.984 -3.771 -6.168 1 90.31 183 GLU B O 1
ATOM 3015 N N . ASP B 1 184 ? -21.609 -3.939 -7.938 1 94.44 184 ASP B N 1
ATOM 3016 C CA . ASP B 1 184 ? -21.25 -5.281 -7.488 1 94.44 184 ASP B CA 1
ATOM 3017 C C . ASP B 1 184 ? -19.734 -5.418 -7.344 1 94.44 184 ASP B C 1
ATOM 3019 O O . ASP B 1 184 ? -18.984 -4.676 -7.969 1 94.44 184 ASP B O 1
ATOM 3023 N N . ILE B 1 185 ? -19.406 -6.352 -6.555 1 95.94 185 ILE B N 1
ATOM 3024 C CA . ILE B 1 185 ? -18.016 -6.816 -6.523 1 95.94 185 ILE B CA 1
ATOM 3025 C C . ILE B 1 185 ? -17.797 -7.855 -7.621 1 95.94 185 ILE B C 1
ATOM 3027 O O . ILE B 1 185 ? -18.562 -8.828 -7.723 1 95.94 185 ILE B O 1
ATOM 3031 N N . VAL B 1 186 ? -16.828 -7.617 -8.422 1 95.88 186 VAL B N 1
ATOM 3032 C CA . VAL B 1 186 ? -16.5 -8.57 -9.484 1 95.88 186 VAL B CA 1
ATOM 3033 C C . VAL B 1 186 ? -15.109 -9.133 -9.258 1 95.88 186 VAL B C 1
ATOM 3035 O O . VAL B 1 186 ? -14.242 -8.461 -8.695 1 95.88 186 VAL B O 1
ATOM 3038 N N . LEU B 1 187 ? -14.93 -10.367 -9.703 1 94.44 187 LEU B N 1
ATOM 3039 C CA . LEU B 1 187 ? -13.625 -11.016 -9.68 1 94.44 187 LEU B CA 1
ATOM 3040 C C . LEU B 1 187 ? -13.039 -11.109 -11.086 1 94.44 187 LEU B C 1
ATOM 3042 O O . LEU B 1 187 ? -13.727 -11.523 -12.023 1 94.44 187 LEU B O 1
ATOM 3046 N N . GLU B 1 188 ? -11.781 -10.672 -11.227 1 94.12 188 GLU B N 1
ATOM 3047 C CA . GLU B 1 188 ? -11.109 -10.734 -12.523 1 94.12 188 GLU B CA 1
ATOM 3048 C C . GLU B 1 188 ? -9.742 -11.391 -12.398 1 94.12 188 GLU B C 1
ATOM 3050 O O . GLU B 1 188 ? -9.031 -11.188 -11.414 1 94.12 188 GLU B O 1
ATOM 3055 N N . PRO B 1 189 ? -9.43 -12.211 -13.438 1 93.62 189 PRO B N 1
ATOM 3056 C CA . PRO B 1 189 ? -8.062 -12.727 -13.445 1 93.62 189 PRO B CA 1
ATOM 3057 C C . PRO B 1 189 ? -7.02 -11.625 -13.586 1 93.62 189 PRO B C 1
ATOM 3059 O O . PRO B 1 189 ? -7.277 -10.602 -14.234 1 93.62 189 PRO B O 1
ATOM 3062 N N . ILE B 1 190 ? -5.906 -11.836 -12.914 1 91.81 190 ILE B N 1
ATOM 3063 C CA . ILE B 1 190 ? -4.777 -10.938 -13.148 1 91.81 190 ILE B CA 1
ATOM 3064 C C . ILE B 1 190 ? -4.141 -11.25 -14.5 1 91.81 190 ILE B C 1
ATOM 3066 O O . ILE B 1 190 ? -4.105 -12.406 -14.922 1 91.81 190 ILE B O 1
ATOM 3070 N N . GLU B 1 191 ? -3.709 -10.211 -15.18 1 85.44 191 GLU B N 1
ATOM 3071 C CA . GLU B 1 191 ? -3.123 -10.43 -16.5 1 85.44 191 GLU B CA 1
ATOM 3072 C C . GLU B 1 191 ? -2.021 -11.484 -16.438 1 85.44 191 GLU B C 1
ATOM 3074 O O . GLU B 1 191 ? -1.13 -11.414 -15.594 1 85.44 191 GLU B O 1
ATOM 3079 N N . GLY B 1 192 ? -2.156 -12.414 -17.344 1 78.69 192 GLY B N 1
ATOM 3080 C CA . GLY B 1 192 ? -1.177 -13.492 -17.438 1 78.69 192 GLY B CA 1
ATOM 3081 C C . GLY B 1 192 ? -1.463 -14.641 -16.5 1 78.69 192 GLY B C 1
ATOM 3082 O O . GLY B 1 192 ? -0.651 -15.562 -16.359 1 78.69 192 GLY B O 1
ATOM 3083 N N . ALA B 1 193 ? -2.541 -14.586 -15.828 1 72.69 193 ALA B N 1
ATOM 3084 C CA . ALA B 1 193 ? -2.893 -15.562 -14.789 1 72.69 193 ALA B CA 1
ATOM 3085 C C . ALA B 1 193 ? -2.971 -16.969 -15.367 1 72.69 193 ALA B C 1
ATOM 3087 O O . ALA B 1 193 ? -2.691 -17.953 -14.672 1 72.69 193 ALA B O 1
ATOM 3088 N N . GLU B 1 194 ? -3.41 -17.016 -16.609 1 67.44 194 GLU B N 1
ATOM 3089 C CA . GLU B 1 194 ? -3.586 -18.312 -17.25 1 67.44 194 GLU B CA 1
ATOM 3090 C C . GLU B 1 194 ? -2.277 -19.109 -17.266 1 67.44 194 GLU B C 1
ATOM 3092 O O . GLU B 1 194 ? -2.289 -20.344 -17.297 1 67.44 194 GLU B O 1
ATOM 3097 N N . ARG B 1 195 ? -1.257 -18.344 -17.219 1 70.12 195 ARG B N 1
ATOM 3098 C CA . ARG B 1 195 ? 0.04 -19.016 -17.281 1 70.12 195 ARG B CA 1
ATOM 3099 C C . ARG B 1 195 ? 0.355 -19.719 -15.961 1 70.12 195 ARG B C 1
ATOM 3101 O O . ARG B 1 195 ? 1.136 -20.672 -15.93 1 70.12 195 ARG B O 1
ATOM 3108 N N . TRP B 1 196 ? -0.282 -19.203 -15.062 1 68.06 196 TRP B N 1
ATOM 3109 C CA . TRP B 1 196 ? -0.039 -19.766 -13.734 1 68.06 196 TRP B CA 1
ATOM 3110 C C . TRP B 1 196 ? -0.773 -21.078 -13.562 1 68.06 196 TRP B C 1
ATOM 3112 O O . TRP B 1 196 ? -0.366 -21.922 -12.758 1 68.06 196 TRP B O 1
ATOM 3122 N N . LEU B 1 197 ? -1.889 -21.094 -14.305 1 58.56 197 LEU B N 1
ATOM 3123 C CA . LEU B 1 197 ? -2.604 -22.359 -14.32 1 58.56 197 LEU B CA 1
ATOM 3124 C C . LEU B 1 197 ? -1.678 -23.5 -14.734 1 58.56 197 LEU B C 1
ATOM 3126 O O . LEU B 1 197 ? -1.768 -24.609 -14.195 1 58.56 197 LEU B O 1
ATOM 3130 N N . LYS B 1 198 ? -0.961 -23.172 -15.719 1 52.19 198 LYS B N 1
ATOM 3131 C CA . LYS B 1 198 ? -0.063 -24.203 -16.219 1 52.19 198 LYS B CA 1
ATOM 3132 C C . LYS B 1 198 ? 0.994 -24.562 -15.188 1 52.19 198 LYS B C 1
ATOM 3134 O O . LYS B 1 198 ? 1.481 -25.703 -15.164 1 52.19 198 LYS B O 1
ATOM 3139 N N . LEU B 1 199 ? 1.242 -23.625 -14.453 1 46.38 199 LEU B N 1
ATOM 3140 C CA . LEU B 1 199 ? 2.184 -23.922 -13.375 1 46.38 199 LEU B CA 1
ATOM 3141 C C . LEU B 1 199 ? 1.555 -24.844 -12.344 1 46.38 199 LEU B C 1
ATOM 3143 O O . LEU B 1 199 ? 2.262 -25.578 -11.648 1 46.38 199 LEU B O 1
ATOM 3147 N N . LEU B 1 200 ? 0.22 -24.734 -12.266 1 43.31 200 LEU B N 1
ATOM 3148 C CA . LEU B 1 200 ? -0.538 -25.562 -11.336 1 43.31 200 LEU B CA 1
ATOM 3149 C C . LEU B 1 200 ? -0.788 -26.953 -11.914 1 43.31 200 LEU B C 1
ATOM 3151 O O . LEU B 1 200 ? -1.067 -27.891 -11.172 1 43.31 200 LEU B O 1
ATOM 3155 N N . LEU B 1 201 ? -0.919 -27.125 -13.188 1 37.47 201 LEU B N 1
ATOM 3156 C CA . LEU B 1 201 ? -1.058 -28.469 -13.742 1 37.47 201 LEU B CA 1
ATOM 3157 C C . LEU B 1 201 ? 0.304 -29.141 -13.891 1 37.47 201 LEU B C 1
ATOM 3159 O O . LEU B 1 201 ? 1.287 -28.484 -14.25 1 37.47 201 LEU B O 1
#

Secondary structure (DSSP, 8-state):
-EEEEEEEEEEEEEEE-S---HHHHHHHHHHHHTSTTTTT-EEEEE-GGGS-HHHHHHHHHHHHHHSSEEEE----SS------SEEEE-SPBPTT-EEEESSEEEESS-B-TT-EEEESS-EEEEEEE-SEEEE-TTT-TT--EEEEEE--SEEEETTEEEE--TTT----SS-EEEEEETTEEEEEEPTTHHHHHHHH-/-EEEEEEEEEEEEEEE-S---HHHHHHHHHHHHTSTTTTT-EEEEE-GGGS-HHHHHHHHHHHHHHSSEEEEE---SS------SEEEE-SPBPTT-EEEESSEEEESS-B-TT-EEEESS-EEEEEEE-SEEEE-TTT-TT--EEEEEE--SEEEETTEEEEPPTTT----SS-EEEEEETTEEEEEEPTTHHHHHHHH-

Sequence (402 aa):
MIEIKGKTLPVIQIKIKEKGNIDKLLKELKEKLSHNIFKGSLIILENPEVLKPEERKKVEEILKEFSRGFIEGKKEGKEKREESRLLIIERTLRAGQRIEHRGDILILGDVNKDAEVLAGGNIIVMGKLRGVAKAGLIGDHSAVIVALKMEPQLLQIGKKKAIMSEADRNSPGYPEVAKIEGEDIVLEPIEGAERWLKLLLMIEIKGKTLPVIQIKIKEKGNIDKLLKELKEKLSHNIFKGSLIILENPEVLKPEERKKVEEILKEFSRGFIEGKKEGKEKREESRLLIIERTLRAGQRIEHRGDILILGDVNKDAEVLAGGNIIVMGKLRGVAKAGLIGDHSAVIVALKMEPQLLQIGKKKAIMSEADRNSPGYPEVAKIEGEDIVLEPIEGAERWLKLLL

Solvent-accessible surface area (backbone atoms only — not comparable to full-atom values): 20026 Å² total; per-residue (Å²): 80,75,46,57,37,62,46,55,45,56,29,34,37,38,35,52,72,48,83,56,61,60,69,58,48,50,50,50,50,52,57,56,41,64,36,74,54,42,48,66,18,35,33,32,38,28,54,61,77,70,42,50,71,73,53,40,51,55,51,50,52,53,45,55,71,38,25,73,37,71,42,80,43,74,89,64,77,82,64,70,74,65,63,62,58,63,45,75,39,84,43,60,36,44,67,72,39,74,48,75,41,40,30,29,36,36,30,31,4,33,32,30,56,65,10,37,40,41,16,21,25,31,36,37,29,62,25,41,34,32,11,34,40,35,17,1,65,36,55,34,58,81,27,36,42,33,20,41,30,58,37,40,43,30,41,29,43,35,88,45,74,47,77,38,53,88,93,62,56,74,50,90,57,33,31,33,36,35,34,64,56,90,91,39,79,43,79,40,73,31,51,68,24,70,60,42,36,53,33,36,73,82,74,46,55,38,64,45,57,44,55,30,32,36,37,36,52,73,50,83,57,62,61,68,57,49,51,50,50,50,52,58,56,40,66,35,75,55,42,49,66,18,35,33,33,39,28,55,62,77,69,44,50,73,72,52,40,52,54,52,50,53,53,44,55,71,40,24,72,36,71,44,80,43,75,88,64,78,82,66,70,74,66,62,62,59,63,44,75,39,85,44,60,35,46,67,72,40,73,47,75,41,41,32,28,36,37,30,33,5,32,33,29,56,67,11,38,41,40,16,22,25,29,37,39,30,62,24,42,32,32,11,34,41,34,18,0,62,36,55,33,59,82,26,37,42,34,21,40,29,59,38,41,43,30,42,28,43,35,89,45,74,47,78,39,55,88,94,61,55,72,50,89,58,33,33,33,37,35,36,63,56,92,91,39,78,42,78,39,72,30,51,70,23,72,60,44,36,56,29,34,78